Protein AF-0000000075957564 (afdb_homodimer)

Nearest PDB structures (foldseek):
  6ny9-assembly1_B  TM=8.754E-01  e=6.617E-29  Mus musculus
  3pf9-assembly1_A  TM=8.066E-01  e=1.870E-16  Lactobacillus johnsonii
  7xri-assembly1_B  TM=8.089E-01  e=7.675E-16  Lactobacillus acidophilus
  3u1t-assembly2_B  TM=6.943E-01  e=4.689E-12  unidentified
  4q3l-assembly2_F  TM=7.100E-01  e=8.398E-11  unidentified

pLDDT: mean 83.09, std 28.52, range [16.45, 98.94]

Structure (mmCIF, N/CA/C/O backbone):
data_AF-0000000075957564-model_v1
#
loop_
_entity.id
_entity.type
_entity.pdbx_description
1 polymer 'Serine aminopeptidase S33 domain-containing protein'
#
loop_
_atom_site.group_PDB
_atom_site.id
_atom_site.type_symbol
_atom_site.label_atom_id
_atom_site.label_alt_id
_atom_site.label_comp_id
_atom_site.label_asym_id
_atom_site.label_entity_id
_atom_site.label_seq_id
_atom_site.pdbx_PDB_ins_code
_atom_site.Cartn_x
_atom_site.Cartn_y
_atom_site.Cartn_z
_atom_site.occupancy
_atom_site.B_iso_or_equiv
_atom_site.auth_seq_id
_atom_site.auth_comp_id
_atom_site.auth_asym_id
_atom_site.auth_atom_id
_atom_site.pdbx_PDB_model_num
ATOM 1 N N . MET A 1 1 ? 12.312 -42.844 29.469 1 16.61 1 MET A N 1
ATOM 2 C CA . MET A 1 1 ? 11.531 -42.594 30.672 1 16.61 1 MET A CA 1
ATOM 3 C C . MET A 1 1 ? 10.875 -41.219 30.625 1 16.61 1 MET A C 1
ATOM 5 O O . MET A 1 1 ? 9.664 -41.094 30.797 1 16.61 1 MET A O 1
ATOM 9 N N . LEU A 1 2 ? 11.531 -40.094 31.156 1 16.86 2 LEU A N 1
ATOM 10 C CA . LEU A 1 2 ? 10.867 -39.125 32.031 1 16.86 2 LEU A CA 1
ATOM 11 C C . LEU A 1 2 ? 10.281 -38 31.219 1 16.86 2 LEU A C 1
ATOM 13 O O . LEU A 1 2 ? 9.852 -36.969 31.797 1 16.86 2 LEU A O 1
ATOM 17 N N . ALA A 1 3 ? 10.5 -37.875 29.906 1 19.8 3 ALA A N 1
ATOM 18 C CA . ALA A 1 3 ? 10.492 -36.594 29.219 1 19.8 3 ALA A CA 1
ATOM 19 C C . ALA A 1 3 ? 9.086 -36 29.172 1 19.8 3 ALA A C 1
ATOM 21 O O . ALA A 1 3 ? 8.148 -36.656 28.672 1 19.8 3 ALA A O 1
ATOM 22 N N . ARG A 1 4 ? 8.773 -34.812 29.938 1 19.92 4 ARG A N 1
ATOM 23 C CA . ARG A 1 4 ? 7.695 -34.094 30.594 1 19.92 4 ARG A CA 1
ATOM 24 C C . ARG A 1 4 ? 6.746 -33.469 29.578 1 19.92 4 ARG A C 1
ATOM 26 O O . ARG A 1 4 ? 7.156 -32.656 28.766 1 19.92 4 ARG A O 1
ATOM 33 N N . GLY A 1 5 ? 5.777 -34.125 28.891 1 17.25 5 GLY A N 1
ATOM 34 C CA . GLY A 1 5 ? 4.738 -33.938 27.891 1 17.25 5 GLY A CA 1
ATOM 35 C C . GLY A 1 5 ? 3.699 -32.906 28.297 1 17.25 5 GLY A C 1
ATOM 36 O O . GLY A 1 5 ? 2.607 -32.875 27.734 1 17.25 5 GLY A O 1
ATOM 37 N N . ARG A 1 6 ? 4.051 -31.969 29.438 1 17.5 6 ARG A N 1
ATOM 38 C CA . ARG A 1 6 ? 2.949 -31.422 30.203 1 17.5 6 ARG A CA 1
ATOM 39 C C . ARG A 1 6 ? 2.211 -30.344 29.422 1 17.5 6 ARG A C 1
ATOM 41 O O . ARG A 1 6 ? 1.515 -29.5 30 1 17.5 6 ARG A O 1
ATOM 48 N N . LEU A 1 7 ? 2.539 -29.844 28.203 1 18.66 7 LEU A N 1
ATOM 49 C CA . LEU A 1 7 ? 2.084 -28.469 27.953 1 18.66 7 LEU A CA 1
ATOM 50 C C . LEU A 1 7 ? 0.562 -28.391 28.016 1 18.66 7 LEU A C 1
ATOM 52 O O . LEU A 1 7 ? -0.128 -28.938 27.156 1 18.66 7 LEU A O 1
ATOM 56 N N . TYR A 1 8 ? -0.148 -28.422 29.266 1 16.62 8 TYR A N 1
ATOM 57 C CA . TYR A 1 8 ? -1.495 -28.594 29.797 1 16.62 8 TYR A CA 1
ATOM 58 C C . TYR A 1 8 ? -2.43 -27.5 29.297 1 16.62 8 TYR A C 1
ATOM 60 O O . TYR A 1 8 ? -1.994 -26.375 29.031 1 16.62 8 TYR A O 1
ATOM 68 N N . PHE A 1 9 ? -3.775 -27.797 28.984 1 18.22 9 PHE A N 1
ATOM 69 C CA . PHE A 1 9 ? -5.125 -27.516 28.516 1 18.22 9 PHE A CA 1
ATOM 70 C C . PHE A 1 9 ? -5.805 -26.469 29.406 1 18.22 9 PHE A C 1
ATOM 72 O O . PHE A 1 9 ? -7.023 -26.312 29.359 1 18.22 9 PHE A O 1
ATOM 79 N N . ALA A 1 10 ? -4.926 -25.625 30.188 1 16.45 10 ALA A N 1
ATOM 80 C CA . ALA A 1 10 ? -5.648 -25.125 31.344 1 16.45 10 ALA A CA 1
ATOM 81 C C . ALA A 1 10 ? -6.887 -24.328 30.922 1 16.45 10 ALA A C 1
ATOM 83 O O . ALA A 1 10 ? -8 -24.641 31.344 1 16.45 10 ALA A O 1
ATOM 84 N N . ALA A 1 11 ? -7.023 -22.844 31.25 1 16.8 11 ALA A N 1
ATOM 85 C CA . ALA A 1 11 ? -7.895 -22.156 32.219 1 16.8 11 ALA A CA 1
ATOM 86 C C . ALA A 1 11 ? -9.094 -21.531 31.5 1 16.8 11 ALA A C 1
ATOM 88 O O . ALA A 1 11 ? -8.945 -20.547 30.766 1 16.8 11 ALA A O 1
ATOM 89 N N . MET A 1 12 ? -10.133 -22.25 30.875 1 17.03 12 MET A N 1
ATOM 90 C CA . MET A 1 12 ? -11.336 -21.891 30.125 1 17.03 12 MET A CA 1
ATOM 91 C C . MET A 1 12 ? -12.305 -21.109 31.016 1 17.03 12 MET A C 1
ATOM 93 O O . MET A 1 12 ? -13.453 -20.875 30.625 1 17.03 12 MET A O 1
ATOM 97 N N . ASN A 1 13 ? -11.969 -20.828 32.312 1 16.47 13 ASN A N 1
ATOM 98 C CA . ASN A 1 13 ? -13.156 -20.859 33.156 1 16.47 13 ASN A CA 1
ATOM 99 C C . ASN A 1 13 ? -14.141 -19.75 32.781 1 16.47 13 ASN A C 1
ATOM 101 O O . ASN A 1 13 ? -13.82 -18.891 31.969 1 16.47 13 ASN A O 1
ATOM 105 N N . GLY A 1 14 ? -14.672 -18.859 33.812 1 17.33 14 GLY A N 1
ATOM 106 C CA . GLY A 1 14 ? -15.922 -18.656 34.5 1 17.33 14 GLY A CA 1
ATOM 107 C C . GLY A 1 14 ? -16.672 -17.406 34.094 1 17.33 14 GLY A C 1
ATOM 108 O O . GLY A 1 14 ? -17.781 -17.156 34.562 1 17.33 14 GLY A O 1
ATOM 109 N N . LEU A 1 15 ? -16.016 -16.297 33.594 1 17.47 15 LEU A N 1
ATOM 110 C CA . LEU A 1 15 ? -16.609 -15.062 34.094 1 17.47 15 LEU A CA 1
ATOM 111 C C . LEU A 1 15 ? -17.953 -14.789 33.406 1 17.47 15 LEU A C 1
ATOM 113 O O . LEU A 1 15 ? -18 -14.609 32.188 1 17.47 15 LEU A O 1
ATOM 117 N N . LYS A 1 16 ? -19.156 -14.984 34.031 1 17.58 16 LYS A N 1
ATOM 118 C CA . LYS A 1 16 ? -20.609 -15.031 33.844 1 17.58 16 LYS A CA 1
ATOM 119 C C . LYS A 1 16 ? -21.141 -13.672 33.438 1 17.58 16 LYS A C 1
ATOM 121 O O . LYS A 1 16 ? -22.172 -13.586 32.75 1 17.58 16 LYS A O 1
ATOM 126 N N . ARG A 1 17 ? -20.719 -12.43 34.031 1 18.2 17 ARG A N 1
ATOM 127 C CA . ARG A 1 17 ? -21.875 -11.766 34.625 1 18.2 17 ARG A CA 1
ATOM 128 C C . ARG A 1 17 ? -22.812 -11.258 33.531 1 18.2 17 ARG A C 1
ATOM 130 O O . ARG A 1 17 ? -22.422 -11.133 32.375 1 18.2 17 ARG A O 1
ATOM 137 N N . SER A 1 18 ? -23.797 -10.242 33.938 1 17.59 18 SER A N 1
ATOM 138 C CA . SER A 1 18 ? -25.188 -9.828 33.906 1 17.59 18 SER A CA 1
ATOM 139 C C . SER A 1 18 ? -25.438 -8.852 32.75 1 17.59 18 SER A C 1
ATOM 141 O O . SER A 1 18 ? -24.859 -7.758 32.75 1 17.59 18 SER A O 1
ATOM 143 N N . VAL A 1 19 ? -25.719 -9.234 31.562 1 18.23 19 VAL A N 1
ATOM 144 C CA . VAL A 1 19 ? -25.844 -8.664 30.219 1 18.23 19 VAL A CA 1
ATOM 145 C C . VAL A 1 19 ? -27 -7.672 30.188 1 18.23 19 VAL A C 1
ATOM 147 O O . VAL A 1 19 ? -27.141 -6.895 29.234 1 18.23 19 VAL A O 1
ATOM 150 N N . LEU A 1 20 ? -28.047 -7.738 31.188 1 17.64 20 LEU A N 1
ATOM 151 C CA . LEU A 1 20 ? -29.344 -7.688 30.516 1 17.64 20 LEU A CA 1
ATOM 152 C C . LEU A 1 20 ? -29.625 -6.285 29.984 1 17.64 20 LEU A C 1
ATOM 154 O O . LEU A 1 20 ? -30.047 -6.129 28.828 1 17.64 20 LEU A O 1
ATOM 158 N N . GLY A 1 21 ? -29.922 -5.211 30.859 1 17.77 21 GLY A N 1
ATOM 159 C CA . GLY A 1 21 ? -31.266 -4.684 30.797 1 17.77 21 GLY A CA 1
ATOM 160 C C . GLY A 1 21 ? -31.438 -3.584 29.75 1 17.77 21 GLY A C 1
ATOM 161 O O . GLY A 1 21 ? -32.562 -3.264 29.359 1 17.77 21 GLY A O 1
ATOM 162 N N . VAL A 1 22 ? -30.359 -2.717 29.484 1 19.14 22 VAL A N 1
ATOM 163 C CA . VAL A 1 22 ? -30.812 -1.334 29.359 1 19.14 22 VAL A CA 1
ATOM 164 C C . VAL A 1 22 ? -31.453 -1.128 27.984 1 19.14 22 VAL A C 1
ATOM 166 O O . VAL A 1 22 ? -30.766 -1.158 26.969 1 19.14 22 VAL A O 1
ATOM 169 N N . HIS A 1 23 ? -32.688 -1.632 27.703 1 18.94 23 HIS A N 1
ATOM 170 C CA . HIS A 1 23 ? -33.438 -1.712 26.453 1 18.94 23 HIS A CA 1
ATOM 171 C C . HIS A 1 23 ? -33.625 -0.334 25.828 1 18.94 23 HIS A C 1
ATOM 173 O O . HIS A 1 23 ? -33.469 -0.184 24.609 1 18.94 23 HIS A O 1
ATOM 179 N N . SER A 1 24 ? -34.219 0.682 26.469 1 20.25 24 SER A N 1
ATOM 180 C CA . SER A 1 24 ? -35.375 1.269 25.828 1 20.25 24 SER A CA 1
ATOM 181 C C . SER A 1 24 ? -34.969 2.371 24.844 1 20.25 24 SER A C 1
ATOM 183 O O . SER A 1 24 ? -35.844 3.096 24.344 1 20.25 24 SER A O 1
ATOM 185 N N . ILE A 1 25 ? -33.719 2.629 24.531 1 19.92 25 ILE A N 1
ATOM 186 C CA . ILE A 1 25 ? -33.562 4.027 24.141 1 19.92 25 ILE A CA 1
ATOM 187 C C . ILE A 1 25 ? -34.438 4.297 22.906 1 19.92 25 ILE A C 1
ATOM 189 O O . ILE A 1 25 ? -34.5 3.467 22 1 19.92 25 ILE A O 1
ATOM 193 N N . LEU A 1 26 ? -35.156 5.531 22.875 1 20.62 26 LEU A N 1
ATOM 194 C CA . LEU A 1 26 ? -36.156 6.242 22.078 1 20.62 26 LEU A CA 1
ATOM 195 C C . LEU A 1 26 ? -35.688 6.375 20.641 1 20.62 26 LEU A C 1
ATOM 197 O O . LEU A 1 26 ? -34.5 6.586 20.359 1 20.62 26 LEU A O 1
ATOM 201 N N . LYS A 1 27 ? -36.562 6.043 19.672 1 21.81 27 LYS A N 1
ATOM 202 C CA . LYS A 1 27 ? -36.719 5.898 18.234 1 21.81 27 LYS A CA 1
ATOM 203 C C . LYS A 1 27 ? -36.438 7.219 17.516 1 21.81 27 LYS A C 1
ATOM 205 O O . LYS A 1 27 ? -37.344 8.039 17.344 1 21.81 27 LYS A O 1
ATOM 210 N N . LEU A 1 28 ? -35.469 8.141 17.969 1 21.92 28 LEU A N 1
ATOM 211 C CA . LEU A 1 28 ? -35.625 9.352 17.172 1 21.92 28 LEU A CA 1
ATOM 212 C C . LEU A 1 28 ? -35.469 9.055 15.695 1 21.92 28 LEU A C 1
ATOM 214 O O . LEU A 1 28 ? -34.531 8.359 15.297 1 21.92 28 LEU A O 1
ATOM 218 N N . SER A 1 29 ? -36.5 9.18 14.883 1 21.91 29 SER A N 1
ATOM 219 C CA . SER A 1 29 ? -36.781 9.047 13.461 1 21.91 29 SER A CA 1
ATOM 220 C C . SER A 1 29 ? -35.812 9.859 12.617 1 21.91 29 SER A C 1
ATOM 222 O O . SER A 1 29 ? -35.844 11.086 12.625 1 21.91 29 SER A O 1
ATOM 224 N N . LEU A 1 30 ? -34.5 9.75 12.828 1 22.3 30 LEU A N 1
ATOM 225 C CA . LEU A 1 30 ? -33.719 10.609 11.953 1 22.3 30 LEU A CA 1
ATOM 226 C C . LEU A 1 30 ? -34.031 10.32 10.492 1 22.3 30 LEU A C 1
ATOM 228 O O . LEU A 1 30 ? -33.906 9.188 10.031 1 22.3 30 LEU A O 1
ATOM 232 N N . THR A 1 31 ? -34.906 11.086 9.875 1 24.05 31 THR A N 1
ATOM 233 C CA . THR A 1 31 ? -35.219 11.102 8.445 1 24.05 31 THR A CA 1
ATOM 234 C C . THR A 1 31 ? -33.969 11.172 7.617 1 24.05 31 THR A C 1
ATOM 236 O O . THR A 1 31 ? -33.188 12.117 7.742 1 24.05 31 THR A O 1
ATOM 239 N N . ALA A 1 32 ? -33.281 10.094 7.441 1 24.48 32 ALA A N 1
ATOM 240 C CA . ALA A 1 32 ? -32.094 9.93 6.598 1 24.48 32 ALA A CA 1
ATOM 241 C C . ALA A 1 32 ? -32.344 10.461 5.191 1 24.48 32 ALA A C 1
ATOM 243 O O . ALA A 1 32 ? -33.25 9.984 4.496 1 24.48 32 ALA A O 1
ATOM 244 N N . GLN A 1 33 ? -32.188 11.75 5.012 1 24.64 33 GLN A N 1
ATOM 245 C CA . GLN A 1 33 ? -32.281 12.242 3.643 1 24.64 33 GLN A CA 1
ATOM 246 C C . GLN A 1 33 ? -31.5 11.352 2.686 1 24.64 33 GLN A C 1
ATOM 248 O O . GLN A 1 33 ? -30.328 11.023 2.945 1 24.64 33 GLN A O 1
ATOM 253 N N . THR A 1 34 ? -32.125 10.547 1.922 1 24.59 34 THR A N 1
ATOM 254 C CA . THR A 1 34 ? -31.734 9.594 0.887 1 24.59 34 THR A CA 1
ATOM 255 C C . THR A 1 34 ? -30.844 10.273 -0.149 1 24.59 34 THR A C 1
ATOM 257 O O . THR A 1 34 ? -31.25 11.227 -0.803 1 24.59 34 THR A O 1
ATOM 260 N N . PHE A 1 35 ? -29.656 10.594 0.233 1 23.81 35 PHE A N 1
ATOM 261 C CA . PHE A 1 35 ? -28.812 11.047 -0.862 1 23.81 35 PHE A CA 1
ATOM 262 C C . PHE A 1 35 ? -28.828 10.055 -2.018 1 23.81 35 PHE A C 1
ATOM 264 O O . PHE A 1 35 ? -28.578 8.867 -1.823 1 23.81 35 PHE A O 1
ATOM 271 N N . THR A 1 36 ? -29.719 10.25 -2.941 1 24.41 36 THR A N 1
ATOM 272 C CA . THR A 1 36 ? -29.812 9.422 -4.141 1 24.41 36 THR A CA 1
ATOM 273 C C . THR A 1 36 ? -28.453 9.32 -4.832 1 24.41 36 THR A C 1
ATOM 275 O O . THR A 1 36 ? -27.781 10.328 -5.043 1 24.41 36 THR A O 1
ATOM 278 N N . LYS A 1 37 ? -27.828 8.281 -4.625 1 27.47 37 LYS A N 1
ATOM 279 C CA . LYS A 1 37 ? -26.625 7.93 -5.363 1 27.47 37 LYS A CA 1
ATOM 280 C C . LYS A 1 37 ? -26.797 8.164 -6.859 1 27.47 37 LYS A C 1
ATOM 282 O O . LYS A 1 37 ? -27.609 7.48 -7.508 1 27.47 37 LYS A O 1
ATOM 287 N N . ARG A 1 38 ? -26.797 9.383 -7.305 1 25.34 38 ARG A N 1
ATOM 288 C CA . ARG A 1 38 ? -26.891 9.477 -8.758 1 25.34 38 ARG A CA 1
ATOM 289 C C . ARG A 1 38 ? -25.953 8.477 -9.438 1 25.34 38 ARG A C 1
ATOM 291 O O . ARG A 1 38 ? -24.797 8.32 -9.016 1 25.34 38 ARG A O 1
ATOM 298 N N . LYS A 1 39 ? -26.594 7.652 -10.203 1 28.75 39 LYS A N 1
ATOM 299 C CA . LYS A 1 39 ? -25.938 6.656 -11.047 1 28.75 39 LYS A CA 1
ATOM 300 C C . LYS A 1 39 ? -24.781 7.277 -11.836 1 28.75 39 LYS A C 1
ATOM 302 O O . LYS A 1 39 ? -24.922 8.359 -12.406 1 28.75 39 LYS A O 1
ATOM 307 N N . PRO A 1 40 ? -23.594 6.988 -11.57 1 25.88 40 PRO A N 1
ATOM 308 C CA . PRO A 1 40 ? -22.484 7.504 -12.383 1 25.88 40 PRO A CA 1
ATOM 309 C C . PRO A 1 40 ? -22.828 7.559 -13.867 1 25.88 40 PRO A C 1
ATOM 311 O O . PRO A 1 40 ? -23.531 6.691 -14.375 1 25.88 40 PRO A O 1
ATOM 314 N N . HIS A 1 41 ? -23.125 8.758 -14.367 1 25.69 41 HIS A N 1
ATOM 315 C CA . HIS A 1 41 ? -23.312 8.906 -15.805 1 25.69 41 HIS A CA 1
ATOM 316 C C . HIS A 1 41 ? -22.406 7.973 -16.578 1 25.69 41 HIS A C 1
ATOM 318 O O . HIS A 1 41 ? -21.188 7.918 -16.328 1 25.69 41 HIS A O 1
ATOM 324 N N . VAL A 1 42 ? -22.984 6.965 -17.172 1 24.23 42 VAL A N 1
ATOM 325 C CA . VAL A 1 42 ? -22.453 6.004 -18.125 1 24.23 42 VAL A CA 1
ATOM 326 C C . VAL A 1 42 ? -21.719 6.742 -19.25 1 24.23 42 VAL A C 1
ATOM 328 O O . VAL A 1 42 ? -22.297 7.613 -19.906 1 24.23 42 VAL A O 1
ATOM 331 N N . LEU A 1 43 ? -20.453 6.938 -19.172 1 25.36 43 LEU A N 1
ATOM 332 C CA . LEU A 1 43 ? -19.656 7.27 -20.359 1 25.36 43 LEU A CA 1
ATOM 333 C C . LEU A 1 43 ? -20.328 6.746 -21.625 1 25.36 43 LEU A C 1
ATOM 335 O O . LEU A 1 43 ? -20.938 5.68 -21.609 1 25.36 43 LEU A O 1
ATOM 339 N N . ASP A 1 44 ? -20.625 7.629 -22.469 1 25.31 44 ASP A N 1
ATOM 340 C CA . ASP A 1 44 ? -21.266 7.434 -23.766 1 25.31 44 ASP A CA 1
ATOM 341 C C . ASP A 1 44 ? -20.766 6.156 -24.438 1 25.31 44 ASP A C 1
ATOM 343 O O . ASP A 1 44 ? -19.562 5.961 -24.594 1 25.31 44 ASP A O 1
ATOM 347 N N . LYS A 1 45 ? -21.547 5.195 -24.609 1 29.28 45 LYS A N 1
ATOM 348 C CA . LYS A 1 45 ? -21.5 3.902 -25.281 1 29.28 45 LYS A CA 1
ATOM 349 C C . LYS A 1 45 ? -21.031 4.055 -26.719 1 29.28 45 LYS A C 1
ATOM 351 O O . LYS A 1 45 ? -20.828 3.061 -27.422 1 29.28 45 LYS A O 1
ATOM 356 N N . GLU A 1 46 ? -21.312 5.23 -27.266 1 28.23 46 GLU A N 1
ATOM 357 C CA . GLU A 1 46 ? -21.25 5.301 -28.719 1 28.23 46 GLU A CA 1
ATOM 358 C C . GLU A 1 46 ? -19.812 5.168 -29.219 1 28.23 46 GLU A C 1
ATOM 360 O O . GLU A 1 46 ? -19.562 5.059 -30.422 1 28.23 46 GLU A O 1
ATOM 365 N N . LEU A 1 47 ? -18.891 5.746 -28.453 1 27.58 47 LEU A N 1
ATOM 366 C CA . LEU A 1 47 ? -17.578 5.621 -29.078 1 27.58 47 LEU A CA 1
ATOM 367 C C . LEU A 1 47 ? -17.203 4.156 -29.25 1 27.58 47 LEU A C 1
ATOM 369 O O . LEU A 1 47 ? -16.172 3.846 -29.844 1 27.58 47 LEU A O 1
ATOM 373 N N . LEU A 1 48 ? -17.984 3.379 -28.469 1 29.33 48 LEU A N 1
ATOM 374 C CA . LEU A 1 48 ? -17.641 1.98 -28.688 1 29.33 48 LEU A CA 1
ATOM 375 C C . LEU A 1 48 ? -18.141 1.512 -30.047 1 29.33 48 LEU A C 1
ATOM 377 O O . LEU A 1 48 ? -18.094 0.319 -30.359 1 29.33 48 LEU A O 1
ATOM 381 N N . CYS A 1 49 ? -19.047 2.307 -30.609 1 28.44 49 CYS A N 1
ATOM 382 C CA . CYS A 1 49 ? -19.781 1.602 -31.656 1 28.44 49 CYS A CA 1
ATOM 383 C C . CYS A 1 49 ? -18.844 1.167 -32.781 1 28.44 49 CYS A C 1
ATOM 385 O O . CYS A 1 49 ? -18.953 0.044 -33.281 1 28.44 49 CYS A O 1
ATOM 387 N N . GLY A 1 50 ? -18.469 2.26 -33.688 1 31.28 50 GLY A N 1
ATOM 388 C CA . GLY A 1 50 ? -18.234 1.876 -35.062 1 31.28 50 GLY A CA 1
ATOM 389 C C . GLY A 1 50 ? -16.953 1.074 -35.25 1 31.28 50 GLY A C 1
ATOM 390 O O . GLY A 1 50 ? -16.469 0.926 -36.375 1 31.28 50 GLY A O 1
ATOM 391 N N . CYS A 1 51 ? -15.938 1.286 -34.281 1 31.36 51 CYS A N 1
ATOM 392 C CA . CYS A 1 51 ? -14.766 0.55 -34.75 1 31.36 51 CYS A CA 1
ATOM 393 C C . CYS A 1 51 ? -15.102 -0.92 -34.969 1 31.36 51 CYS A C 1
ATOM 395 O O . CYS A 1 51 ? -15.719 -1.559 -34.094 1 31.36 51 CYS A O 1
ATOM 397 N N . PHE A 1 52 ? -15.211 -1.355 -36.188 1 31.91 52 PHE A N 1
ATOM 398 C CA . PHE A 1 52 ? -15.281 -2.766 -36.531 1 31.91 52 PHE A CA 1
ATOM 399 C C . PHE A 1 52 ? -14.461 -3.613 -35.594 1 31.91 52 PHE A C 1
ATOM 401 O O . PHE A 1 52 ? -13.367 -3.217 -35.188 1 31.91 52 PHE A O 1
ATOM 408 N N . PRO A 1 53 ? -15.109 -4.426 -34.781 1 33.72 53 PRO A N 1
ATOM 409 C CA . PRO A 1 53 ? -14.352 -5.348 -33.938 1 33.72 53 PRO A CA 1
ATOM 410 C C . PRO A 1 53 ? -13.078 -5.852 -34.625 1 33.72 53 PRO A C 1
ATOM 412 O O . PRO A 1 53 ? -13.133 -6.41 -35.719 1 33.72 53 PRO A O 1
ATOM 415 N N . ARG A 1 54 ? -12.016 -5.055 -34.781 1 34.5 54 ARG A N 1
ATOM 416 C CA . ARG A 1 54 ? -10.875 -5.875 -35.156 1 34.5 54 ARG A CA 1
ATOM 417 C C . ARG A 1 54 ? -11.008 -7.297 -34.625 1 34.5 54 ARG A C 1
ATOM 419 O O . ARG A 1 54 ? -11.43 -7.496 -33.5 1 34.5 54 ARG A O 1
ATOM 426 N N . THR A 1 55 ? -11.375 -8.141 -35.344 1 35.88 55 THR A N 1
ATOM 427 C CA . THR A 1 55 ? -11.367 -9.562 -35 1 35.88 55 THR A CA 1
ATOM 428 C C . THR A 1 55 ? -10.32 -9.875 -33.938 1 35.88 55 THR A C 1
ATOM 430 O O . THR A 1 55 ? -9.117 -9.773 -34.219 1 35.88 55 THR A O 1
ATOM 433 N N . MET A 1 56 ? -10.352 -9.281 -32.688 1 44.34 56 MET A N 1
ATOM 434 C CA . MET A 1 56 ? -9.516 -9.555 -31.531 1 44.34 56 MET A CA 1
ATOM 435 C C . MET A 1 56 ? -9.094 -11.016 -31.5 1 44.34 56 MET A C 1
ATOM 437 O O . MET A 1 56 ? -9.922 -11.898 -31.234 1 44.34 56 MET A O 1
ATOM 441 N N . SER A 1 57 ? -8.242 -11.5 -32.312 1 49.59 57 SER A N 1
ATOM 442 C CA . SER A 1 57 ? -7.754 -12.867 -32.5 1 49.59 57 SER A CA 1
ATOM 443 C C . SER A 1 57 ? -7.566 -13.562 -31.156 1 49.59 57 SER A C 1
ATOM 445 O O . SER A 1 57 ? -6.891 -13.039 -30.266 1 49.59 57 SER A O 1
ATOM 447 N N . SER A 1 58 ? -8.602 -14.195 -30.688 1 66.12 58 SER A N 1
ATOM 448 C CA . SER A 1 58 ? -8.555 -15.141 -29.578 1 66.12 58 SER A CA 1
ATOM 449 C C . SER A 1 58 ? -7.301 -16 -29.625 1 66.12 58 SER A C 1
ATOM 451 O O . SER A 1 58 ? -6.91 -16.469 -30.703 1 66.12 58 SER A O 1
ATOM 453 N N . VAL A 1 59 ? -6.371 -15.828 -28.656 1 84.94 59 VAL A N 1
ATOM 454 C CA . VAL A 1 59 ? -5.148 -16.625 -28.578 1 84.94 59 VAL A CA 1
ATOM 455 C C . VAL A 1 59 ? -5.504 -18.094 -28.359 1 84.94 59 VAL A C 1
ATOM 457 O O . VAL A 1 59 ? -6.309 -18.422 -27.484 1 84.94 59 VAL A O 1
ATOM 460 N N . SER A 1 60 ? -5.125 -18.953 -29.359 1 92.75 60 SER A N 1
ATOM 461 C CA . SER A 1 60 ? -5.383 -20.375 -29.266 1 92.75 60 SER A CA 1
ATOM 462 C C . SER A 1 60 ? -4.461 -21.047 -28.25 1 92.75 60 SER A C 1
ATOM 464 O O . SER A 1 60 ? -3.352 -20.578 -28 1 92.75 60 SER A O 1
ATOM 466 N N . THR A 1 61 ? -5.004 -22.109 -27.672 1 97.31 61 THR A N 1
ATOM 467 C CA . THR A 1 61 ? -4.199 -22.875 -26.734 1 97.31 61 THR A CA 1
ATOM 468 C C . THR A 1 61 ? -3.076 -23.609 -27.469 1 97.31 61 THR A C 1
ATOM 470 O O . THR A 1 61 ? -3.297 -24.203 -28.516 1 97.31 61 THR A O 1
ATOM 473 N N . GLN A 1 62 ? -1.891 -23.469 -26.984 1 98 62 GLN A N 1
ATOM 474 C CA . GLN A 1 62 ? -0.713 -24.219 -27.422 1 98 62 GLN A CA 1
ATOM 475 C C . GLN A 1 62 ? -0.237 -25.172 -26.328 1 98 62 GLN A C 1
ATOM 477 O O . GLN A 1 62 ? -0.671 -25.094 -25.188 1 98 62 GLN A O 1
ATOM 482 N N . PHE A 1 63 ? 0.568 -26.172 -26.734 1 98.38 63 PHE A N 1
ATOM 483 C CA . PHE A 1 63 ? 1.05 -27.172 -25.781 1 98.38 63 PHE A CA 1
ATOM 484 C C . PHE A 1 63 ? 2.568 -27.281 -25.844 1 98.38 63 PHE A C 1
ATOM 486 O O . PHE A 1 63 ? 3.146 -27.406 -26.922 1 98.38 63 PHE A O 1
ATOM 493 N N . LEU A 1 64 ? 3.215 -27.125 -24.766 1 98.31 64 LEU A N 1
ATOM 494 C CA . LEU A 1 64 ? 4.645 -27.375 -24.625 1 98.31 64 LEU A CA 1
ATOM 495 C C . LEU A 1 64 ? 4.906 -28.812 -24.188 1 98.31 64 LEU A C 1
ATOM 497 O O . LEU A 1 64 ? 4.559 -29.203 -23.062 1 98.31 64 LEU A O 1
ATOM 501 N N . ASP A 1 65 ? 5.5 -29.562 -25.016 1 97.88 65 ASP A N 1
ATOM 502 C CA . ASP A 1 65 ? 5.797 -30.969 -24.734 1 97.88 65 ASP A CA 1
ATOM 503 C C . ASP A 1 65 ? 7.078 -31.109 -23.906 1 97.88 65 ASP A C 1
ATOM 505 O O . ASP A 1 65 ? 8.148 -30.688 -24.359 1 97.88 65 ASP A O 1
ATOM 509 N N . LEU A 1 66 ? 6.969 -31.688 -22.734 1 95.88 66 LEU A N 1
ATOM 510 C CA . LEU A 1 66 ? 8.117 -31.812 -21.844 1 95.88 66 LEU A CA 1
ATOM 511 C C . LEU A 1 66 ? 8.656 -33.25 -21.859 1 95.88 66 LEU A C 1
ATOM 513 O O . LEU A 1 66 ? 9.609 -33.562 -21.141 1 95.88 66 LEU A O 1
ATOM 517 N N . GLY A 1 67 ? 8.008 -34.125 -22.641 1 92.81 67 GLY A N 1
ATOM 518 C CA . GLY A 1 67 ? 8.391 -35.531 -22.719 1 92.81 67 GLY A CA 1
ATOM 519 C C . GLY A 1 67 ? 7.637 -36.406 -21.734 1 92.81 67 GLY A C 1
ATOM 520 O O . GLY A 1 67 ? 7.027 -35.906 -20.781 1 92.81 67 GLY A O 1
ATOM 521 N N . CYS A 1 68 ? 7.617 -37.688 -21.938 1 90.31 68 CYS A N 1
ATOM 522 C CA . CYS A 1 68 ? 7.027 -38.719 -21.078 1 90.31 68 CYS A CA 1
ATOM 523 C C . CYS A 1 68 ? 5.551 -38.438 -20.844 1 90.31 68 CYS A C 1
ATOM 525 O O . CYS A 1 68 ? 5.074 -38.562 -19.703 1 90.31 68 CYS A O 1
ATOM 527 N N . GLY A 1 69 ? 4.926 -37.875 -21.875 1 92.38 69 GLY A N 1
ATOM 528 C CA . GLY A 1 69 ? 3.49 -37.656 -21.797 1 92.38 69 GLY A CA 1
ATOM 529 C C . GLY A 1 69 ? 3.113 -36.375 -21.094 1 92.38 69 GLY A C 1
ATOM 530 O O . GLY A 1 69 ? 1.931 -36.062 -20.953 1 92.38 69 GLY A O 1
ATOM 531 N N . ARG A 1 70 ? 4.066 -35.625 -20.688 1 95.62 70 ARG A N 1
ATOM 532 C CA . ARG A 1 70 ? 3.797 -34.344 -20 1 95.62 70 ARG A CA 1
ATOM 533 C C . ARG A 1 70 ? 3.727 -33.188 -21 1 95.62 70 ARG A C 1
ATOM 535 O O . ARG A 1 70 ? 4.684 -32.938 -21.734 1 95.62 70 ARG A O 1
ATOM 542 N N . LYS A 1 71 ? 2.521 -32.562 -21 1 98.06 71 LYS A N 1
ATOM 543 C CA . LYS A 1 71 ? 2.287 -31.391 -21.844 1 98.06 71 LYS A CA 1
ATOM 544 C C . LYS A 1 71 ? 1.707 -30.234 -21.047 1 98.06 71 LYS A C 1
ATOM 546 O O . LYS A 1 71 ? 0.714 -30.391 -20.328 1 98.06 71 LYS A O 1
ATOM 551 N N . ILE A 1 72 ? 2.334 -29.094 -21.203 1 98.38 72 ILE A N 1
ATOM 552 C CA . ILE A 1 72 ? 1.833 -27.891 -20.547 1 98.38 72 ILE A CA 1
ATOM 553 C C . ILE A 1 72 ? 0.984 -27.078 -21.531 1 98.38 7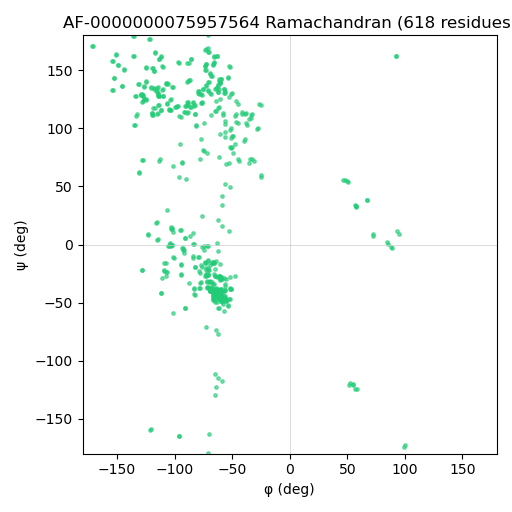2 ILE A C 1
ATOM 555 O O . ILE A 1 72 ? 1.463 -26.688 -22.594 1 98.38 72 ILE A O 1
ATOM 559 N N . ALA A 1 73 ? -0.261 -26.891 -21.188 1 98.69 73 ALA A N 1
ATOM 560 C CA . ALA A 1 73 ? -1.125 -26.031 -21.984 1 98.69 73 ALA A CA 1
ATOM 561 C C . ALA A 1 73 ? -0.868 -24.562 -21.656 1 98.69 73 ALA A C 1
ATOM 563 O O . ALA A 1 73 ? -0.761 -24.172 -20.5 1 98.69 73 ALA A O 1
ATOM 564 N N . TYR A 1 74 ? -0.708 -23.75 -22.719 1 98.56 74 TYR A N 1
ATOM 565 C CA . TYR A 1 74 ? -0.503 -22.328 -22.516 1 98.56 74 TYR A CA 1
ATOM 566 C C . TYR A 1 74 ? -1.078 -21.516 -23.672 1 98.56 74 TYR A C 1
ATOM 568 O O . TYR A 1 74 ? -1.358 -22.062 -24.734 1 98.56 74 TYR A O 1
ATOM 576 N N . LYS A 1 75 ? -1.414 -20.312 -23.422 1 98.31 75 LYS A N 1
ATOM 577 C CA . LYS A 1 75 ? -1.761 -19.328 -24.422 1 98.31 75 LYS A CA 1
ATOM 578 C C . LYS A 1 75 ? -0.736 -18.188 -24.453 1 98.31 75 LYS A C 1
ATOM 580 O O . LYS A 1 75 ? -0.333 -17.688 -23.406 1 98.31 75 LYS A O 1
ATOM 585 N N . TYR A 1 76 ? -0.247 -17.906 -25.625 1 97.5 76 TYR A N 1
ATOM 586 C CA . TYR A 1 76 ? 0.769 -16.875 -25.797 1 97.5 76 TYR A CA 1
ATOM 587 C C . TYR A 1 76 ? 0.254 -15.758 -26.703 1 97.5 76 TYR A C 1
ATOM 589 O O . TYR A 1 76 ? -0.139 -16 -27.844 1 97.5 76 TYR A O 1
ATOM 597 N N . ARG A 1 77 ? 0.176 -14.609 -26.141 1 96.81 77 ARG A N 1
ATOM 598 C CA . ARG A 1 77 ? -0.11 -13.391 -26.891 1 96.81 77 ARG A CA 1
ATOM 599 C C . ARG A 1 77 ? 1.172 -12.625 -27.203 1 96.81 77 ARG A C 1
ATOM 601 O O . ARG A 1 77 ? 1.844 -12.133 -26.297 1 96.81 77 ARG A O 1
ATOM 608 N N . GLU A 1 78 ? 1.409 -12.492 -28.484 1 95 78 GLU A N 1
ATOM 609 C CA . GLU A 1 78 ? 2.609 -11.766 -28.891 1 95 78 GLU A CA 1
ATOM 610 C C . GLU A 1 78 ? 2.391 -10.258 -28.812 1 95 78 GLU A C 1
ATOM 612 O O . GLU A 1 78 ? 1.335 -9.758 -29.219 1 95 78 GLU A O 1
ATOM 617 N N . GLY A 1 79 ? 3.33 -9.578 -28.156 1 94.25 79 GLY A N 1
ATOM 618 C CA . GLY A 1 79 ? 3.348 -8.133 -28.094 1 94.25 79 GLY A CA 1
ATOM 619 C C . GLY A 1 79 ? 4.617 -7.523 -28.656 1 94.25 79 GLY A C 1
ATOM 620 O O . GLY A 1 79 ? 5.242 -8.102 -29.547 1 94.25 79 GLY A O 1
ATOM 621 N N . ASP A 1 80 ? 4.875 -6.312 -28.266 1 92.38 80 ASP A N 1
ATOM 622 C CA . ASP A 1 80 ? 6.07 -5.602 -28.703 1 92.38 80 ASP A CA 1
ATOM 623 C C . ASP A 1 80 ? 7.328 -6.207 -28.078 1 92.38 80 ASP A C 1
ATOM 625 O O . ASP A 1 80 ? 7.34 -6.566 -26.906 1 92.38 80 ASP A O 1
ATOM 629 N N . THR A 1 81 ? 8.398 -6.301 -28.859 1 88.81 81 THR A N 1
ATOM 630 C CA . THR A 1 81 ? 9.641 -6.926 -28.438 1 88.81 81 THR A CA 1
ATOM 631 C C . THR A 1 81 ? 10.352 -6.055 -27.391 1 88.81 81 THR A C 1
ATOM 633 O O . THR A 1 81 ? 11.266 -6.52 -26.703 1 88.81 81 THR A O 1
ATOM 636 N N . LYS A 1 82 ? 9.953 -4.84 -27.25 1 90.88 82 LYS A N 1
ATOM 637 C CA . LYS A 1 82 ? 10.555 -3.928 -26.281 1 90.88 82 LYS A CA 1
ATOM 638 C C . LYS A 1 82 ? 9.828 -3.98 -24.938 1 90.88 82 LYS A C 1
ATOM 640 O O . LYS A 1 82 ? 10.141 -3.213 -24.031 1 90.88 82 LYS A O 1
ATOM 645 N N . THR A 1 83 ? 8.891 -4.898 -24.859 1 95.44 83 THR A N 1
ATOM 646 C CA . THR A 1 83 ? 8.164 -5.078 -23.609 1 95.44 83 THR A CA 1
ATOM 647 C C . THR A 1 83 ? 8.531 -6.402 -22.953 1 95.44 83 THR A C 1
ATOM 649 O O . THR A 1 83 ? 8.961 -7.34 -23.641 1 95.44 83 THR A O 1
ATOM 652 N N . PRO A 1 84 ? 8.406 -6.449 -21.672 1 98.19 84 PRO A N 1
ATOM 653 C CA . PRO A 1 84 ? 8.594 -7.746 -21.016 1 98.19 84 PRO A CA 1
ATOM 654 C C . PRO A 1 84 ? 7.516 -8.758 -21.391 1 98.19 84 PRO A C 1
ATOM 656 O O . PRO A 1 84 ? 6.516 -8.391 -22.031 1 98.19 84 PRO A O 1
ATOM 659 N N . THR A 1 85 ? 7.793 -9.992 -21.172 1 98.38 85 THR A N 1
ATOM 660 C CA . THR A 1 85 ? 6.75 -11.008 -21.25 1 98.38 85 THR A CA 1
ATOM 661 C C . THR A 1 85 ? 6.055 -11.172 -19.906 1 98.38 85 THR A C 1
ATOM 663 O O . THR A 1 85 ? 6.684 -11.57 -18.922 1 98.38 85 THR A O 1
ATOM 666 N N . VAL A 1 86 ? 4.805 -10.812 -19.906 1 98.88 86 VAL A N 1
ATOM 667 C CA . VAL A 1 86 ? 4.004 -11.016 -18.703 1 98.88 86 VAL A CA 1
ATOM 668 C C . VAL A 1 86 ? 3.6 -12.484 -18.594 1 98.88 86 VAL A C 1
ATOM 670 O O . VAL A 1 86 ? 3.018 -13.047 -19.516 1 98.88 86 VAL A O 1
ATOM 673 N N . VAL A 1 87 ? 3.971 -13.133 -17.516 1 98.94 87 VAL A N 1
ATOM 674 C CA . VAL A 1 87 ? 3.535 -14.5 -17.25 1 98.94 87 VAL A CA 1
ATOM 675 C C . VAL A 1 87 ? 2.625 -14.523 -16.031 1 98.94 87 VAL A C 1
ATOM 677 O O . VAL A 1 87 ? 3.031 -14.117 -14.93 1 98.94 87 VAL A O 1
ATOM 680 N N . TYR A 1 88 ? 1.414 -14.977 -16.234 1 98.88 88 TYR A N 1
ATOM 681 C CA . TYR A 1 88 ? 0.483 -15.094 -15.109 1 98.88 88 TYR A CA 1
ATOM 682 C C . TYR A 1 88 ? 0.607 -16.453 -14.438 1 98.88 88 TYR A C 1
ATOM 684 O O . TYR A 1 88 ? 0.487 -17.5 -15.102 1 98.88 88 TYR A O 1
ATOM 692 N N . SER A 1 89 ? 0.899 -16.453 -13.148 1 98.56 89 SER A N 1
ATOM 693 C CA . SER A 1 89 ? 0.96 -17.688 -12.359 1 98.56 89 SER A CA 1
ATOM 694 C C . SER A 1 89 ? -0.282 -17.844 -11.492 1 98.56 89 SER A C 1
ATOM 696 O O . SER A 1 89 ? -0.458 -17.109 -10.508 1 98.56 89 SER A O 1
ATOM 698 N N . PRO A 1 90 ? -1.069 -18.844 -11.742 1 97.88 90 PRO A N 1
ATOM 699 C CA . PRO A 1 90 ? -2.352 -19.016 -11.055 1 97.88 90 PRO A CA 1
ATOM 700 C C . PRO A 1 90 ? -2.186 -19.453 -9.602 1 97.88 90 PRO A C 1
ATOM 702 O O . PRO A 1 90 ? -1.156 -20.031 -9.242 1 97.88 90 PRO A O 1
ATOM 705 N N . GLY A 1 91 ? -3.193 -19.141 -8.797 1 97.69 91 GLY A N 1
ATOM 706 C CA . GLY A 1 91 ? -3.287 -19.719 -7.465 1 97.69 91 GLY A CA 1
ATOM 707 C C . GLY A 1 91 ? -3.641 -21.203 -7.488 1 97.69 91 GLY A C 1
ATOM 708 O O . GLY A 1 91 ? -3.785 -21.797 -8.555 1 97.69 91 GLY A O 1
ATOM 709 N N . ILE A 1 92 ? -3.736 -21.766 -6.336 1 96.94 92 ILE A N 1
ATOM 710 C CA . ILE A 1 92 ? -4.016 -23.188 -6.227 1 96.94 92 ILE A CA 1
ATOM 711 C C . ILE A 1 92 ? -5.383 -23.5 -6.836 1 96.94 92 ILE A C 1
ATOM 713 O O . ILE A 1 92 ? -6.355 -22.781 -6.578 1 96.94 92 ILE A O 1
ATOM 717 N N . MET A 1 93 ? -5.508 -24.484 -7.691 1 96.38 93 MET A N 1
ATOM 718 C CA . MET A 1 93 ? -6.707 -25.031 -8.32 1 96.38 93 MET A CA 1
ATOM 719 C C . MET A 1 93 ? -7.258 -24.062 -9.367 1 96.38 93 MET A C 1
ATOM 721 O O . MET A 1 93 ? -8.391 -24.219 -9.828 1 96.38 93 MET A O 1
ATOM 725 N N . GLN A 1 94 ? -6.477 -23.031 -9.648 1 96.88 94 GLN A N 1
ATOM 726 C CA . GLN A 1 94 ? -6.902 -22.078 -10.68 1 96.88 94 GLN A CA 1
ATOM 727 C C . GLN A 1 94 ? -6.246 -22.406 -12.023 1 96.88 94 GLN A C 1
ATOM 729 O O . GLN A 1 94 ? -5.25 -23.125 -12.07 1 96.88 94 GLN A O 1
ATOM 734 N N . THR A 1 95 ? -6.898 -21.938 -13.102 1 97.69 95 THR A N 1
ATOM 735 C CA . THR A 1 95 ? -6.43 -22.234 -14.453 1 97.69 95 THR A CA 1
ATOM 736 C C . THR A 1 95 ? -6.156 -20.938 -15.219 1 97.69 95 THR A C 1
ATOM 738 O O . THR A 1 95 ? -6.414 -19.844 -14.719 1 97.69 95 THR A O 1
ATOM 741 N N . MET A 1 96 ? -5.656 -21.109 -16.453 1 97.94 96 MET A N 1
ATOM 742 C CA . MET A 1 96 ? -5.293 -19.969 -17.297 1 97.94 96 MET A CA 1
ATOM 743 C C . MET A 1 96 ? -6.535 -19.234 -17.797 1 97.94 96 MET A C 1
ATOM 745 O O . MET A 1 96 ? -6.43 -18.172 -18.422 1 97.94 96 MET A O 1
ATOM 749 N N . GLU A 1 97 ? -7.758 -19.734 -17.438 1 97.25 97 GLU A N 1
ATOM 750 C CA . GLU A 1 97 ? -9.008 -19.109 -17.875 1 97.25 97 GLU A CA 1
ATOM 751 C C . GLU A 1 97 ? -9.672 -18.328 -16.75 1 97.25 97 GLU A C 1
ATOM 753 O O . GLU A 1 97 ? -10.719 -17.719 -16.938 1 97.25 97 GLU A O 1
ATOM 758 N N . ASP A 1 98 ? -9.055 -18.359 -15.609 1 96.75 98 ASP A N 1
ATOM 759 C CA . ASP A 1 98 ? -9.625 -17.641 -14.469 1 96.75 98 ASP A CA 1
ATOM 760 C C . ASP A 1 98 ? -9.672 -16.141 -14.742 1 96.75 98 ASP A C 1
ATOM 762 O O . ASP A 1 98 ? -8.953 -15.641 -15.602 1 96.75 98 ASP A O 1
ATOM 766 N N . VAL A 1 99 ? -10.445 -15.469 -13.992 1 96.62 99 VAL A N 1
ATOM 767 C CA . VAL A 1 99 ? -10.82 -14.078 -14.234 1 96.62 99 VAL A CA 1
ATOM 768 C C . VAL A 1 99 ? -9.578 -13.195 -14.211 1 96.62 99 VAL A C 1
ATOM 770 O O . VAL A 1 99 ? -9.438 -12.289 -15.031 1 96.62 99 VAL A O 1
ATOM 773 N N . LYS A 1 100 ? -8.664 -13.383 -13.258 1 98.25 100 LYS A N 1
ATOM 774 C CA . LYS A 1 100 ? -7.469 -12.547 -13.18 1 98.25 100 LYS A CA 1
ATOM 775 C C . LYS A 1 100 ? -6.523 -12.82 -14.344 1 98.25 100 LYS A C 1
ATOM 777 O O . LYS A 1 100 ? -5.949 -11.891 -14.922 1 98.25 100 LYS A O 1
ATOM 782 N N . ALA A 1 101 ? -6.383 -14.062 -14.711 1 98.25 101 ALA A N 1
ATOM 783 C CA . ALA A 1 101 ? -5.543 -14.43 -15.852 1 98.25 101 ALA A CA 1
ATOM 784 C C . ALA A 1 101 ? -6.027 -13.758 -17.125 1 98.25 101 ALA A C 1
ATOM 786 O O . ALA A 1 101 ? -5.234 -13.18 -17.875 1 98.25 101 ALA A O 1
ATOM 787 N N . VAL A 1 102 ? -7.285 -13.828 -17.328 1 97.81 102 VAL A N 1
ATOM 788 C CA . VAL A 1 102 ? -7.891 -13.273 -18.547 1 97.81 102 VAL A CA 1
ATOM 789 C C . VAL A 1 102 ? -7.797 -11.75 -18.516 1 97.81 102 VAL A C 1
ATOM 791 O O . VAL A 1 102 ? -7.551 -11.125 -19.547 1 97.81 102 VAL A O 1
ATOM 794 N N . ALA A 1 103 ? -8.016 -11.18 -17.359 1 98.38 103 ALA A N 1
ATOM 795 C CA . ALA A 1 103 ? -7.902 -9.734 -17.219 1 98.38 103 ALA A CA 1
ATOM 796 C C . ALA A 1 103 ? -6.492 -9.258 -17.562 1 98.38 103 ALA A C 1
ATOM 798 O O . ALA A 1 103 ? -6.328 -8.25 -18.266 1 98.38 103 ALA A O 1
ATOM 799 N N . VAL A 1 104 ? -5.508 -9.961 -17.094 1 98.62 104 VAL A N 1
ATOM 800 C CA . VAL A 1 104 ? -4.117 -9.633 -17.375 1 98.62 104 VAL A CA 1
ATOM 801 C C . VAL A 1 104 ? -3.859 -9.766 -18.875 1 98.62 104 VAL A C 1
ATOM 803 O O . VAL A 1 104 ? -3.223 -8.898 -19.484 1 98.62 104 VAL A O 1
ATOM 806 N N . ASP A 1 105 ? -4.371 -10.797 -19.453 1 98.31 105 ASP A N 1
ATOM 807 C CA . ASP A 1 105 ? -4.227 -11.023 -20.891 1 98.31 105 ASP A CA 1
ATOM 808 C C . ASP A 1 105 ? -4.859 -9.891 -21.688 1 98.31 105 ASP A C 1
ATOM 810 O O . ASP A 1 105 ? -4.266 -9.398 -22.656 1 98.31 105 ASP A O 1
ATOM 814 N N . ASN A 1 106 ? -6.062 -9.5 -21.328 1 97.94 106 ASN A N 1
ATOM 815 C CA . ASN A 1 106 ? -6.758 -8.414 -22 1 97.94 106 ASN A CA 1
ATOM 816 C C . ASN A 1 106 ? -5.98 -7.102 -21.891 1 97.94 106 ASN A C 1
ATOM 818 O O . ASN A 1 106 ? -5.898 -6.344 -22.859 1 97.94 106 ASN A O 1
ATOM 822 N N . PHE A 1 107 ? -5.488 -6.855 -20.75 1 98.12 107 PHE A N 1
ATOM 823 C CA . PHE A 1 107 ? -4.637 -5.684 -20.562 1 98.12 107 PHE A CA 1
ATOM 824 C C . PHE A 1 107 ? -3.475 -5.703 -21.547 1 98.12 107 PHE A C 1
ATOM 826 O O . PHE A 1 107 ? -3.188 -4.695 -22.203 1 98.12 107 PHE A O 1
ATOM 833 N N . CYS A 1 108 ? -2.828 -6.836 -21.609 1 98.19 108 CYS A N 1
ATOM 834 C CA . CYS A 1 108 ? -1.663 -6.965 -22.484 1 98.19 108 CYS A CA 1
ATOM 835 C C . CYS A 1 108 ? -2.051 -6.789 -23.938 1 98.19 108 CYS A C 1
ATOM 837 O O . CYS A 1 108 ? -1.303 -6.191 -24.719 1 98.19 108 CYS A O 1
ATOM 839 N N . LYS A 1 109 ? -3.164 -7.332 -24.281 1 97.56 109 LYS A N 1
ATOM 840 C CA . LYS A 1 109 ? -3.697 -7.152 -25.625 1 97.56 109 LYS A CA 1
ATOM 841 C C . LYS A 1 109 ? -3.852 -5.672 -25.969 1 97.56 109 LYS A C 1
ATOM 843 O O . LYS A 1 109 ? -3.367 -5.211 -27 1 97.56 109 LYS A O 1
ATOM 848 N N . GLU A 1 110 ? -4.426 -4.938 -25.062 1 97.25 110 GLU A N 1
ATOM 849 C CA . GLU A 1 110 ? -4.754 -3.529 -25.266 1 97.25 110 GLU A CA 1
ATOM 850 C C . GLU A 1 110 ? -3.496 -2.664 -25.281 1 97.25 110 GLU A C 1
ATOM 852 O O . GLU A 1 110 ? -3.494 -1.568 -25.844 1 97.25 110 GLU A O 1
ATOM 857 N N . ASN A 1 111 ? -2.434 -3.172 -24.688 1 96.94 111 ASN A N 1
ATOM 858 C CA . ASN A 1 111 ? -1.245 -2.342 -24.531 1 96.94 111 ASN A CA 1
ATOM 859 C C . ASN A 1 111 ? -0.07 -2.883 -25.344 1 96.94 111 ASN A C 1
ATOM 861 O O . ASN A 1 111 ? 1.048 -2.375 -25.234 1 96.94 111 ASN A O 1
ATOM 865 N N . GLY A 1 112 ? -0.309 -3.916 -26.109 1 96.69 112 GLY A N 1
ATOM 866 C CA . GLY A 1 112 ? 0.723 -4.477 -26.969 1 96.69 112 GLY A CA 1
ATOM 867 C C . GLY A 1 112 ? 1.86 -5.117 -26.203 1 96.69 112 GLY A C 1
ATOM 868 O O . GLY A 1 112 ? 3.029 -4.949 -26.547 1 96.69 112 GLY A O 1
ATOM 869 N N . VAL A 1 113 ? 1.622 -5.785 -25.125 1 97.75 113 VAL A N 1
ATOM 870 C CA . VAL A 1 113 ? 2.609 -6.422 -24.25 1 97.75 113 VAL A CA 1
ATOM 871 C C . VAL A 1 113 ? 2.545 -7.938 -24.422 1 97.75 113 VAL A C 1
ATOM 873 O O . VAL A 1 113 ? 1.461 -8.508 -24.578 1 97.75 113 VAL A O 1
ATOM 876 N N . ASN A 1 114 ? 3.668 -8.609 -24.469 1 97.5 114 ASN A N 1
ATOM 877 C CA . ASN A 1 114 ? 3.691 -10.07 -24.5 1 97.5 114 ASN A CA 1
ATOM 878 C C . ASN A 1 114 ? 3.035 -10.656 -23.25 1 97.5 114 ASN A C 1
ATOM 880 O O . ASN A 1 114 ? 3.201 -10.133 -22.141 1 97.5 114 ASN A O 1
ATOM 884 N N . CYS A 1 115 ? 2.275 -11.719 -23.484 1 98.56 115 CYS A N 1
ATOM 885 C CA . CYS A 1 115 ? 1.595 -12.312 -22.344 1 98.56 115 CYS A CA 1
ATOM 886 C C . CYS A 1 115 ? 1.484 -13.82 -22.484 1 98.56 115 CYS A C 1
ATOM 888 O O . CYS A 1 115 ? 1.181 -14.32 -23.578 1 98.56 115 CYS A O 1
ATOM 890 N N . ILE A 1 116 ? 1.757 -14.492 -21.406 1 98.69 116 ILE A N 1
ATOM 891 C CA . ILE A 1 116 ? 1.566 -15.938 -21.359 1 98.69 116 ILE A CA 1
ATOM 892 C C . ILE A 1 116 ? 0.713 -16.312 -20.156 1 98.69 116 ILE A C 1
ATOM 894 O O . ILE A 1 116 ? 0.965 -15.844 -19.047 1 98.69 116 ILE A O 1
ATOM 898 N N . ARG A 1 117 ? -0.289 -17.031 -20.344 1 98.62 117 ARG A N 1
ATOM 899 C CA . ARG A 1 117 ? -1.003 -17.75 -19.297 1 98.62 117 ARG A CA 1
ATOM 900 C C . ARG A 1 117 ? -0.948 -19.25 -19.531 1 98.62 117 ARG A C 1
ATOM 902 O O . ARG A 1 117 ? -0.877 -19.719 -20.672 1 98.62 117 ARG A O 1
ATOM 909 N N . TYR A 1 118 ? -0.957 -20.047 -18.469 1 98.75 118 TYR A N 1
ATOM 910 C CA . TYR A 1 118 ? -0.751 -21.484 -18.578 1 98.75 118 TYR A CA 1
ATOM 911 C C . TYR A 1 118 ? -1.473 -22.234 -17.469 1 98.75 118 TYR A C 1
ATOM 913 O O . TYR A 1 118 ? -1.948 -21.609 -16.5 1 98.75 118 TYR A O 1
ATOM 921 N N . ASP A 1 119 ? -1.641 -23.516 -17.656 1 98.75 119 ASP A N 1
ATOM 922 C CA . ASP A 1 119 ? -2.225 -24.422 -16.656 1 98.75 119 ASP A CA 1
ATOM 923 C C . ASP A 1 119 ? -1.155 -25.297 -16.016 1 98.75 119 ASP A C 1
ATOM 925 O O . ASP A 1 119 ? -0.27 -25.812 -16.703 1 98.75 119 ASP A O 1
ATOM 929 N N . TYR A 1 120 ? -1.259 -25.453 -14.719 1 98.31 120 TYR A N 1
ATOM 930 C CA . TYR A 1 120 ? -0.392 -26.422 -14.039 1 98.31 120 TYR A CA 1
ATOM 931 C C . TYR A 1 120 ? -0.722 -27.844 -14.461 1 98.31 120 TYR A C 1
ATOM 933 O O . TYR A 1 120 ? -1.849 -28.125 -14.875 1 98.31 120 TYR A O 1
ATOM 941 N N . GLU A 1 121 ? 0.273 -28.688 -14.344 1 97.5 121 GLU A N 1
ATOM 942 C CA . GLU A 1 121 ? 0.028 -30.109 -14.555 1 97.5 121 GLU A CA 1
ATOM 943 C C . GLU A 1 121 ? -1.172 -30.594 -13.75 1 97.5 121 GLU A C 1
ATOM 945 O O . GLU A 1 121 ? -1.286 -30.281 -12.555 1 97.5 121 GLU A O 1
ATOM 950 N N . GLY A 1 122 ? -2.07 -31.297 -14.461 1 97 122 GLY A N 1
ATOM 951 C CA . GLY A 1 122 ? -3.225 -31.875 -13.789 1 97 122 GLY A CA 1
ATOM 952 C C . GLY A 1 122 ? -4.406 -30.922 -13.711 1 97 122 GLY A C 1
ATOM 953 O O . GLY A 1 122 ? -5.484 -31.297 -13.25 1 97 122 GLY A O 1
ATOM 954 N N . LEU A 1 123 ? -4.297 -29.734 -14.18 1 97.5 123 LEU A N 1
ATOM 955 C CA . LEU A 1 123 ? -5.359 -28.734 -14.164 1 97.5 123 LEU A CA 1
ATOM 956 C C . LEU A 1 123 ? -5.621 -28.203 -15.562 1 97.5 123 LEU A C 1
ATOM 958 O O . LEU A 1 123 ? -4.723 -28.172 -16.406 1 97.5 123 LEU A O 1
ATOM 962 N N . GLY A 1 124 ? -6.871 -27.766 -15.758 1 97.44 124 GLY A N 1
ATOM 963 C CA . GLY A 1 124 ? -7.219 -27.172 -17.031 1 97.44 124 GLY A CA 1
ATOM 964 C C . GLY A 1 124 ? -6.949 -28.078 -18.219 1 97.44 124 GLY A C 1
ATOM 965 O O . GLY A 1 124 ? -7.406 -29.219 -18.25 1 97.44 124 GLY A O 1
ATOM 966 N N . GLU A 1 125 ? -6.145 -27.531 -19.172 1 98.06 125 GLU A N 1
ATOM 967 C CA . GLU A 1 125 ? -5.922 -28.266 -20.422 1 98.06 125 GLU A CA 1
ATOM 968 C C . GLU A 1 125 ? -4.559 -28.938 -20.422 1 98.06 125 GLU A C 1
ATOM 970 O O . GLU A 1 125 ? -4.203 -29.625 -21.375 1 98.06 125 GLU A O 1
ATOM 975 N N . SER A 1 126 ? -3.795 -28.766 -19.328 1 98.31 126 SER A N 1
ATOM 976 C CA . SER A 1 126 ? -2.504 -29.438 -19.219 1 98.31 126 SER A CA 1
ATOM 977 C C . SER A 1 126 ? -2.676 -30.922 -18.938 1 98.31 126 SER A C 1
ATOM 979 O O . SER A 1 126 ? -3.688 -31.344 -18.375 1 98.31 126 SER A O 1
ATOM 981 N N . SER A 1 127 ? -1.707 -31.688 -19.328 1 97.62 127 SER A N 1
ATOM 982 C CA . SER A 1 127 ? -1.745 -33.125 -19.109 1 97.62 127 SER A CA 1
ATOM 983 C C . SER A 1 127 ? -1.571 -33.469 -17.625 1 97.62 127 SER A C 1
ATOM 985 O O . SER A 1 127 ? -1.24 -32.594 -16.828 1 97.62 127 SER A O 1
ATOM 987 N N . GLY A 1 128 ? -1.873 -34.656 -17.281 1 96.06 128 GLY A N 1
ATOM 988 C CA . GLY A 1 128 ? -1.656 -35.156 -15.93 1 96.06 128 GLY A CA 1
ATOM 989 C C . GLY A 1 128 ? -2.914 -35.156 -15.086 1 96.06 128 GLY A C 1
ATOM 990 O O . GLY A 1 128 ? -4.023 -35 -15.609 1 96.06 128 GLY A O 1
ATOM 991 N N . SER A 1 129 ? -2.703 -35.469 -13.773 1 96.25 129 SER A N 1
ATOM 992 C CA . SER A 1 129 ? -3.807 -35.531 -12.82 1 96.25 129 SER A CA 1
ATOM 993 C C . SER A 1 129 ? -3.383 -35.031 -11.445 1 96.25 129 SER A C 1
ATOM 995 O O . SER A 1 129 ? -2.215 -35.156 -11.07 1 96.25 129 SER A O 1
ATOM 997 N N . LEU A 1 130 ? -4.344 -34.5 -10.75 1 96.62 130 LEU A N 1
ATOM 998 C CA . LEU A 1 130 ? -4.094 -34.062 -9.383 1 96.62 130 LEU A CA 1
ATOM 999 C C . LEU A 1 130 ? -3.797 -35.25 -8.469 1 96.62 130 LEU A C 1
ATOM 1001 O O . LEU A 1 130 ? -3.273 -35.062 -7.367 1 96.62 130 LEU A O 1
ATOM 1005 N N . ASP A 1 131 ? -4.105 -36.438 -8.938 1 96.62 131 ASP A N 1
ATOM 1006 C CA . ASP A 1 131 ? -3.875 -37.656 -8.133 1 96.62 131 ASP A CA 1
ATOM 1007 C C . ASP A 1 131 ? -2.398 -38.031 -8.125 1 96.62 131 ASP A C 1
ATOM 1009 O O . ASP A 1 131 ? -1.955 -38.812 -7.273 1 96.62 131 ASP A O 1
ATOM 1013 N N . THR A 1 132 ? -1.67 -37.5 -9.094 1 95 132 THR A N 1
ATOM 1014 C CA . THR A 1 132 ? -0.286 -37.938 -9.195 1 95 132 THR A CA 1
ATOM 1015 C C . THR A 1 132 ? 0.666 -36.75 -9.242 1 95 132 THR A C 1
ATOM 1017 O O . THR A 1 132 ? 1.854 -36.875 -8.945 1 95 132 THR A O 1
ATOM 1020 N N . ALA A 1 133 ? 0.191 -35.562 -9.633 1 95.62 133 ALA A N 1
ATOM 1021 C CA . ALA A 1 133 ? 1.045 -34.406 -9.75 1 95.62 133 ALA A CA 1
ATOM 1022 C C . ALA A 1 133 ? 1.669 -34.031 -8.398 1 95.62 133 ALA A C 1
ATOM 1024 O O . ALA A 1 133 ? 1.015 -34.125 -7.359 1 95.62 133 ALA A O 1
ATOM 1025 N N . ILE A 1 134 ? 2.936 -33.625 -8.391 1 96.62 134 ILE A N 1
ATOM 1026 C CA . ILE A 1 134 ? 3.596 -33.125 -7.188 1 96.62 134 ILE A CA 1
ATOM 1027 C C . ILE A 1 134 ? 3.924 -31.656 -7.344 1 96.62 134 ILE A C 1
ATOM 1029 O O . ILE A 1 134 ? 3.977 -31.141 -8.461 1 96.62 134 ILE A O 1
ATOM 1033 N N . PHE A 1 135 ? 4.133 -30.969 -6.234 1 98.31 135 PHE A N 1
ATOM 1034 C CA . PHE A 1 135 ? 4.289 -29.516 -6.234 1 98.31 135 PHE A CA 1
ATOM 1035 C C . PHE A 1 135 ? 5.477 -29.109 -7.102 1 98.31 135 PHE A C 1
ATOM 1037 O O . PHE A 1 135 ? 5.402 -28.125 -7.836 1 98.31 135 PHE A O 1
ATOM 1044 N N . GLY A 1 136 ? 6.555 -29.828 -7.051 1 98.31 136 GLY A N 1
ATOM 1045 C CA . GLY A 1 136 ? 7.738 -29.547 -7.844 1 98.31 136 GLY A CA 1
ATOM 1046 C C . GLY A 1 136 ? 7.457 -29.5 -9.336 1 98.31 136 GLY A C 1
ATOM 1047 O O . GLY A 1 136 ? 8.109 -28.75 -10.07 1 98.31 136 GLY A O 1
ATOM 1048 N N . GLN A 1 137 ? 6.527 -30.312 -9.797 1 97.62 137 GLN A N 1
ATOM 1049 C CA . GLN A 1 137 ? 6.168 -30.297 -11.211 1 97.62 137 GLN A CA 1
ATOM 1050 C C . GLN A 1 137 ? 5.496 -28.984 -11.586 1 97.62 137 GLN A C 1
ATOM 1052 O O . GLN A 1 137 ? 5.648 -28.5 -12.719 1 97.62 137 GLN A O 1
ATOM 1057 N N . TRP A 1 138 ? 4.734 -28.391 -10.672 1 98.5 138 TRP A N 1
ATOM 1058 C CA . TRP A 1 138 ? 4.133 -27.094 -10.93 1 98.5 138 TRP A CA 1
ATOM 1059 C C . TRP A 1 138 ? 5.203 -26 -11.047 1 98.5 138 TRP A C 1
ATOM 1061 O O . TRP A 1 138 ? 5.086 -25.094 -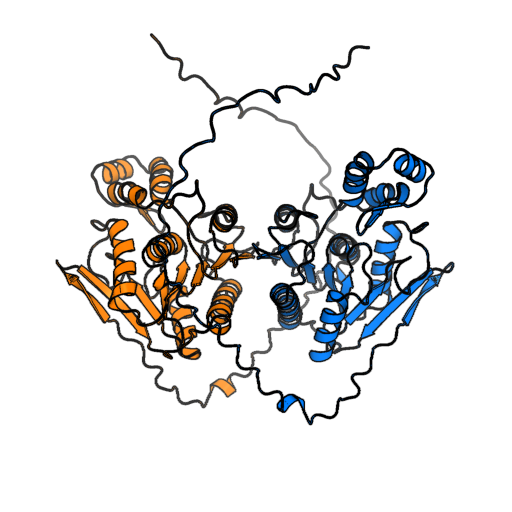11.867 1 98.5 138 TRP A O 1
ATOM 1071 N N . ILE A 1 139 ? 6.258 -26.047 -10.234 1 98.75 139 ILE A N 1
ATOM 1072 C CA . ILE A 1 139 ? 7.402 -25.141 -10.359 1 98.75 139 ILE A CA 1
ATOM 1073 C C . ILE A 1 139 ? 8.086 -25.375 -11.711 1 98.75 139 ILE A C 1
ATOM 1075 O O . ILE A 1 139 ? 8.414 -24.422 -12.414 1 98.75 139 ILE A O 1
ATOM 1079 N N . GLU A 1 140 ? 8.227 -26.688 -12.102 1 98.12 140 GLU A N 1
ATOM 1080 C CA . GLU A 1 140 ? 8.852 -27.031 -13.375 1 98.12 140 GLU A CA 1
ATOM 1081 C C . GLU A 1 140 ? 8.031 -26.516 -14.547 1 98.12 140 GLU A C 1
ATOM 1083 O O . GLU A 1 140 ? 8.586 -26.141 -15.578 1 98.12 140 GLU A O 1
ATOM 1088 N N . ASP A 1 141 ? 6.734 -26.594 -14.422 1 98.5 141 ASP A N 1
ATOM 1089 C CA . ASP A 1 141 ? 5.871 -26.062 -15.469 1 98.5 141 ASP A CA 1
ATOM 1090 C C . ASP A 1 141 ? 6.211 -24.609 -15.781 1 98.5 141 ASP A C 1
ATOM 1092 O O . ASP A 1 141 ? 6.461 -24.266 -16.938 1 98.5 141 ASP A O 1
ATOM 1096 N N . LEU A 1 142 ? 6.242 -23.781 -14.727 1 98.75 142 LEU A N 1
ATOM 1097 C CA . LEU A 1 142 ? 6.578 -22.375 -14.938 1 98.75 142 LEU A CA 1
ATOM 1098 C C . LEU A 1 142 ? 8.008 -22.219 -15.445 1 98.75 142 LEU A C 1
ATOM 1100 O O . LEU A 1 142 ? 8.266 -21.422 -16.344 1 98.75 142 LEU A O 1
ATOM 1104 N N . GLN A 1 143 ? 8.906 -22.984 -14.898 1 98.62 143 GLN A N 1
ATOM 1105 C CA . GLN A 1 143 ? 10.297 -22.922 -15.328 1 98.62 143 GLN A CA 1
ATOM 1106 C C . GLN A 1 143 ? 10.43 -23.188 -16.828 1 98.62 143 GLN A C 1
ATOM 1108 O O . GLN A 1 143 ? 11.172 -22.484 -17.516 1 98.62 143 GLN A O 1
ATOM 1113 N N . ASN A 1 144 ? 9.734 -24.172 -17.312 1 98.56 144 ASN A N 1
ATOM 1114 C CA . ASN A 1 144 ? 9.812 -24.531 -18.719 1 98.56 144 ASN A CA 1
ATOM 1115 C C . ASN A 1 144 ? 9.18 -23.453 -19.594 1 98.56 144 ASN A C 1
ATOM 1117 O O . ASN A 1 144 ? 9.672 -23.172 -20.688 1 98.56 144 ASN A O 1
ATOM 1121 N N . ILE A 1 145 ? 8.055 -22.891 -19.141 1 98.62 145 ILE A N 1
ATOM 1122 C CA . ILE A 1 145 ? 7.457 -21.766 -19.859 1 98.62 145 ILE A CA 1
ATOM 1123 C C . ILE A 1 145 ? 8.484 -20.656 -20.016 1 98.62 145 ILE A C 1
ATOM 1125 O O . ILE A 1 145 ? 8.688 -20.125 -21.109 1 98.62 145 ILE A O 1
ATOM 1129 N N . VAL A 1 146 ? 9.18 -20.297 -18.938 1 98.56 146 VAL A N 1
ATOM 1130 C CA . VAL A 1 146 ? 10.141 -19.203 -18.906 1 98.56 146 VAL A CA 1
ATOM 1131 C C . VAL A 1 146 ? 11.336 -19.516 -19.797 1 98.56 146 VAL A C 1
ATOM 1133 O O . VAL A 1 146 ? 11.766 -18.688 -20.578 1 98.56 146 VAL A O 1
ATOM 1136 N N . ASP A 1 147 ? 11.789 -20.75 -19.781 1 98 147 ASP A N 1
ATOM 1137 C CA . ASP A 1 147 ? 13 -21.156 -20.484 1 98 147 ASP A CA 1
ATOM 1138 C C . ASP A 1 147 ? 12.742 -21.328 -21.984 1 98 147 ASP A C 1
ATOM 1140 O O . ASP A 1 147 ? 13.578 -20.953 -22.797 1 98 147 ASP A O 1
ATOM 1144 N N . LYS A 1 148 ? 11.578 -21.844 -22.312 1 97.75 148 LYS A N 1
ATOM 1145 C CA . LYS A 1 148 ? 11.398 -22.344 -23.672 1 97.75 148 LYS A CA 1
ATOM 1146 C C . LYS A 1 148 ? 10.5 -21.406 -24.484 1 97.75 148 LYS A C 1
ATOM 1148 O O . LYS A 1 148 ? 10.539 -21.406 -25.719 1 97.75 148 LYS A O 1
ATOM 1153 N N . ILE A 1 149 ? 9.648 -20.625 -23.797 1 97.62 149 ILE A N 1
ATOM 1154 C CA . ILE A 1 149 ? 8.656 -19.875 -24.547 1 97.62 149 ILE A CA 1
ATOM 1155 C C . ILE A 1 149 ? 8.969 -18.375 -24.453 1 97.62 149 ILE A C 1
ATOM 1157 O O . ILE A 1 149 ? 8.867 -17.656 -25.453 1 97.62 149 ILE A O 1
ATOM 1161 N N . CYS A 1 150 ? 9.359 -17.859 -23.297 1 97.06 150 CYS A N 1
ATOM 1162 C CA . CYS A 1 150 ? 9.562 -16.422 -23.094 1 97.06 150 CYS A CA 1
ATOM 1163 C C . CYS A 1 150 ? 10.805 -15.945 -23.844 1 97.06 150 CYS A C 1
ATOM 1165 O O . CYS A 1 150 ? 11.891 -16.516 -23.672 1 97.06 150 CYS A O 1
ATOM 1167 N N . LYS A 1 151 ? 10.656 -14.812 -24.578 1 94.94 151 LYS A N 1
ATOM 1168 C CA . LYS A 1 151 ? 11.734 -14.297 -25.406 1 94.94 151 LYS A CA 1
ATOM 1169 C C . LYS A 1 151 ? 12.312 -13.016 -24.812 1 94.94 151 LYS A C 1
ATOM 1171 O O . LYS A 1 151 ? 13.422 -12.602 -25.172 1 94.94 151 LYS A O 1
ATOM 1176 N N . THR A 1 152 ? 11.602 -12.352 -24.031 1 96.94 152 THR A N 1
ATOM 1177 C CA . THR A 1 152 ? 12.023 -11.148 -23.328 1 96.94 152 THR A CA 1
ATOM 1178 C C . THR A 1 152 ? 12 -11.375 -21.812 1 96.94 152 THR A C 1
ATOM 1180 O O . THR A 1 152 ? 11.469 -12.383 -21.344 1 96.94 152 THR A O 1
ATOM 1183 N N . PRO A 1 153 ? 12.672 -10.461 -21.062 1 97.94 153 PRO A N 1
ATOM 1184 C CA . PRO A 1 153 ? 12.625 -10.625 -19.609 1 97.94 153 PRO A CA 1
ATOM 1185 C C . PRO A 1 153 ? 11.203 -10.758 -19.062 1 97.94 153 PRO A C 1
ATOM 1187 O O . PRO A 1 153 ? 10.266 -10.203 -19.656 1 97.94 153 PRO A O 1
ATOM 1190 N N . VAL A 1 154 ? 11.086 -11.438 -17.922 1 98.69 154 VAL A N 1
ATOM 1191 C CA . VAL A 1 154 ? 9.773 -11.898 -17.484 1 98.69 154 VAL A CA 1
ATOM 1192 C C . VAL A 1 154 ? 9.25 -11 -16.375 1 98.69 154 VAL A C 1
ATOM 1194 O O . VAL A 1 154 ? 9.953 -10.727 -15.398 1 98.69 154 VAL A O 1
ATOM 1197 N N . LEU A 1 155 ? 8.117 -10.461 -16.516 1 98.88 155 LEU A N 1
ATOM 1198 C CA . LEU A 1 155 ? 7.301 -9.867 -15.461 1 98.88 155 LEU A CA 1
ATOM 1199 C C . LEU A 1 155 ? 6.273 -10.867 -14.953 1 98.88 155 LEU A C 1
ATOM 1201 O O . LEU A 1 155 ? 5.32 -11.203 -15.656 1 98.88 155 LEU A O 1
ATOM 1205 N N . TYR A 1 156 ? 6.445 -11.336 -13.734 1 98.94 156 TYR A N 1
ATOM 1206 C CA . TYR A 1 156 ? 5.52 -12.297 -13.141 1 98.94 156 TYR A CA 1
ATOM 1207 C C . TYR A 1 156 ? 4.324 -11.594 -12.516 1 98.94 156 TYR A C 1
ATOM 1209 O O . TYR A 1 156 ? 4.492 -10.688 -11.695 1 98.94 156 TYR A O 1
ATOM 1217 N N . VAL A 1 157 ? 3.174 -11.906 -12.938 1 98.94 157 VAL A N 1
ATOM 1218 C CA . VAL A 1 157 ? 1.949 -11.578 -12.219 1 98.94 157 VAL A CA 1
ATOM 1219 C C . VAL A 1 157 ? 1.401 -12.836 -11.539 1 98.94 157 VAL A C 1
ATOM 1221 O O . VAL A 1 157 ? 1.013 -13.789 -12.211 1 98.94 157 VAL A O 1
ATOM 1224 N N . SER A 1 158 ? 1.36 -12.836 -10.227 1 98.75 158 SER A N 1
ATOM 1225 C CA . SER A 1 158 ? 1.099 -14.086 -9.516 1 98.75 158 SER A CA 1
ATOM 1226 C C . SER A 1 158 ? 0.013 -13.906 -8.461 1 98.75 158 SER A C 1
ATOM 1228 O O . SER A 1 158 ? -0.03 -12.883 -7.777 1 98.75 158 SER A O 1
ATOM 1230 N N . PHE A 1 159 ? -0.831 -14.914 -8.43 1 98.62 159 PHE A N 1
ATOM 1231 C CA . PHE A 1 159 ? -1.888 -14.922 -7.422 1 98.62 159 PHE A CA 1
ATOM 1232 C C . PHE A 1 159 ? -1.688 -16.062 -6.438 1 98.62 159 PHE A C 1
ATOM 1234 O O . PHE A 1 159 ? -1.476 -17.203 -6.844 1 98.62 159 PHE A O 1
ATOM 1241 N N . SER A 1 160 ? -1.74 -15.68 -5.059 1 97.81 160 SER A N 1
ATOM 1242 C CA . SER A 1 160 ? -1.759 -16.688 -4.012 1 97.81 160 SER A CA 1
ATOM 1243 C C . SER A 1 160 ? -0.57 -17.641 -4.133 1 97.81 160 SER A C 1
ATOM 1245 O O . SER A 1 160 ? 0.581 -17.188 -4.168 1 97.81 160 SER A O 1
ATOM 1247 N N . MET A 1 161 ? -0.658 -18.891 -4.305 1 97.94 161 MET A N 1
ATOM 1248 C CA . MET A 1 161 ? 0.396 -19.891 -4.406 1 97.94 161 MET A CA 1
ATOM 1249 C C . MET A 1 161 ? 1.312 -19.594 -5.59 1 97.94 161 MET A C 1
ATOM 1251 O O . MET A 1 161 ? 2.506 -19.906 -5.547 1 97.94 161 MET A O 1
ATOM 1255 N N . GLY A 1 162 ? 0.739 -19 -6.605 1 98.44 162 GLY A N 1
ATOM 1256 C CA . GLY A 1 162 ? 1.535 -18.609 -7.762 1 98.44 162 GLY A CA 1
ATOM 1257 C C . GLY A 1 162 ? 2.707 -17.719 -7.406 1 98.44 162 GLY A C 1
ATOM 1258 O O . GLY A 1 162 ? 3.717 -17.688 -8.109 1 98.44 162 GLY A O 1
ATOM 1259 N N . GLY A 1 163 ? 2.52 -16.938 -6.324 1 98.38 163 GLY A N 1
ATOM 1260 C CA . GLY A 1 163 ? 3.617 -16.109 -5.84 1 98.38 163 GLY A CA 1
ATOM 1261 C C . GLY A 1 163 ? 4.812 -16.922 -5.383 1 98.38 163 GLY A C 1
ATOM 1262 O O . GLY A 1 163 ? 5.961 -16.562 -5.652 1 98.38 163 GLY A O 1
ATOM 1263 N N . TRP A 1 164 ? 4.551 -18.031 -4.672 1 98.44 164 TRP A N 1
ATOM 1264 C CA . TRP A 1 164 ? 5.59 -18.969 -4.242 1 98.44 164 TRP A CA 1
ATOM 1265 C C . TRP A 1 164 ? 6.328 -19.547 -5.441 1 98.44 164 TRP A C 1
ATOM 1267 O O . TRP A 1 164 ? 7.551 -19.453 -5.531 1 98.44 164 TRP A O 1
ATOM 1277 N N . ILE A 1 165 ? 5.617 -19.984 -6.379 1 98.81 165 ILE A N 1
ATOM 1278 C CA . ILE A 1 165 ? 6.164 -20.641 -7.559 1 98.81 165 ILE A CA 1
ATOM 1279 C C . ILE A 1 165 ? 6.984 -19.641 -8.375 1 98.81 165 ILE A C 1
ATOM 1281 O O . ILE A 1 165 ? 8.117 -19.938 -8.773 1 98.81 165 ILE A O 1
ATOM 1285 N N . SER A 1 166 ? 6.445 -18.453 -8.578 1 98.81 166 SER A N 1
ATOM 1286 C CA . SER A 1 166 ? 7.133 -17.406 -9.328 1 98.81 166 SER A CA 1
ATOM 1287 C C . SER A 1 166 ? 8.438 -17 -8.648 1 98.81 166 SER A C 1
ATOM 1289 O O . SER A 1 166 ? 9.445 -16.75 -9.32 1 98.81 166 SER A O 1
ATOM 1291 N N . THR A 1 167 ? 8.414 -16.938 -7.34 1 98.62 167 THR A N 1
ATOM 1292 C CA . THR A 1 167 ? 9.602 -16.547 -6.594 1 98.62 167 THR A CA 1
ATOM 1293 C C . THR A 1 167 ? 10.719 -17.578 -6.77 1 98.62 167 THR A C 1
ATOM 1295 O O . THR A 1 167 ? 11.867 -17.203 -7.023 1 98.62 167 THR A O 1
ATOM 1298 N N . VAL A 1 168 ? 10.367 -18.844 -6.688 1 98.69 168 VAL A N 1
ATOM 1299 C CA . VAL A 1 168 ? 11.352 -19.906 -6.852 1 98.69 168 VAL A CA 1
ATOM 1300 C C . VAL A 1 168 ? 11.961 -19.844 -8.25 1 98.69 168 VAL A C 1
ATOM 1302 O O . VAL A 1 168 ? 13.18 -19.875 -8.398 1 98.69 168 VAL A O 1
ATOM 1305 N N . VAL A 1 169 ? 11.109 -19.688 -9.242 1 98.81 169 VAL A N 1
ATOM 1306 C CA . VAL A 1 169 ? 11.594 -19.688 -10.625 1 98.81 169 VAL A CA 1
ATOM 1307 C C . VAL A 1 169 ? 12.414 -18.422 -10.883 1 98.81 169 VAL A C 1
ATOM 1309 O O . VAL A 1 169 ? 13.445 -18.484 -11.547 1 98.81 169 VAL A O 1
ATOM 1312 N N . ALA A 1 170 ? 12 -17.266 -10.352 1 98.62 170 ALA A N 1
ATOM 1313 C CA . ALA A 1 170 ? 12.734 -16.016 -10.508 1 98.62 170 ALA A CA 1
ATOM 1314 C C . ALA A 1 170 ? 14.141 -16.125 -9.922 1 98.62 170 ALA A C 1
ATOM 1316 O O . ALA A 1 170 ? 15.102 -15.602 -10.492 1 98.62 170 ALA A O 1
ATOM 1317 N N . GLN A 1 171 ? 14.242 -16.812 -8.812 1 97.94 171 GLN A N 1
ATOM 1318 C CA . GLN A 1 171 ? 15.547 -16.984 -8.18 1 97.94 171 GLN A CA 1
ATOM 1319 C C . GLN A 1 171 ? 16.453 -17.891 -9.031 1 97.94 171 GLN A C 1
ATOM 1321 O O . GLN A 1 171 ? 17.656 -17.688 -9.062 1 97.94 171 GLN A O 1
ATOM 1326 N N . ARG A 1 172 ? 15.859 -18.812 -9.719 1 97.5 172 ARG A N 1
ATOM 1327 C CA . ARG A 1 172 ? 16.609 -19.75 -10.539 1 97.5 172 ARG A CA 1
ATOM 1328 C C . ARG A 1 172 ? 17.047 -19.125 -11.852 1 97.5 172 ARG A C 1
ATOM 1330 O O . ARG A 1 172 ? 17.984 -19.594 -12.492 1 97.5 172 ARG A O 1
ATOM 1337 N N . THR A 1 173 ? 16.328 -18.062 -12.281 1 97.12 173 THR A N 1
ATOM 1338 C CA . THR A 1 173 ? 16.625 -17.422 -13.562 1 97.12 173 THR A CA 1
ATOM 1339 C C . THR A 1 173 ? 16.734 -15.906 -13.398 1 97.12 173 THR A C 1
ATOM 1341 O O . THR A 1 173 ? 16.016 -15.156 -14.062 1 97.12 173 THR A O 1
ATOM 1344 N N . PRO A 1 174 ? 17.703 -15.43 -12.602 1 96.62 174 PRO A N 1
ATOM 1345 C CA . PRO A 1 174 ? 17.797 -14 -12.328 1 96.62 174 PRO A CA 1
ATOM 1346 C C . PRO A 1 174 ? 18.031 -13.164 -13.586 1 96.62 174 PRO A C 1
ATOM 1348 O O . PRO A 1 174 ? 17.609 -12.016 -13.656 1 96.62 174 PRO A O 1
ATOM 1351 N N . ASN A 1 175 ? 18.656 -13.758 -14.57 1 96.06 175 ASN A N 1
ATOM 1352 C CA . ASN A 1 175 ? 18.969 -13.031 -15.797 1 96.06 175 ASN A CA 1
ATOM 1353 C C . ASN A 1 175 ? 17.719 -12.797 -16.641 1 96.06 175 ASN A C 1
ATOM 1355 O O . ASN A 1 175 ? 17.719 -11.938 -17.531 1 96.06 175 ASN A O 1
ATOM 1359 N N . LYS A 1 176 ? 16.625 -13.508 -16.344 1 97.44 176 LYS A N 1
ATOM 1360 C CA . LYS A 1 176 ? 15.383 -13.367 -17.109 1 97.44 176 LYS A CA 1
ATOM 1361 C C . LYS A 1 176 ? 14.352 -12.555 -16.344 1 97.44 176 LYS A C 1
ATOM 1363 O O . LYS A 1 176 ? 13.25 -12.312 -16.844 1 97.44 176 LYS A O 1
ATOM 1368 N N . LEU A 1 177 ? 14.727 -12.125 -15.188 1 98.38 177 LEU A N 1
ATOM 1369 C CA . LEU A 1 177 ? 13.758 -11.484 -14.305 1 98.38 177 LEU A CA 1
ATOM 1370 C C . LEU A 1 177 ? 13.633 -10 -14.625 1 98.38 177 LEU A C 1
ATOM 1372 O O . LEU A 1 177 ? 14.617 -9.258 -14.562 1 98.38 177 LEU A O 1
ATOM 1376 N N . HIS A 1 178 ? 12.477 -9.586 -15.008 1 98.5 178 HIS A N 1
ATOM 1377 C CA . HIS A 1 178 ? 12.164 -8.172 -15.203 1 98.5 178 HIS A CA 1
ATOM 1378 C C . HIS A 1 178 ? 11.602 -7.559 -13.922 1 98.5 178 HIS A C 1
ATOM 1380 O O . HIS A 1 178 ? 12.109 -6.547 -13.438 1 98.5 178 HIS A O 1
ATOM 1386 N N . SER A 1 179 ? 10.555 -8.141 -13.375 1 98.81 179 SER A N 1
ATOM 1387 C CA . SER A 1 179 ? 9.859 -7.641 -12.188 1 98.81 179 SER A CA 1
ATOM 1388 C C . SER A 1 179 ? 8.828 -8.648 -11.68 1 98.81 179 SER A C 1
ATOM 1390 O O . SER A 1 179 ? 8.586 -9.672 -12.328 1 98.81 179 SER A O 1
ATOM 1392 N N . LEU A 1 180 ? 8.25 -8.383 -10.477 1 98.88 180 LEU A N 1
ATOM 1393 C CA . LEU A 1 180 ? 7.262 -9.258 -9.859 1 98.88 180 LEU A CA 1
ATOM 1394 C C . LEU A 1 180 ? 6.074 -8.453 -9.336 1 98.88 180 LEU A C 1
ATOM 1396 O O . LEU A 1 180 ? 6.258 -7.449 -8.648 1 98.88 180 LEU A O 1
ATOM 1400 N N . LEU A 1 181 ? 4.91 -8.836 -9.703 1 98.94 181 LEU A N 1
ATOM 1401 C CA . LEU A 1 181 ? 3.656 -8.344 -9.141 1 98.94 181 LEU A CA 1
ATOM 1402 C C . LEU A 1 181 ? 2.91 -9.461 -8.422 1 98.94 181 LEU A C 1
ATOM 1404 O O . LEU A 1 181 ? 2.441 -10.414 -9.055 1 98.94 181 LEU A O 1
ATOM 1408 N N . TYR A 1 182 ? 2.818 -9.336 -7.121 1 98.81 182 TYR A N 1
ATOM 1409 C CA . TYR A 1 182 ? 2.129 -10.336 -6.305 1 98.81 182 TYR A CA 1
ATOM 1410 C C . TYR A 1 182 ? 0.737 -9.844 -5.918 1 98.81 182 TYR A C 1
ATOM 1412 O O . TYR A 1 182 ? 0.563 -8.688 -5.527 1 98.81 182 TYR A O 1
ATOM 1420 N N . VAL A 1 183 ? -0.221 -10.727 -6.031 1 98.75 183 VAL A N 1
ATOM 1421 C CA . VAL A 1 183 ? -1.554 -10.492 -5.488 1 98.75 183 VAL A CA 1
ATOM 1422 C C . VAL A 1 183 ? -1.89 -11.562 -4.453 1 98.75 183 VAL A C 1
ATOM 1424 O O . VAL A 1 183 ? -2.031 -12.742 -4.797 1 98.75 183 VAL A O 1
ATOM 1427 N N . SER A 1 184 ? -2.016 -11.219 -3.17 1 98.44 184 SER A N 1
ATOM 1428 C CA . SER A 1 184 ? -2.309 -12.102 -2.045 1 98.44 184 SER A CA 1
ATOM 1429 C C . SER A 1 184 ? -1.38 -13.312 -2.033 1 98.44 184 SER A C 1
ATOM 1431 O O . SER A 1 184 ? -1.839 -14.453 -1.945 1 98.44 184 SER A O 1
ATOM 1433 N N . PRO A 1 185 ? -0.112 -13.062 -2.061 1 98.19 185 PRO A N 1
ATOM 1434 C CA . PRO A 1 185 ? 0.799 -14.203 -2.176 1 98.19 185 PRO A CA 1
ATOM 1435 C C . PRO A 1 185 ? 0.79 -15.094 -0.934 1 98.19 185 PRO A C 1
ATOM 1437 O O . PRO A 1 185 ? 0.627 -14.594 0.184 1 98.19 185 PRO A O 1
ATOM 1440 N N . GLY A 1 186 ? 0.938 -16.359 -1.137 1 96.62 186 GLY A N 1
ATOM 1441 C CA . GLY A 1 186 ? 1.208 -17.359 -0.116 1 96.62 186 GLY A CA 1
ATOM 1442 C C . GLY A 1 186 ? 2.506 -18.109 -0.345 1 96.62 186 GLY A C 1
ATOM 1443 O O . GLY A 1 186 ? 2.836 -18.469 -1.481 1 96.62 186 GLY A O 1
ATOM 1444 N N . PHE A 1 187 ? 3.262 -18.25 0.752 1 97.38 187 PHE A N 1
ATOM 1445 C CA . PHE A 1 187 ? 4.551 -1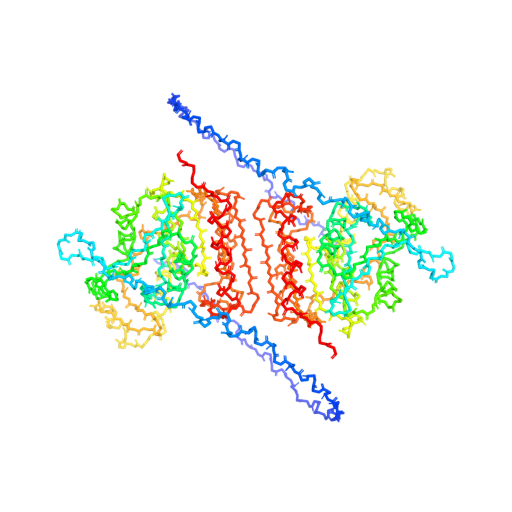8.922 0.652 1 97.38 187 PHE A CA 1
ATOM 1446 C C . PHE A 1 187 ? 4.641 -20.078 1.641 1 97.38 187 PHE A C 1
ATOM 1448 O O . PHE A 1 187 ? 4.113 -20 2.752 1 97.38 187 PHE A O 1
ATOM 1455 N N . ASN A 1 188 ? 5.215 -21.141 1.23 1 97.44 188 ASN A N 1
ATOM 1456 C CA . ASN A 1 188 ? 5.629 -22.219 2.117 1 97.44 188 ASN A CA 1
ATOM 1457 C C . ASN A 1 188 ? 4.453 -22.766 2.926 1 97.44 188 ASN A C 1
ATOM 1459 O O . ASN A 1 188 ? 4.613 -23.125 4.09 1 97.44 188 ASN A O 1
ATOM 1463 N N . PHE A 1 189 ? 3.289 -22.797 2.453 1 96.69 189 PHE A N 1
ATOM 1464 C CA . PHE A 1 189 ? 2.152 -22.953 3.35 1 96.69 189 PHE A CA 1
ATOM 1465 C C . PHE A 1 189 ? 1.538 -24.344 3.189 1 96.69 189 PHE A C 1
ATOM 1467 O O . PHE A 1 189 ? 0.765 -24.797 4.039 1 96.69 189 PHE A O 1
ATOM 1474 N N . LEU A 1 190 ? 1.848 -25.078 2.113 1 97.5 190 LEU A N 1
ATOM 1475 C CA . LEU A 1 190 ? 1.052 -26.234 1.729 1 97.5 190 LEU A CA 1
ATOM 1476 C C . LEU A 1 190 ? 1.123 -27.328 2.799 1 97.5 190 LEU A C 1
ATOM 1478 O O . LEU A 1 190 ? 0.107 -27.938 3.137 1 97.5 190 LEU A O 1
ATOM 1482 N N . TYR A 1 191 ? 2.268 -27.609 3.318 1 97.62 191 TYR A N 1
ATOM 1483 C CA . TYR A 1 191 ? 2.393 -28.641 4.328 1 97.62 191 TYR A CA 1
ATOM 1484 C C . TYR A 1 191 ? 1.669 -28.25 5.613 1 97.62 191 TYR A C 1
ATOM 1486 O O . TYR A 1 191 ? 0.962 -29.062 6.207 1 97.62 191 TYR A O 1
ATOM 1494 N N . LEU A 1 192 ? 1.899 -27.031 6.062 1 95.62 192 LEU A N 1
ATOM 1495 C CA . LEU A 1 192 ? 1.209 -26.531 7.25 1 95.62 192 LEU A CA 1
ATOM 1496 C C . LEU A 1 192 ? -0.304 -26.625 7.07 1 95.62 192 LEU A C 1
ATOM 1498 O O . LEU A 1 192 ? -1.019 -27.047 7.98 1 95.62 192 LEU A O 1
ATOM 1502 N N . TYR A 1 193 ? -0.792 -26.203 5.938 1 94.62 193 TYR A N 1
ATOM 1503 C CA . TYR A 1 193 ? -2.219 -26.281 5.645 1 94.62 193 TYR A CA 1
ATOM 1504 C C . TYR A 1 193 ? -2.715 -27.719 5.719 1 94.62 193 TYR A C 1
ATOM 1506 O O . TYR A 1 193 ? -3.791 -27.984 6.258 1 94.62 193 TYR A O 1
ATOM 1514 N N . TYR A 1 194 ? -1.945 -28.609 5.094 1 96.69 194 TYR A N 1
ATOM 1515 C CA . TYR A 1 194 ? -2.301 -30.031 5.16 1 96.69 194 TYR A CA 1
ATOM 1516 C C . TYR A 1 194 ? -2.502 -30.469 6.602 1 96.69 194 TYR A C 1
ATOM 1518 O O . TYR A 1 194 ? -3.512 -31.094 6.934 1 96.69 194 TYR A O 1
ATOM 1526 N N . LEU A 1 195 ? -1.567 -30.109 7.52 1 96.62 195 LEU A N 1
ATOM 1527 C CA . LEU A 1 195 ? -1.634 -30.516 8.922 1 96.62 195 LEU A CA 1
ATOM 1528 C C . LEU A 1 195 ? -2.863 -29.922 9.602 1 96.62 195 LEU A C 1
ATOM 1530 O O . LEU A 1 195 ? -3.574 -30.609 10.328 1 96.62 195 LEU A O 1
ATOM 1534 N N . ILE A 1 196 ? -3.088 -28.672 9.336 1 95.19 196 ILE A N 1
ATOM 1535 C CA . ILE A 1 196 ? -4.199 -27.969 9.969 1 95.19 196 ILE A CA 1
ATOM 1536 C C . ILE A 1 196 ? -5.523 -28.578 9.5 1 95.19 196 ILE A C 1
ATOM 1538 O O . ILE A 1 196 ? -6.402 -28.859 10.32 1 95.19 196 ILE A O 1
ATOM 1542 N N . PHE A 1 197 ? -5.684 -28.828 8.25 1 95.38 197 PHE A N 1
ATOM 1543 C CA . PHE A 1 197 ? -6.953 -29.281 7.695 1 95.38 197 PHE A CA 1
ATOM 1544 C C . PHE A 1 197 ? -7.168 -30.766 7.98 1 95.38 197 PHE A C 1
ATOM 1546 O O . PHE A 1 197 ? -8.305 -31.219 8.133 1 95.38 197 PHE A O 1
ATOM 1553 N N . TYR A 1 198 ? -6.082 -31.5 8.008 1 96.12 198 TYR A N 1
ATOM 1554 C CA . TYR A 1 198 ? -6.168 -32.906 8.367 1 96.12 198 TYR A CA 1
ATOM 1555 C C . TYR A 1 198 ? -6.93 -33.094 9.672 1 96.12 198 TYR A C 1
ATOM 1557 O O . TYR A 1 198 ? -7.746 -34.031 9.797 1 96.12 198 TYR A O 1
ATOM 1565 N N . GLU A 1 199 ? -6.719 -32.188 10.641 1 96.56 199 GLU A N 1
ATOM 1566 C CA . GLU A 1 199 ? -7.316 -32.312 11.969 1 96.56 199 GLU A CA 1
ATOM 1567 C C . GLU A 1 199 ? -8.82 -32.062 11.914 1 96.56 199 GLU A C 1
ATOM 1569 O O . GLU A 1 199 ? -9.555 -32.469 12.812 1 96.56 199 GLU A O 1
ATOM 1574 N N . LYS A 1 200 ? -9.227 -31.422 10.891 1 95.69 200 LYS A N 1
ATOM 1575 C CA . LYS A 1 200 ? -10.633 -31.062 10.781 1 95.69 200 LYS A CA 1
ATOM 1576 C C . LYS A 1 200 ? -11.422 -32.125 10 1 95.69 200 LYS A C 1
ATOM 1578 O O . LYS A 1 200 ? -12.641 -32.031 9.883 1 95.69 200 LYS A O 1
ATOM 1583 N N . LEU A 1 201 ? -10.82 -33.156 9.484 1 95.94 201 LEU A N 1
ATOM 1584 C CA . LEU A 1 201 ? -11.438 -34.156 8.609 1 95.94 201 LEU A CA 1
ATOM 1585 C C . LEU A 1 201 ? -12.109 -35.25 9.422 1 95.94 201 LEU A C 1
ATOM 1587 O O . LEU A 1 201 ? -11.797 -35.438 10.602 1 95.94 201 LEU A O 1
ATOM 1591 N N . THR A 1 202 ? -13 -35.906 8.781 1 96.38 202 THR A N 1
ATOM 1592 C CA . THR A 1 202 ? -13.617 -37.094 9.375 1 96.38 202 THR A CA 1
ATOM 1593 C C . THR A 1 202 ? -12.641 -38.25 9.391 1 96.38 202 THR A C 1
ATOM 1595 O O . THR A 1 202 ? -11.633 -38.25 8.68 1 96.38 202 THR A O 1
ATOM 1598 N N . ALA A 1 203 ? -13.008 -39.281 10.109 1 97.12 203 ALA A N 1
ATOM 1599 C CA . ALA A 1 203 ? -12.172 -40.469 10.18 1 97.12 203 ALA A CA 1
ATOM 1600 C C . ALA A 1 203 ? -12.031 -41.125 8.805 1 97.12 203 ALA A C 1
ATOM 1602 O O . ALA A 1 203 ? -10.945 -41.594 8.445 1 97.12 203 ALA A O 1
ATOM 1603 N N . GLU A 1 204 ? -13.078 -41.125 8.102 1 97.12 204 GLU A N 1
ATOM 1604 C CA . GLU A 1 204 ? -13.07 -41.719 6.762 1 97.12 204 GLU A CA 1
ATOM 1605 C C . GLU A 1 204 ? -12.156 -40.938 5.82 1 97.12 204 GLU A C 1
ATOM 1607 O O . GLU A 1 204 ? -11.414 -41.531 5.035 1 97.12 204 GLU A O 1
ATOM 1612 N N . GLN A 1 205 ? -12.203 -39.625 5.887 1 96.62 205 GLN A N 1
ATOM 1613 C CA . GLN A 1 205 ? -11.367 -38.75 5.055 1 96.62 205 GLN A CA 1
ATOM 1614 C C . GLN A 1 205 ? -9.891 -38.906 5.418 1 96.62 205 GLN A C 1
ATOM 1616 O O . GLN A 1 205 ? -9.031 -38.938 4.539 1 96.62 205 GLN A O 1
ATOM 1621 N N . LYS A 1 206 ? -9.625 -39 6.664 1 97.25 206 LYS A N 1
ATOM 1622 C CA . LYS A 1 206 ? -8.258 -39.219 7.137 1 97.25 206 LYS A CA 1
ATOM 1623 C C . LYS A 1 206 ? -7.68 -40.531 6.625 1 97.25 206 LYS A C 1
ATOM 1625 O O . LYS A 1 206 ? -6.539 -40.562 6.168 1 97.25 206 LYS A O 1
ATOM 1630 N N . GLN A 1 207 ? -8.484 -41.531 6.711 1 97.25 207 GLN A N 1
ATOM 1631 C CA . GLN A 1 207 ? -8.039 -42.812 6.219 1 97.25 207 GLN A CA 1
ATOM 1632 C C . GLN A 1 207 ? -7.738 -42.75 4.723 1 97.25 207 GLN A C 1
ATOM 1634 O O . GLN A 1 207 ? -6.75 -43.344 4.266 1 97.25 207 GLN A O 1
ATOM 1639 N N . ALA A 1 208 ? -8.594 -42.125 3.998 1 96.81 208 ALA A N 1
ATOM 1640 C CA . ALA A 1 208 ? -8.367 -42 2.561 1 96.81 208 ALA A CA 1
ATOM 1641 C C . ALA A 1 208 ? -7.047 -41.281 2.279 1 96.81 208 ALA A C 1
ATOM 1643 O O . ALA A 1 208 ? -6.281 -41.719 1.413 1 96.81 208 ALA A O 1
ATOM 1644 N N . LEU A 1 209 ? -6.789 -40.188 2.979 1 96.88 209 LEU A N 1
ATOM 1645 C CA . LEU A 1 209 ? -5.535 -39.469 2.828 1 96.88 209 LEU A CA 1
ATOM 1646 C C . LEU A 1 209 ? -4.344 -40.344 3.191 1 96.88 209 LEU A C 1
ATOM 1648 O O . LEU A 1 209 ? -3.326 -40.344 2.496 1 96.88 209 LEU A O 1
ATOM 1652 N N . ASP A 1 210 ? -4.508 -41.094 4.273 1 96.25 210 ASP A N 1
ATOM 1653 C CA . ASP A 1 210 ? -3.439 -41.969 4.746 1 96.25 210 ASP A CA 1
ATOM 1654 C C . ASP A 1 210 ? -3.164 -43.062 3.746 1 96.25 210 ASP A C 1
ATOM 1656 O O . ASP A 1 210 ? -2.045 -43.594 3.672 1 96.25 210 ASP A O 1
ATOM 1660 N N . ASP A 1 211 ? -4.188 -43.406 2.977 1 96.75 211 ASP A N 1
ATOM 1661 C CA . ASP A 1 211 ? -4.047 -44.438 1.944 1 96.75 211 ASP A CA 1
ATOM 1662 C C . ASP A 1 211 ? -3.451 -43.844 0.667 1 96.75 211 ASP A C 1
ATOM 1664 O O . ASP A 1 211 ? -3.287 -44.562 -0.33 1 96.75 211 ASP A O 1
ATOM 1668 N N . GLY A 1 212 ? -3.166 -42.625 0.683 1 95.75 212 GLY A N 1
ATOM 1669 C CA . GLY A 1 212 ? -2.49 -41.969 -0.436 1 95.75 212 GLY A CA 1
ATOM 1670 C C . GLY A 1 212 ? -3.449 -41.344 -1.424 1 95.75 212 GLY A C 1
ATOM 1671 O O . GLY A 1 212 ? -3.035 -40.875 -2.494 1 95.75 212 GLY A O 1
ATOM 1672 N N . LYS A 1 213 ? -4.699 -41.25 -1.052 1 96.88 213 LYS A N 1
ATOM 1673 C CA . LYS A 1 213 ? -5.711 -40.688 -1.945 1 96.88 213 LYS A CA 1
ATOM 1674 C C . LYS A 1 213 ? -5.82 -39.188 -1.771 1 96.88 213 LYS A C 1
ATOM 1676 O O . LYS A 1 213 ? -5.406 -38.625 -0.745 1 96.88 213 LYS A O 1
ATOM 1681 N N . ARG A 1 214 ? -6.301 -38.531 -2.797 1 96.75 214 ARG A N 1
ATOM 1682 C CA . ARG A 1 214 ? -6.602 -37.125 -2.77 1 96.75 214 ARG A CA 1
ATOM 1683 C C . ARG A 1 214 ? -8.016 -36.875 -2.256 1 96.75 214 ARG A C 1
ATOM 1685 O O . ARG A 1 214 ? -8.945 -37.625 -2.58 1 96.75 214 ARG A O 1
ATOM 1692 N N . ILE A 1 215 ? -8.18 -35.812 -1.464 1 95.69 215 ILE A N 1
ATOM 1693 C CA . ILE A 1 215 ? -9.5 -35.406 -1.018 1 95.69 215 ILE A CA 1
ATOM 1694 C C . ILE A 1 215 ? -9.727 -33.938 -1.361 1 95.69 215 ILE A C 1
ATOM 1696 O O . ILE A 1 215 ? -8.82 -33.094 -1.222 1 95.69 215 ILE A O 1
ATOM 1700 N N . LYS A 1 216 ? -10.891 -33.688 -1.854 1 92.69 216 LYS A N 1
ATOM 1701 C CA . LYS A 1 216 ? -11.289 -32.281 -2.031 1 92.69 216 LYS A CA 1
ATOM 1702 C C . LYS A 1 216 ? -11.703 -31.656 -0.703 1 92.69 216 LYS A C 1
ATOM 1704 O O . LYS A 1 216 ? -12.43 -32.281 0.08 1 92.69 216 LYS A O 1
ATOM 1709 N N . PHE A 1 217 ? -11.188 -30.578 -0.411 1 90.88 217 PHE A N 1
ATOM 1710 C CA . PHE A 1 217 ? -11.508 -29.828 0.799 1 90.88 217 PHE A CA 1
ATOM 1711 C C . PHE A 1 217 ? -11.75 -28.359 0.479 1 90.88 217 PHE A C 1
ATOM 1713 O O . PHE A 1 217 ? -10.812 -27.625 0.172 1 90.88 217 PHE A O 1
ATOM 1720 N N . ASN A 1 218 ? -12.977 -27.953 0.614 1 85 218 ASN A N 1
ATOM 1721 C CA . ASN A 1 218 ? -13.359 -26.625 0.185 1 85 218 ASN A CA 1
ATOM 1722 C C . ASN A 1 218 ? -12.938 -26.344 -1.255 1 85 218 ASN A C 1
ATOM 1724 O O . ASN A 1 218 ? -13.273 -27.109 -2.162 1 85 218 ASN A O 1
ATOM 1728 N N . ASP A 1 219 ? -12.125 -25.359 -1.423 1 85.62 219 ASP A N 1
ATOM 1729 C CA . ASP A 1 219 ? -11.781 -24.984 -2.793 1 85.62 219 ASP A CA 1
ATOM 1730 C C . ASP A 1 219 ? -10.383 -25.484 -3.162 1 85.62 219 ASP A C 1
ATOM 1732 O O . ASP A 1 219 ? -9.844 -25.125 -4.207 1 85.62 219 ASP A O 1
ATOM 1736 N N . ILE A 1 220 ? -9.906 -26.438 -2.291 1 92.69 220 ILE A N 1
ATOM 1737 C CA . ILE A 1 220 ? -8.586 -26.969 -2.592 1 92.69 220 ILE A CA 1
ATOM 1738 C C . ILE A 1 220 ? -8.594 -28.484 -2.424 1 92.69 220 ILE A C 1
ATOM 1740 O O . ILE A 1 220 ? -9.656 -29.094 -2.242 1 92.69 220 ILE A O 1
ATOM 1744 N N . PHE A 1 221 ? -7.41 -29.094 -2.695 1 95.75 221 PHE A N 1
ATOM 1745 C CA . PHE A 1 221 ? -7.277 -30.531 -2.465 1 95.75 221 PHE A CA 1
ATOM 1746 C C . PHE A 1 221 ? -6.188 -30.812 -1.439 1 95.75 221 PHE A C 1
ATOM 1748 O O . PHE A 1 221 ? -5.277 -30 -1.249 1 95.75 221 PHE A O 1
ATOM 1755 N N . LEU A 1 222 ? -6.383 -31.906 -0.777 1 96.88 222 LEU A N 1
ATOM 1756 C CA . LEU A 1 222 ? -5.379 -32.406 0.159 1 96.88 222 LEU A CA 1
ATOM 1757 C C . LEU A 1 222 ? -4.82 -33.75 -0.306 1 96.88 222 LEU A C 1
ATOM 1759 O O . LEU A 1 222 ? -5.57 -34.625 -0.741 1 96.88 222 LEU A O 1
ATOM 1763 N N . ARG A 1 223 ? -3.619 -33.812 -0.289 1 97.56 223 ARG A N 1
ATOM 1764 C CA . ARG A 1 223 ? -2.893 -35.031 -0.557 1 97.56 223 ARG A CA 1
ATOM 1765 C C . ARG A 1 223 ? -1.527 -35.031 0.124 1 97.56 223 ARG A C 1
ATOM 1767 O O . ARG A 1 223 ? -0.781 -34.062 0.017 1 97.56 223 ARG A O 1
ATOM 1774 N N . TRP A 1 224 ? -1.222 -36.125 0.784 1 96.75 224 TRP A N 1
ATOM 1775 C CA . TRP A 1 224 ? -0.053 -36.156 1.655 1 96.75 224 TRP A CA 1
ATOM 1776 C C . TRP A 1 224 ? 1.228 -35.906 0.861 1 96.75 224 TRP A C 1
ATOM 1778 O O . TRP A 1 224 ? 2.045 -35.062 1.227 1 96.75 224 TRP A O 1
ATOM 1788 N N . ASP A 1 225 ? 1.455 -36.656 -0.138 1 97.31 225 ASP A N 1
ATOM 1789 C CA . ASP A 1 225 ? 2.719 -36.594 -0.865 1 97.31 225 ASP A CA 1
ATOM 1790 C C . ASP A 1 225 ? 2.898 -35.219 -1.53 1 97.31 225 ASP A C 1
ATOM 1792 O O . ASP A 1 225 ? 4.016 -34.719 -1.614 1 97.31 225 ASP A O 1
ATOM 1796 N N . PHE A 1 226 ? 1.835 -34.594 -2.061 1 98 226 PHE A N 1
ATOM 1797 C CA . PHE A 1 226 ? 1.889 -33.25 -2.627 1 98 226 PHE A CA 1
ATOM 1798 C C . PHE A 1 226 ? 2.359 -32.25 -1.587 1 98 226 PHE A C 1
ATOM 1800 O O . PHE A 1 226 ? 3.281 -31.469 -1.841 1 98 226 PHE A O 1
ATOM 1807 N N . ALA A 1 227 ? 1.736 -32.312 -0.418 1 97.94 227 ALA A N 1
ATOM 1808 C CA . ALA A 1 227 ? 2.057 -31.391 0.675 1 97.94 227 ALA A CA 1
ATOM 1809 C C . ALA A 1 227 ? 3.471 -31.625 1.195 1 97.94 227 ALA A C 1
ATOM 1811 O O . ALA A 1 227 ? 4.242 -30.688 1.379 1 97.94 227 ALA A O 1
ATOM 1812 N N . TRP A 1 228 ? 3.766 -32.875 1.362 1 97.88 228 TRP A N 1
ATOM 1813 C CA . TRP A 1 228 ? 5.07 -33.25 1.901 1 97.88 228 TRP A CA 1
ATOM 1814 C C . TRP A 1 228 ? 6.188 -32.812 0.956 1 97.88 228 TRP A C 1
ATOM 1816 O O . TRP A 1 228 ? 7.176 -32.219 1.383 1 97.88 228 TRP A O 1
ATOM 1826 N N . GLU A 1 229 ? 6.059 -33.125 -0.303 1 98.38 229 GLU A N 1
ATOM 1827 C CA . GLU A 1 229 ? 7.09 -32.844 -1.29 1 98.38 229 GLU A CA 1
ATOM 1828 C C . GLU A 1 229 ? 7.27 -31.328 -1.453 1 98.38 229 GLU A C 1
ATOM 1830 O O . GLU A 1 229 ? 8.367 -30.859 -1.755 1 98.38 229 GLU A O 1
ATOM 1835 N N . SER A 1 230 ? 6.254 -30.562 -1.204 1 98.62 230 SER A N 1
ATOM 1836 C CA . SER A 1 230 ? 6.32 -29.109 -1.338 1 98.62 230 SER A CA 1
ATOM 1837 C C . SER A 1 230 ? 7.355 -28.516 -0.389 1 98.62 230 SER A C 1
ATOM 1839 O O . SER A 1 230 ? 7.895 -27.438 -0.646 1 98.62 230 SER A O 1
ATOM 1841 N N . LYS A 1 231 ? 7.66 -29.125 0.706 1 98.38 231 LYS A N 1
ATOM 1842 C CA . LYS A 1 231 ? 8.625 -28.656 1.69 1 98.38 231 LYS A CA 1
ATOM 1843 C C . LYS A 1 231 ? 10.008 -28.5 1.066 1 98.38 231 LYS A C 1
ATOM 1845 O O . LYS A 1 231 ? 10.789 -27.641 1.49 1 98.38 231 LYS A O 1
ATOM 1850 N N . ARG A 1 232 ? 10.258 -29.312 0.085 1 98.12 232 ARG A N 1
ATOM 1851 C CA . ARG A 1 232 ? 11.555 -29.281 -0.582 1 98.12 232 ARG A CA 1
ATOM 1852 C C . ARG A 1 232 ? 11.758 -27.969 -1.324 1 98.12 232 ARG A C 1
ATOM 1854 O O . ARG A 1 232 ? 12.883 -27.625 -1.708 1 98.12 232 ARG A O 1
ATOM 1861 N N . HIS A 1 233 ? 10.703 -27.266 -1.529 1 98.38 233 HIS A N 1
ATOM 1862 C CA . HIS A 1 233 ? 10.758 -26.062 -2.346 1 98.38 233 HIS A CA 1
ATOM 1863 C C . HIS A 1 233 ? 10.445 -24.828 -1.518 1 98.38 233 HIS A C 1
ATOM 1865 O O . HIS A 1 233 ? 10.094 -23.781 -2.066 1 98.38 233 HIS A O 1
ATOM 1871 N N . HIS A 1 234 ? 10.57 -24.953 -0.204 1 98.06 234 HIS A N 1
ATOM 1872 C CA . HIS A 1 234 ? 10.383 -23.797 0.677 1 98.06 234 HIS A CA 1
ATOM 1873 C C . HIS A 1 234 ? 11.422 -22.719 0.403 1 98.06 234 HIS A C 1
ATOM 1875 O O . HIS A 1 234 ? 12.594 -23.031 0.173 1 98.06 234 HIS A O 1
ATOM 1881 N N . ILE A 1 235 ? 10.953 -21.562 0.341 1 97.31 235 ILE A N 1
ATOM 1882 C CA . ILE A 1 235 ? 11.867 -20.422 0.335 1 97.31 235 ILE A CA 1
ATOM 1883 C C . ILE A 1 235 ? 12.422 -20.188 1.739 1 97.31 235 ILE A C 1
ATOM 1885 O O . ILE A 1 235 ? 11.68 -20.25 2.725 1 97.31 235 ILE A O 1
ATOM 1889 N N . ASP A 1 236 ? 13.695 -19.984 1.873 1 95.88 236 ASP A N 1
ATOM 1890 C CA . ASP A 1 236 ? 14.344 -19.75 3.158 1 95.88 236 ASP A CA 1
ATOM 1891 C C . ASP A 1 236 ? 14.188 -18.297 3.592 1 95.88 236 ASP A C 1
ATOM 1893 O O . ASP A 1 236 ? 14.953 -17.422 3.154 1 95.88 236 ASP A O 1
ATOM 1897 N N . PHE A 1 237 ? 13.297 -18.047 4.496 1 94.44 237 PHE A N 1
ATOM 1898 C CA . PHE A 1 237 ? 13.023 -16.688 4.945 1 94.44 237 PHE A CA 1
ATOM 1899 C C . PHE A 1 237 ? 13.828 -16.359 6.199 1 94.44 237 PHE A C 1
ATOM 1901 O O . PHE A 1 237 ? 13.539 -15.391 6.891 1 94.44 237 PHE A O 1
ATOM 1908 N N . GLU A 1 238 ? 14.773 -17.125 6.574 1 94.12 238 GLU A N 1
ATOM 1909 C CA . GLU A 1 238 ? 15.688 -16.828 7.672 1 94.12 238 GLU A CA 1
ATOM 1910 C C . GLU A 1 238 ? 16.844 -15.953 7.199 1 94.12 238 GLU A C 1
ATOM 1912 O O . GLU A 1 238 ? 17.625 -15.438 8.016 1 94.12 238 GLU A O 1
ATOM 1917 N N . LYS A 1 239 ? 16.969 -15.805 5.938 1 95.25 239 LYS A N 1
ATOM 1918 C CA . LYS A 1 239 ? 17.969 -14.938 5.32 1 95.25 239 LYS A CA 1
ATOM 1919 C C . LYS A 1 239 ? 17.359 -14.102 4.199 1 95.25 239 LYS A C 1
ATOM 1921 O O . LYS A 1 239 ? 16.266 -14.406 3.711 1 95.25 239 LYS A O 1
ATOM 1926 N N . PRO A 1 240 ? 18.078 -13.039 3.83 1 96.06 240 PRO A N 1
ATOM 1927 C CA . PRO A 1 240 ? 17.578 -12.258 2.701 1 96.06 240 PRO A CA 1
ATOM 1928 C C . PRO A 1 240 ? 17.391 -13.094 1.44 1 96.06 240 PRO A C 1
ATOM 1930 O O . PRO A 1 240 ? 18.203 -13.977 1.154 1 96.06 240 PRO A O 1
ATOM 1933 N N . VAL A 1 241 ? 16.297 -12.945 0.782 1 97.44 241 VAL A N 1
ATOM 1934 C CA . VAL A 1 241 ? 15.961 -13.664 -0.443 1 97.44 241 VAL A CA 1
ATOM 1935 C C . VAL A 1 241 ? 16.469 -12.883 -1.653 1 97.44 241 VAL A C 1
ATOM 1937 O O . VAL A 1 241 ? 16.094 -11.734 -1.864 1 97.44 241 VAL A O 1
ATOM 1940 N N . PRO A 1 242 ? 17.312 -13.422 -2.439 1 96.62 242 PRO A N 1
ATOM 1941 C CA . PRO A 1 242 ? 17.984 -12.688 -3.52 1 96.62 242 PRO A CA 1
ATOM 1942 C C . PRO A 1 242 ? 17.062 -12.43 -4.711 1 96.62 242 PRO A C 1
ATOM 1944 O O . PRO A 1 242 ? 17.109 -13.164 -5.703 1 96.62 242 PRO A O 1
ATOM 1947 N N . LEU A 1 243 ? 16.266 -11.477 -4.672 1 96.94 243 LEU A N 1
ATOM 1948 C CA . LEU A 1 243 ? 15.469 -10.906 -5.746 1 96.94 243 LEU A CA 1
ATOM 1949 C C . LEU A 1 243 ? 15.828 -9.438 -5.965 1 96.94 243 LEU A C 1
ATOM 1951 O O . LEU A 1 243 ? 15.609 -8.602 -5.082 1 96.94 243 LEU A O 1
ATOM 1955 N N . ASN A 1 244 ? 16.422 -9.195 -7.055 1 95.12 244 ASN A N 1
ATOM 1956 C CA . ASN A 1 244 ? 16.828 -7.832 -7.367 1 95.12 244 ASN A CA 1
ATOM 1957 C C . ASN A 1 244 ? 16.047 -7.262 -8.547 1 95.12 244 ASN A C 1
ATOM 1959 O O . ASN A 1 244 ? 16.578 -7.125 -9.648 1 95.12 244 ASN A O 1
ATOM 1963 N N . ALA A 1 245 ? 14.859 -6.938 -8.391 1 98 245 ALA A N 1
ATOM 1964 C CA . ALA A 1 245 ? 13.938 -6.422 -9.398 1 98 245 ALA A CA 1
ATOM 1965 C C . ALA A 1 245 ? 12.836 -5.578 -8.75 1 98 245 ALA A C 1
ATOM 1967 O O . ALA A 1 245 ? 12.648 -5.617 -7.531 1 98 245 ALA A O 1
ATOM 1968 N N . PRO A 1 246 ? 12.211 -4.691 -9.547 1 98.44 246 PRO A N 1
ATOM 1969 C CA . PRO A 1 246 ? 11.008 -4.039 -9.008 1 98.44 246 PRO A CA 1
ATOM 1970 C C . PRO A 1 246 ? 9.938 -5.039 -8.57 1 98.44 246 PRO A C 1
ATOM 1972 O O . PRO A 1 246 ? 9.648 -5.988 -9.305 1 98.44 246 PRO A O 1
ATOM 1975 N N . ILE A 1 247 ? 9.453 -4.852 -7.387 1 98.81 247 ILE A N 1
ATOM 1976 C CA . ILE A 1 247 ? 8.461 -5.766 -6.836 1 98.81 247 ILE A CA 1
ATOM 1977 C C . ILE A 1 247 ? 7.27 -4.973 -6.305 1 98.81 247 ILE A C 1
ATOM 1979 O O . ILE A 1 247 ? 7.441 -3.951 -5.633 1 98.81 247 ILE A O 1
ATOM 1983 N N . ARG A 1 248 ? 6.094 -5.332 -6.707 1 98.81 248 ARG A N 1
ATOM 1984 C CA . ARG A 1 248 ? 4.84 -4.812 -6.176 1 98.81 248 ARG A CA 1
ATOM 1985 C C . ARG A 1 248 ? 4.012 -5.926 -5.543 1 98.81 248 ARG A C 1
ATOM 1987 O O . ARG A 1 248 ? 3.92 -7.027 -6.09 1 98.81 248 ARG A O 1
ATOM 1994 N N . ILE A 1 249 ? 3.486 -5.656 -4.363 1 98.81 249 ILE A N 1
ATOM 1995 C CA . ILE A 1 249 ? 2.678 -6.645 -3.658 1 98.81 249 ILE A CA 1
ATOM 1996 C C . ILE A 1 249 ? 1.341 -6.023 -3.256 1 98.81 249 ILE A C 1
ATOM 1998 O O . ILE A 1 249 ? 1.305 -4.977 -2.605 1 98.81 249 ILE A O 1
ATOM 2002 N N . ILE A 1 250 ? 0.315 -6.633 -3.682 1 98.75 250 ILE A N 1
ATOM 2003 C CA . ILE A 1 250 ? -1.043 -6.219 -3.344 1 98.75 250 ILE A CA 1
ATOM 2004 C C . ILE A 1 250 ? -1.688 -7.258 -2.432 1 98.75 250 ILE A C 1
ATOM 2006 O O . ILE A 1 250 ? -1.635 -8.461 -2.711 1 98.75 250 ILE A O 1
ATOM 2010 N N . HIS A 1 251 ? -2.326 -6.832 -1.349 1 98.81 251 HIS A N 1
ATOM 2011 C CA . HIS A 1 251 ? -2.889 -7.77 -0.383 1 98.81 251 HIS A CA 1
ATOM 2012 C C . HIS A 1 251 ? -4.082 -7.16 0.344 1 98.81 251 HIS A C 1
ATOM 2014 O O . HIS A 1 251 ? -4.125 -5.949 0.575 1 98.81 251 HIS A O 1
ATOM 2020 N N . GLY A 1 252 ? -5.051 -7.996 0.614 1 98.31 252 GLY A N 1
ATOM 2021 C CA . GLY A 1 252 ? -6.184 -7.574 1.426 1 98.31 252 GLY A CA 1
ATOM 2022 C C . GLY A 1 252 ? -5.961 -7.785 2.912 1 98.31 252 GLY A C 1
ATOM 2023 O O . GLY A 1 252 ? -5.441 -8.82 3.328 1 98.31 252 GLY A O 1
ATOM 2024 N N . MET A 1 253 ? -6.395 -6.82 3.723 1 97.25 253 MET A N 1
ATOM 2025 C CA . MET A 1 253 ? -6.18 -6.906 5.164 1 97.25 253 MET A CA 1
ATOM 2026 C C . MET A 1 253 ? -7.195 -7.848 5.809 1 97.25 253 MET A C 1
ATOM 2028 O O . MET A 1 253 ? -7.027 -8.25 6.957 1 97.25 253 MET A O 1
ATOM 2032 N N . LYS A 1 254 ? -8.234 -8.289 5.094 1 96.75 254 LYS A N 1
ATOM 2033 C CA . LYS A 1 254 ? -9.219 -9.242 5.594 1 96.75 254 LYS A CA 1
ATOM 2034 C C . LYS A 1 254 ? -8.977 -10.641 5.035 1 96.75 254 LYS A C 1
ATOM 2036 O O . LYS A 1 254 ? -9.859 -11.492 5.07 1 96.75 254 LYS A O 1
ATOM 2041 N N . ASP A 1 255 ? -7.832 -10.805 4.469 1 97.44 255 ASP A N 1
ATOM 2042 C CA . ASP A 1 255 ? -7.465 -12.109 3.932 1 97.44 255 ASP A CA 1
ATOM 2043 C C . ASP A 1 255 ? -7.344 -13.148 5.047 1 97.44 255 ASP A C 1
ATOM 2045 O O . ASP A 1 255 ? -6.422 -13.086 5.863 1 97.44 255 ASP A O 1
ATOM 2049 N N . ARG A 1 256 ? -8.156 -14.109 5.07 1 92.81 256 ARG A N 1
ATOM 2050 C CA . ARG A 1 256 ? -8.164 -15.133 6.109 1 92.81 256 ARG A CA 1
ATOM 2051 C C . ARG A 1 256 ? -7.348 -16.344 5.688 1 92.81 256 ARG A C 1
ATOM 2053 O O . ARG A 1 256 ? -7.004 -17.188 6.516 1 92.81 256 ARG A O 1
ATOM 2060 N N . ASN A 1 257 ? -7.102 -16.453 4.43 1 92.5 257 ASN A N 1
ATOM 2061 C CA . ASN A 1 257 ? -6.348 -17.594 3.912 1 92.5 257 ASN A CA 1
ATOM 2062 C C . ASN A 1 257 ? -4.844 -17.375 4.066 1 92.5 257 ASN A C 1
ATOM 2064 O O . ASN A 1 257 ? -4.113 -18.328 4.383 1 92.5 257 ASN A O 1
ATOM 2068 N N . ALA A 1 258 ? -4.414 -16.203 3.762 1 92.94 258 ALA A N 1
ATOM 2069 C CA . ALA A 1 258 ? -3.029 -15.758 3.908 1 92.94 258 ALA A CA 1
ATOM 2070 C C . ALA A 1 258 ? -2.957 -14.375 4.551 1 92.94 258 ALA A C 1
ATOM 2072 O O . ALA A 1 258 ? -3.145 -13.359 3.875 1 92.94 258 ALA A O 1
ATOM 2073 N N . PRO A 1 259 ? -2.619 -14.359 5.801 1 93.69 259 PRO A N 1
ATOM 2074 C CA . PRO A 1 259 ? -2.6 -13.055 6.473 1 93.69 259 PRO A CA 1
ATOM 2075 C C . PRO A 1 259 ? -1.634 -12.07 5.816 1 93.69 259 PRO A C 1
ATOM 2077 O O . PRO A 1 259 ? -0.55 -12.461 5.379 1 93.69 259 PRO A O 1
ATOM 2080 N N . TYR A 1 260 ? -1.978 -10.766 5.734 1 95.06 260 TYR A N 1
ATOM 2081 C CA . TYR A 1 260 ? -1.181 -9.758 5.047 1 95.06 260 TYR A CA 1
ATOM 2082 C C . TYR A 1 260 ? 0.139 -9.516 5.773 1 95.06 260 TYR A C 1
ATOM 2084 O O . TYR A 1 260 ? 1.062 -8.922 5.215 1 95.06 260 TYR A O 1
ATOM 2092 N N . SER A 1 261 ? 0.239 -9.953 7.016 1 92.62 261 SER A N 1
ATOM 2093 C CA . SER A 1 261 ? 1.499 -9.836 7.742 1 92.62 261 SER A CA 1
ATOM 2094 C C . SER A 1 261 ? 2.617 -10.594 7.031 1 92.62 261 SER A C 1
ATOM 2096 O O . SER A 1 261 ? 3.785 -10.211 7.121 1 92.62 261 SER A O 1
ATOM 2098 N N . VAL A 1 262 ? 2.26 -11.648 6.281 1 90 262 VAL A N 1
ATOM 2099 C CA . VAL A 1 262 ? 3.227 -12.414 5.504 1 90 262 VAL A CA 1
ATOM 2100 C C . VAL A 1 262 ? 3.867 -11.516 4.445 1 90 262 VAL A C 1
ATOM 2102 O O . VAL A 1 262 ? 5.078 -11.57 4.223 1 90 262 VAL A O 1
ATOM 2105 N N . THR A 1 263 ? 3.021 -10.68 3.873 1 94 263 THR A N 1
ATOM 2106 C CA . THR A 1 263 ? 3.475 -9.742 2.854 1 94 263 THR A CA 1
ATOM 2107 C C . THR A 1 263 ? 4.508 -8.773 3.428 1 94 263 THR A C 1
ATOM 2109 O O . THR A 1 263 ? 5.539 -8.516 2.801 1 94 263 THR A O 1
ATOM 2112 N N . LEU A 1 264 ? 4.293 -8.266 4.562 1 94.94 264 LEU A N 1
ATOM 2113 C CA . LEU A 1 264 ? 5.199 -7.316 5.195 1 94.94 264 LEU A CA 1
ATOM 2114 C C . LEU A 1 264 ? 6.527 -7.98 5.551 1 94.94 264 LEU A C 1
ATOM 2116 O O . LEU A 1 264 ? 7.59 -7.391 5.352 1 94.94 264 LEU A O 1
ATOM 2120 N N . GLU A 1 265 ? 6.445 -9.195 5.988 1 93.25 265 GLU A N 1
ATOM 2121 C CA . GLU A 1 265 ? 7.648 -9.961 6.328 1 93.25 265 GLU A CA 1
ATOM 2122 C C . GLU A 1 265 ? 8.484 -10.25 5.086 1 93.25 265 GLU A C 1
ATOM 2124 O O . GLU A 1 265 ? 9.695 -10.008 5.074 1 93.25 265 GLU A O 1
ATOM 2129 N N . VAL A 1 266 ? 7.812 -10.703 4.066 1 94.5 266 VAL A N 1
ATOM 2130 C CA . VAL A 1 266 ? 8.547 -11.094 2.869 1 94.5 266 VAL A CA 1
ATOM 2131 C C . VAL A 1 266 ? 9.133 -9.859 2.191 1 94.5 266 VAL A C 1
ATOM 2133 O O . VAL A 1 266 ? 10.242 -9.906 1.658 1 94.5 266 VAL A O 1
ATOM 2136 N N . ALA A 1 267 ? 8.367 -8.758 2.199 1 95.81 267 ALA A N 1
ATOM 2137 C CA . ALA A 1 267 ? 8.875 -7.508 1.646 1 95.81 267 ALA A CA 1
ATOM 2138 C C . ALA A 1 267 ? 10.18 -7.098 2.328 1 95.81 267 ALA A C 1
ATOM 2140 O O . ALA A 1 267 ? 11.102 -6.605 1.673 1 95.81 267 ALA A O 1
ATOM 2141 N N . SER A 1 268 ? 10.234 -7.301 3.604 1 95.25 268 SER A N 1
ATOM 2142 C CA . SER A 1 268 ? 11.422 -6.922 4.363 1 95.25 268 SER A CA 1
ATOM 2143 C C . SER A 1 268 ? 12.602 -7.84 4.051 1 95.25 268 SER A C 1
ATOM 2145 O O . SER A 1 268 ? 13.758 -7.422 4.117 1 95.25 268 SER A O 1
ATOM 2147 N N . LEU A 1 269 ? 12.352 -9.078 3.631 1 96.56 269 LEU A N 1
ATOM 2148 C CA . LEU A 1 269 ? 13.398 -10.086 3.467 1 96.56 269 LEU A CA 1
ATOM 2149 C C . LEU A 1 269 ? 13.898 -10.117 2.029 1 96.56 269 LEU A C 1
ATOM 2151 O O . LEU A 1 269 ? 14.984 -10.625 1.759 1 96.56 269 LEU A O 1
ATOM 2155 N N . PHE A 1 270 ? 13.039 -9.688 1.084 1 97.88 270 PHE A N 1
ATOM 2156 C CA . PHE A 1 270 ? 13.523 -9.578 -0.287 1 97.88 270 PHE A CA 1
ATOM 2157 C C . PHE A 1 270 ? 14.656 -8.562 -0.386 1 97.88 270 PHE A C 1
ATOM 2159 O O . PHE A 1 270 ? 14.594 -7.496 0.232 1 97.88 270 PHE A O 1
ATOM 2166 N N . GLU A 1 271 ? 15.695 -8.805 -1.078 1 97.31 271 GLU A N 1
ATOM 2167 C CA . GLU A 1 271 ? 16.875 -7.953 -1.157 1 97.31 271 GLU A CA 1
ATOM 2168 C C . GLU A 1 271 ? 16.578 -6.664 -1.916 1 97.31 271 GLU A C 1
ATOM 2170 O O . GLU A 1 271 ? 17.188 -5.629 -1.658 1 97.31 271 GLU A O 1
ATOM 2175 N N . SER A 1 272 ? 15.68 -6.773 -2.867 1 97.81 272 SER A N 1
ATOM 2176 C CA . SER A 1 272 ? 15.344 -5.59 -3.654 1 97.81 272 SER A CA 1
ATOM 2177 C C . SER A 1 272 ? 14.938 -4.426 -2.756 1 97.81 272 SER A C 1
ATOM 2179 O O . SER A 1 272 ? 14.242 -4.617 -1.76 1 97.81 272 SER A O 1
ATOM 2181 N N . MET A 1 273 ? 15.312 -3.219 -3.141 1 96.44 273 MET A N 1
ATOM 2182 C CA . MET A 1 273 ? 14.906 -2.018 -2.416 1 96.44 273 MET A CA 1
ATOM 2183 C C . MET A 1 273 ? 13.742 -1.329 -3.123 1 96.44 273 MET A C 1
ATOM 2185 O O . MET A 1 273 ? 13.125 -0.417 -2.568 1 96.44 273 MET A O 1
ATOM 2189 N N . ASP A 1 274 ? 13.5 -1.784 -4.32 1 97.56 274 ASP A N 1
ATOM 2190 C CA . ASP A 1 274 ? 12.375 -1.25 -5.078 1 97.56 274 ASP A CA 1
ATOM 2191 C C . ASP A 1 274 ? 11.125 -2.104 -4.875 1 97.56 274 ASP A C 1
ATOM 2193 O O . ASP A 1 274 ? 10.703 -2.816 -5.789 1 97.56 274 ASP A O 1
ATOM 2197 N N . ILE A 1 275 ? 10.555 -2.035 -3.676 1 98.56 275 ILE A N 1
ATOM 2198 C CA . ILE A 1 275 ? 9.359 -2.795 -3.312 1 98.56 275 ILE A CA 1
ATOM 2199 C C . ILE A 1 275 ? 8.281 -1.847 -2.801 1 98.56 275 ILE A C 1
ATOM 2201 O O . ILE A 1 275 ? 8.539 -1.016 -1.928 1 98.56 275 ILE A O 1
ATOM 2205 N N . ASP A 1 276 ? 7.148 -1.916 -3.406 1 98.31 276 ASP A N 1
ATOM 2206 C CA . ASP A 1 276 ? 5.957 -1.234 -2.906 1 98.31 276 ASP A CA 1
ATOM 2207 C C . ASP A 1 276 ? 4.879 -2.238 -2.498 1 98.31 276 ASP A C 1
ATOM 2209 O O . ASP A 1 276 ? 4.637 -3.219 -3.205 1 98.31 276 ASP A O 1
ATOM 2213 N N . VAL A 1 277 ? 4.281 -2.045 -1.378 1 98.56 277 VAL A N 1
ATOM 2214 C CA . VAL A 1 277 ? 3.209 -2.883 -0.854 1 98.56 277 VAL A CA 1
ATOM 2215 C C . VAL A 1 277 ? 1.906 -2.086 -0.809 1 98.56 277 VAL A C 1
ATOM 2217 O O . VAL A 1 277 ? 1.872 -0.97 -0.283 1 98.56 277 VAL A O 1
ATOM 2220 N N . TYR A 1 278 ? 0.904 -2.625 -1.368 1 98.31 278 TYR A N 1
ATOM 2221 C CA . TYR A 1 278 ? -0.433 -2.043 -1.347 1 98.31 278 TYR A CA 1
ATOM 2222 C C . TYR A 1 278 ? -1.386 -2.893 -0.515 1 98.31 278 TYR A C 1
ATOM 2224 O O . TYR A 1 278 ? -1.657 -4.047 -0.856 1 98.31 278 TYR A O 1
ATOM 2232 N N . LEU A 1 279 ? -1.869 -2.35 0.553 1 98.38 279 LEU A N 1
ATOM 2233 C CA . LEU A 1 279 ? -2.824 -3.039 1.413 1 98.38 279 LEU A CA 1
ATOM 2234 C C . LEU A 1 279 ? -4.207 -2.402 1.31 1 98.38 279 LEU A C 1
ATOM 2236 O O . LEU A 1 279 ? -4.34 -1.181 1.409 1 98.38 279 LEU A O 1
ATOM 2240 N N . ARG A 1 280 ? -5.18 -3.199 1.06 1 98.31 280 ARG A N 1
ATOM 2241 C CA . ARG A 1 280 ? -6.566 -2.744 1.06 1 98.31 280 ARG A CA 1
ATOM 2242 C C . ARG A 1 280 ? -7.309 -3.256 2.289 1 98.31 280 ARG A C 1
ATOM 2244 O O . ARG A 1 280 ? -7.422 -4.469 2.492 1 98.31 280 ARG A O 1
ATOM 2251 N N . LYS A 1 281 ? -7.828 -2.377 3.098 1 97.81 281 LYS A N 1
ATOM 2252 C CA . LYS A 1 281 ? -8.461 -2.74 4.363 1 97.81 281 LYS A CA 1
ATOM 2253 C C . LYS A 1 281 ? -9.602 -3.734 4.141 1 97.81 281 LYS A C 1
ATOM 2255 O O . LYS A 1 281 ? -9.742 -4.695 4.898 1 97.81 281 LYS A O 1
ATOM 2260 N N . SER A 1 282 ? -10.375 -3.529 3.086 1 96.75 282 SER A N 1
ATOM 2261 C CA . SER A 1 282 ? -11.578 -4.328 2.881 1 96.75 282 SER A CA 1
ATOM 2262 C C . SER A 1 282 ? -11.289 -5.547 2.012 1 96.75 282 SER A C 1
ATOM 2264 O O . SER A 1 282 ? -12.172 -6.391 1.808 1 96.75 282 SER A O 1
ATOM 2266 N N . GLY A 1 283 ? -10.094 -5.656 1.51 1 97.62 283 GLY A N 1
ATOM 2267 C CA . GLY A 1 283 ? -9.781 -6.73 0.581 1 97.62 283 GLY A CA 1
ATOM 2268 C C . GLY A 1 283 ? -9.688 -8.086 1.248 1 97.62 283 GLY A C 1
ATOM 2269 O O . GLY A 1 283 ? -9.156 -8.211 2.354 1 97.62 283 GLY A O 1
ATOM 2270 N N . GLY A 1 284 ? -10.242 -9.078 0.635 1 97.38 284 GLY A N 1
ATOM 2271 C CA . GLY A 1 284 ? -10.07 -10.461 1.038 1 97.38 284 GLY A CA 1
ATOM 2272 C C . GLY A 1 284 ? -8.984 -11.18 0.254 1 97.38 284 GLY A C 1
ATOM 2273 O O . GLY A 1 284 ? -8.148 -10.539 -0.381 1 97.38 284 GLY A O 1
ATOM 2274 N N . HIS A 1 285 ? -8.945 -12.469 0.311 1 97.25 285 HIS A N 1
ATOM 2275 C CA . HIS A 1 285 ? -7.887 -13.258 -0.316 1 97.25 285 HIS A CA 1
ATOM 2276 C C . HIS A 1 285 ? -7.945 -13.148 -1.836 1 97.25 285 HIS A C 1
ATOM 2278 O O . HIS A 1 285 ? -6.91 -13.023 -2.496 1 97.25 285 HIS A O 1
ATOM 2284 N N . ASN A 1 286 ? -9.117 -13.227 -2.371 1 97 286 ASN A N 1
ATOM 2285 C CA . ASN A 1 286 ? -9.266 -13.328 -3.818 1 97 286 ASN A CA 1
ATOM 2286 C C . ASN A 1 286 ? -8.953 -12.008 -4.512 1 97 286 ASN A C 1
ATOM 2288 O O . ASN A 1 286 ? -8.586 -11.984 -5.688 1 97 286 ASN A O 1
ATOM 2292 N N . MET A 1 287 ? -9.141 -10.875 -3.803 1 97.44 287 MET A N 1
ATOM 2293 C CA . MET A 1 287 ? -8.867 -9.562 -4.387 1 97.44 287 MET A CA 1
ATOM 2294 C C . MET A 1 287 ? -9.492 -9.445 -5.773 1 97.44 287 MET A C 1
ATOM 2296 O O . MET A 1 287 ? -8.812 -9.086 -6.734 1 97.44 287 MET A O 1
ATOM 2300 N N . ASP A 1 288 ? -10.773 -9.664 -5.898 1 95.94 288 ASP A N 1
ATOM 2301 C CA . ASP A 1 288 ? -11.375 -9.734 -7.227 1 95.94 288 ASP A CA 1
ATOM 2302 C C . ASP A 1 288 ? -12.508 -8.711 -7.367 1 95.94 288 ASP A C 1
ATOM 2304 O O . ASP A 1 288 ? -13.242 -8.734 -8.359 1 95.94 288 ASP A O 1
ATOM 2308 N N . GLU A 1 289 ? -12.664 -7.816 -6.359 1 95.94 289 GLU A N 1
ATOM 2309 C CA . GLU A 1 289 ? -13.57 -6.691 -6.559 1 95.94 289 GLU A CA 1
ATOM 2310 C C . GLU A 1 289 ? -13.055 -5.754 -7.648 1 95.94 289 GLU A C 1
ATOM 2312 O O . GLU A 1 289 ? -11.867 -5.746 -7.953 1 95.94 289 GLU A O 1
ATOM 2317 N N . PRO A 1 290 ? -13.938 -4.984 -8.266 1 95.62 290 PRO A N 1
ATOM 2318 C CA . PRO A 1 290 ? -13.516 -4.102 -9.359 1 95.62 290 PRO A CA 1
ATOM 2319 C C . PRO A 1 290 ? -12.336 -3.219 -8.984 1 95.62 290 PRO A C 1
ATOM 2321 O O . PRO A 1 290 ? -11.406 -3.051 -9.773 1 95.62 290 PRO A O 1
ATOM 2324 N N . GLN A 1 291 ? -12.289 -2.727 -7.766 1 94.5 291 GLN A N 1
ATOM 2325 C CA . GLN A 1 291 ? -11.203 -1.858 -7.328 1 94.5 291 GLN A CA 1
ATOM 2326 C C . GLN A 1 291 ? -9.906 -2.646 -7.145 1 94.5 291 GLN A C 1
ATOM 2328 O O . GLN A 1 291 ? -8.82 -2.115 -7.359 1 94.5 291 GLN A O 1
ATOM 2333 N N . ASP A 1 292 ? -10.062 -3.908 -6.758 1 97.56 292 ASP A N 1
ATOM 2334 C CA . ASP A 1 292 ? -8.898 -4.777 -6.645 1 97.56 292 ASP A CA 1
ATOM 2335 C C . ASP A 1 292 ? -8.266 -5.031 -8.008 1 97.56 292 ASP A C 1
ATOM 2337 O O . ASP A 1 292 ? -7.047 -4.906 -8.172 1 97.56 292 ASP A O 1
ATOM 2341 N N . MET A 1 293 ? -9.141 -5.324 -8.914 1 97.94 293 MET A N 1
ATOM 2342 C CA . MET A 1 293 ? -8.695 -5.613 -10.273 1 97.94 293 MET A CA 1
ATOM 2343 C C . MET A 1 293 ? -8.031 -4.391 -10.898 1 97.94 293 MET A C 1
ATOM 2345 O O . MET A 1 293 ? -6.992 -4.508 -11.555 1 97.94 293 MET A O 1
ATOM 2349 N N . ALA A 1 294 ? -8.641 -3.248 -10.68 1 96.44 294 ALA A N 1
ATOM 2350 C CA . ALA A 1 294 ? -8.078 -2 -11.188 1 96.44 294 ALA A CA 1
ATOM 2351 C C . ALA A 1 294 ? -6.688 -1.756 -10.625 1 96.44 294 ALA A C 1
ATOM 2353 O O . ALA A 1 294 ? -5.785 -1.319 -11.344 1 96.44 294 ALA A O 1
ATOM 2354 N N . LEU A 1 295 ? -6.539 -2.025 -9.359 1 97.38 295 LEU A N 1
ATOM 2355 C CA . LEU A 1 295 ? -5.25 -1.846 -8.695 1 97.38 295 LEU A CA 1
ATOM 2356 C C . LEU A 1 295 ? -4.203 -2.781 -9.297 1 97.38 295 LEU A C 1
ATOM 2358 O O . LEU A 1 295 ? -3.07 -2.365 -9.555 1 97.38 295 LEU A O 1
ATOM 2362 N N . MET A 1 296 ? -4.547 -4.012 -9.492 1 98.62 296 MET A N 1
ATOM 2363 C CA . MET A 1 296 ? -3.635 -4.977 -10.102 1 98.62 296 MET A CA 1
ATOM 2364 C C . MET A 1 296 ? -3.205 -4.516 -11.492 1 98.62 296 MET A C 1
ATOM 2366 O O . MET A 1 296 ? -2.012 -4.488 -11.797 1 98.62 296 MET A O 1
ATOM 2370 N N . LEU A 1 297 ? -4.156 -4.082 -12.297 1 98.56 297 LEU A N 1
ATOM 2371 C CA . LEU A 1 297 ? -3.871 -3.707 -13.68 1 98.56 297 LEU A CA 1
ATOM 2372 C C . LEU A 1 297 ? -3.084 -2.402 -13.742 1 98.56 297 LEU A C 1
ATOM 2374 O O . LEU A 1 297 ? -2.219 -2.232 -14.602 1 98.56 297 LEU A O 1
ATOM 2378 N N . ALA A 1 298 ? -3.4 -1.48 -12.852 1 96.94 298 ALA A N 1
ATOM 2379 C CA . ALA A 1 298 ? -2.619 -0.248 -12.773 1 96.94 298 ALA A CA 1
ATOM 2380 C C . ALA A 1 298 ? -1.173 -0.54 -12.391 1 96.94 298 ALA A C 1
ATOM 2382 O O . ALA A 1 298 ? -0.245 0.071 -12.922 1 96.94 298 ALA A O 1
ATOM 2383 N N . SER A 1 299 ? -0.993 -1.45 -11.422 1 98.25 299 SER A N 1
ATOM 2384 C CA . SER A 1 299 ? 0.351 -1.843 -11.008 1 98.25 299 SER A CA 1
ATOM 2385 C C . SER A 1 299 ? 1.11 -2.498 -12.156 1 98.25 299 SER A C 1
ATOM 2387 O O . SER A 1 299 ? 2.297 -2.229 -12.359 1 98.25 299 SER A O 1
ATOM 2389 N N . LEU A 1 300 ? 0.426 -3.332 -12.852 1 98.69 300 LEU A N 1
ATOM 2390 C CA . LEU A 1 300 ? 1.004 -3.967 -14.031 1 98.69 300 LEU A CA 1
ATOM 2391 C C . LEU A 1 300 ? 1.425 -2.924 -15.062 1 98.69 300 LEU A C 1
ATOM 2393 O O . LEU A 1 300 ? 2.543 -2.971 -15.578 1 98.69 300 LEU A O 1
ATOM 2397 N N . LYS A 1 301 ? 0.556 -1.998 -15.328 1 97.75 301 LYS A N 1
ATOM 2398 C CA . LYS A 1 301 ? 0.833 -0.927 -16.281 1 97.75 301 LYS A CA 1
ATOM 2399 C C . LYS A 1 301 ? 2.078 -0.142 -15.883 1 97.75 301 LYS A C 1
ATOM 2401 O O . LYS A 1 301 ? 2.947 0.125 -16.719 1 97.75 301 LYS A O 1
ATOM 2406 N N . ASN A 1 302 ? 2.137 0.223 -14.617 1 96.5 302 ASN A N 1
ATOM 2407 C CA . ASN A 1 302 ? 3.271 0.992 -14.125 1 96.5 302 ASN A CA 1
ATOM 2408 C C . ASN A 1 302 ? 4.578 0.218 -14.266 1 96.5 302 ASN A C 1
ATOM 2410 O O . ASN A 1 302 ? 5.609 0.791 -14.625 1 96.5 302 ASN A O 1
ATOM 2414 N N . LEU A 1 303 ? 4.578 -1.078 -13.977 1 98 303 LEU A N 1
ATOM 2415 C CA . LEU A 1 303 ? 5.785 -1.889 -14.094 1 98 303 LEU A CA 1
ATOM 2416 C C . LEU A 1 303 ? 6.254 -1.958 -15.547 1 98 303 LEU A C 1
ATOM 2418 O O . LEU A 1 303 ? 7.453 -1.892 -15.82 1 98 303 LEU A O 1
ATOM 2422 N N . VAL A 1 304 ? 5.336 -2.082 -16.5 1 97.56 304 VAL A N 1
ATOM 2423 C CA . VAL A 1 304 ? 5.668 -2.178 -17.906 1 97.56 304 VAL A CA 1
ATOM 2424 C C . VAL A 1 304 ? 6.227 -0.844 -18.406 1 97.56 304 VAL A C 1
ATOM 2426 O O . VAL A 1 304 ? 7.215 -0.812 -19.141 1 97.56 304 VAL A O 1
ATOM 2429 N N . GLN A 1 305 ? 5.652 0.261 -17.938 1 94.5 305 GLN A N 1
ATOM 2430 C CA . GLN A 1 305 ? 5.988 1.582 -18.453 1 94.5 305 GLN A CA 1
ATOM 2431 C C . GLN A 1 305 ? 7.246 2.131 -17.797 1 94.5 305 GLN A C 1
ATOM 2433 O O . GLN A 1 305 ? 8.07 2.775 -18.453 1 94.5 305 GLN A O 1
ATOM 2438 N N . ASP A 1 306 ? 7.391 1.872 -16.516 1 92.94 306 ASP A N 1
ATOM 2439 C CA . ASP A 1 306 ? 8.453 2.51 -15.75 1 92.94 306 ASP A CA 1
ATOM 2440 C C . ASP A 1 306 ? 9.781 1.779 -15.938 1 92.94 306 ASP A C 1
ATOM 2442 O O . ASP A 1 306 ? 10.844 2.324 -15.633 1 92.94 306 ASP A O 1
ATOM 2446 N N . TYR A 1 307 ? 9.734 0.542 -16.391 1 93.31 307 TYR A N 1
ATOM 2447 C CA . TYR A 1 307 ? 10.945 -0.244 -16.547 1 93.31 307 TYR A CA 1
ATOM 2448 C C . TYR A 1 307 ? 11.039 -0.828 -17.953 1 93.31 307 TYR A C 1
ATOM 2450 O O . TYR A 1 307 ? 10.992 -2.047 -18.141 1 93.31 307 TYR A O 1
ATOM 2458 N N . PRO A 1 308 ? 11.328 0.018 -18.906 1 88.44 308 PRO A N 1
ATOM 2459 C CA . PRO A 1 308 ? 11.422 -0.469 -20.281 1 88.44 308 PRO A CA 1
ATOM 2460 C C . PRO A 1 308 ? 12.641 -1.367 -20.5 1 88.44 308 PRO A C 1
ATOM 2462 O O . PRO A 1 308 ? 13.641 -1.252 -19.781 1 88.44 308 PRO A O 1
ATOM 2465 N N . ILE A 1 309 ? 12.469 -2.312 -21.375 1 88.94 309 ILE A N 1
ATOM 2466 C CA . ILE A 1 309 ? 13.562 -3.215 -21.734 1 88.94 309 ILE A CA 1
ATOM 2467 C C . ILE A 1 309 ? 14.461 -2.549 -22.766 1 88.94 309 ILE A C 1
ATOM 2469 O O . ILE A 1 309 ? 13.969 -1.967 -23.734 1 88.94 309 ILE A O 1
ATOM 2473 N N . GLU A 1 310 ? 15.734 -2.23 -22.344 1 71.06 310 GLU A N 1
ATOM 2474 C CA . GLU A 1 310 ? 16.672 -1.655 -23.312 1 71.06 310 GLU A CA 1
ATOM 2475 C C . GLU A 1 310 ? 16.984 -2.645 -24.438 1 71.06 310 GLU A C 1
ATOM 2477 O O . GLU A 1 310 ? 17.062 -3.854 -24.188 1 71.06 310 GLU A O 1
ATOM 2482 N N . LYS A 1 311 ? 16.953 -2.145 -25.672 1 53.34 311 LYS A N 1
ATOM 2483 C CA . LYS A 1 311 ? 17.375 -2.916 -26.844 1 53.34 311 LYS A CA 1
ATOM 2484 C C . LYS A 1 311 ? 18.828 -3.354 -26.719 1 53.34 311 LYS A C 1
ATOM 2486 O O . LYS A 1 311 ? 19.672 -2.584 -26.266 1 53.34 311 LYS A O 1
ATOM 2491 N N . MET B 1 1 ? 9.688 1.539 55.25 1 19.31 1 MET B N 1
ATOM 2492 C CA . MET B 1 1 ? 10.094 0.186 54.875 1 19.31 1 MET B CA 1
ATOM 2493 C C . MET B 1 1 ? 10.391 0.095 53.406 1 19.31 1 MET B C 1
ATOM 2495 O O . MET B 1 1 ? 9.617 0.592 52.562 1 19.31 1 MET B O 1
ATOM 2499 N N . LEU B 1 2 ? 11.648 -0.398 52.844 1 20.47 2 LEU B N 1
ATOM 2500 C CA . LEU B 1 2 ? 12.766 -0.117 51.969 1 20.47 2 LEU B CA 1
ATOM 2501 C C . LEU B 1 2 ? 12.516 -0.723 50.594 1 20.47 2 LEU B C 1
ATOM 2503 O O . LEU B 1 2 ? 12.609 -1.94 50.406 1 20.47 2 LEU B O 1
ATOM 2507 N N . ALA B 1 3 ? 11.43 -0.363 49.906 1 21.62 3 ALA B N 1
ATOM 2508 C CA . ALA B 1 3 ? 10.789 -0.901 48.719 1 21.62 3 ALA B CA 1
ATOM 2509 C C . ALA B 1 3 ? 11.734 -0.856 47.5 1 21.62 3 ALA B C 1
ATOM 2511 O O . ALA B 1 3 ? 12.148 0.223 47.094 1 21.62 3 ALA B O 1
ATOM 2512 N N . ARG B 1 4 ? 12.555 -1.982 47.094 1 21.2 4 ARG B N 1
ATOM 2513 C CA . ARG B 1 4 ? 13.773 -2.529 46.5 1 21.2 4 ARG B CA 1
ATOM 2514 C C . ARG B 1 4 ? 13.742 -2.443 45 1 21.2 4 ARG B C 1
ATOM 2516 O O . ARG B 1 4 ? 12.812 -2.934 44.344 1 21.2 4 ARG B O 1
ATOM 2523 N N . GLY B 1 5 ? 14.227 -1.353 44.219 1 18.94 5 GLY B N 1
ATOM 2524 C CA . GLY B 1 5 ? 14.5 -0.699 42.969 1 18.94 5 GLY B CA 1
ATOM 2525 C C . GLY B 1 5 ? 15.32 -1.554 42 1 18.94 5 GLY B C 1
ATOM 2526 O O . GLY B 1 5 ? 15.906 -1.043 41.062 1 18.94 5 GLY B O 1
ATOM 2527 N N . ARG B 1 6 ? 15.523 -2.971 42.281 1 18.41 6 ARG B N 1
ATOM 2528 C CA . ARG B 1 6 ? 16.734 -3.695 41.875 1 18.41 6 ARG B CA 1
ATOM 2529 C C . ARG B 1 6 ? 16.75 -3.957 40.375 1 18.41 6 ARG B C 1
ATOM 2531 O O . ARG B 1 6 ? 17.797 -4.242 39.812 1 18.41 6 ARG B O 1
ATOM 2538 N N . LEU B 1 7 ? 15.586 -4.07 39.594 1 17.7 7 LEU B N 1
ATOM 2539 C CA . LEU B 1 7 ? 15.68 -5.262 38.75 1 17.7 7 LEU B CA 1
ATOM 2540 C C . LEU B 1 7 ? 16.812 -5.129 37.75 1 17.7 7 LEU B C 1
ATOM 2542 O O . LEU B 1 7 ? 17.656 -6.016 37.625 1 17.7 7 LEU B O 1
ATOM 2546 N N . TYR B 1 8 ? 16.594 -4.984 36.25 1 17.23 8 TYR B N 1
ATOM 2547 C CA . TYR B 1 8 ? 16.891 -5.957 35.188 1 17.23 8 TYR B CA 1
ATOM 2548 C C . TYR B 1 8 ? 18.109 -5.531 34.375 1 17.23 8 TYR B C 1
ATOM 2550 O O . TYR B 1 8 ? 18 -4.727 33.469 1 17.23 8 TYR B O 1
ATOM 2558 N N . PHE B 1 9 ? 19.156 -4.773 34.906 1 18.33 9 PHE B N 1
ATOM 2559 C CA . PHE B 1 9 ? 20.219 -4.203 34.094 1 18.33 9 PHE B CA 1
ATOM 2560 C C . PHE B 1 9 ? 21.016 -5.301 33.406 1 18.33 9 PHE B C 1
ATOM 2562 O O . PHE B 1 9 ? 22.016 -5.027 32.719 1 18.33 9 PHE B O 1
ATOM 2569 N N . ALA B 1 10 ? 20.734 -6.586 33.719 1 17.88 10 ALA B N 1
ATOM 2570 C CA . ALA B 1 10 ? 21.906 -7.445 33.75 1 17.88 10 ALA B CA 1
ATOM 2571 C C . ALA B 1 10 ? 22.422 -7.723 32.344 1 17.88 10 ALA B C 1
ATOM 2573 O O . ALA B 1 10 ? 23.531 -8.227 32.156 1 17.88 10 ALA B O 1
ATOM 2574 N N . ALA B 1 11 ? 21.641 -7.695 31.203 1 17.95 11 ALA B N 1
ATOM 2575 C CA . ALA B 1 11 ? 21.875 -8.836 30.328 1 17.95 11 ALA B CA 1
ATOM 2576 C C . ALA B 1 11 ? 23.078 -8.594 29.422 1 17.95 11 ALA B C 1
ATOM 2578 O O . ALA B 1 11 ? 23.141 -9.125 28.312 1 17.95 11 ALA B O 1
ATOM 2579 N N . MET B 1 12 ? 23.984 -7.578 29.5 1 17.34 12 MET B N 1
ATOM 2580 C CA . MET B 1 12 ? 24.812 -7.133 28.375 1 17.34 12 MET B CA 1
ATOM 2581 C C . MET B 1 12 ? 25.938 -8.125 28.094 1 17.34 12 MET B C 1
ATOM 2583 O O . MET B 1 12 ? 26.844 -7.832 27.312 1 17.34 12 MET B O 1
ATOM 2587 N N . ASN B 1 13 ? 26.062 -9.203 28.875 1 16.62 13 ASN B N 1
ATOM 2588 C CA . ASN B 1 13 ? 27.453 -9.57 29.047 1 16.62 13 ASN B CA 1
ATOM 2589 C C . ASN B 1 13 ? 28.094 -9.992 27.719 1 16.62 13 ASN B C 1
ATOM 2591 O O . ASN B 1 13 ? 27.406 -10.039 26.688 1 16.62 13 ASN B O 1
ATOM 2595 N N . GLY B 1 14 ? 28.688 -11.266 27.562 1 17.34 14 GLY B N 1
ATOM 2596 C CA . GLY B 1 14 ? 30.047 -11.781 27.516 1 17.34 14 GLY B CA 1
ATOM 2597 C C . GLY B 1 14 ? 30.438 -12.281 26.141 1 17.34 14 GLY B C 1
ATOM 2598 O O . GLY B 1 14 ? 31.609 -12.57 25.891 1 17.34 14 GLY B O 1
ATOM 2599 N N . LEU B 1 15 ? 29.484 -12.805 25.219 1 17.03 15 LEU B N 1
ATOM 2600 C CA . LEU B 1 15 ? 30.047 -14.023 24.625 1 17.03 15 LEU B CA 1
ATOM 2601 C C . LEU B 1 15 ? 31.109 -13.68 23.578 1 17.03 15 LEU B C 1
ATOM 2603 O O . LEU B 1 15 ? 30.828 -12.93 22.641 1 17.03 15 LEU B O 1
ATOM 2607 N N . LYS B 1 16 ? 32.406 -14.125 23.641 1 18.2 16 LYS B N 1
ATOM 2608 C CA . LYS B 1 16 ? 33.812 -14.039 23.188 1 18.2 16 LYS B CA 1
ATOM 2609 C C . LYS B 1 16 ? 33.969 -14.562 21.766 1 18.2 16 LYS B C 1
ATOM 2611 O O . LYS B 1 16 ? 34.875 -14.172 21.047 1 18.2 16 LYS B O 1
ATOM 2616 N N . ARG B 1 17 ? 33.219 -15.711 21.188 1 18.44 17 ARG B N 1
ATOM 2617 C CA . ARG B 1 17 ? 34.125 -16.703 20.672 1 18.44 17 ARG B CA 1
ATOM 2618 C C . ARG B 1 17 ? 34.812 -16.219 19.406 1 18.44 17 ARG B C 1
ATOM 2620 O O . ARG B 1 17 ? 34.312 -15.336 18.703 1 18.44 17 ARG B O 1
ATOM 2627 N N . SER B 1 18 ? 35.906 -16.875 18.812 1 18 18 SER B N 1
ATOM 2628 C CA . SER B 1 18 ? 37.188 -16.906 18.156 1 18 18 SER B CA 1
ATOM 2629 C C . SER B 1 18 ? 37.031 -17.125 16.656 1 18 18 SER B C 1
ATOM 2631 O O . SER B 1 18 ? 38.031 -17.25 15.93 1 18 18 SER B O 1
ATOM 2633 N N . VAL B 1 19 ? 35.812 -17.062 15.984 1 18.73 19 VAL B N 1
ATOM 2634 C CA . VAL B 1 19 ? 35.844 -17.906 14.797 1 18.73 19 VAL B CA 1
ATOM 2635 C C . VAL B 1 19 ? 36.875 -17.391 13.805 1 18.73 19 VAL B C 1
ATOM 2637 O O . VAL B 1 19 ? 36.875 -16.203 13.477 1 18.73 19 VAL B O 1
ATOM 2640 N N . LEU B 1 20 ? 37.875 -18.234 13.375 1 18.3 20 LEU B N 1
ATOM 2641 C CA . LEU B 1 20 ? 39.156 -18.297 12.719 1 18.3 20 LEU B CA 1
ATOM 2642 C C . LEU B 1 20 ? 39.094 -17.781 11.289 1 18.3 20 LEU B C 1
ATOM 2644 O O . LEU B 1 20 ? 38 -17.406 10.82 1 18.3 20 LEU B O 1
ATOM 2648 N N . GLY B 1 21 ? 39.344 -18.672 10.203 1 18.34 21 GLY B N 1
ATOM 2649 C CA . GLY B 1 21 ? 40.469 -18.766 9.289 1 18.34 21 GLY B CA 1
ATOM 2650 C C . GLY B 1 21 ? 40.188 -18.156 7.93 1 18.34 21 GLY B C 1
ATOM 2651 O O . GLY B 1 21 ? 41.031 -17.453 7.371 1 18.34 21 GLY B O 1
ATOM 2652 N N . VAL B 1 22 ? 39.094 -18.656 7.137 1 20.56 22 VAL B N 1
ATOM 2653 C CA . VAL B 1 22 ? 39.375 -19.172 5.801 1 20.56 22 VAL B CA 1
ATOM 2654 C C . VAL B 1 22 ? 39.281 -18.047 4.777 1 20.56 22 VAL B C 1
ATOM 2656 O O . VAL B 1 22 ? 38.188 -17.578 4.441 1 20.56 22 VAL B O 1
ATOM 2659 N N . HIS B 1 23 ? 39.969 -16.953 4.84 1 19.62 23 HIS B N 1
ATOM 2660 C CA . HIS B 1 23 ? 39.562 -15.75 4.102 1 19.62 23 HIS B CA 1
ATOM 2661 C C . HIS B 1 23 ? 39.906 -15.891 2.619 1 19.62 23 HIS B C 1
ATOM 2663 O O . HIS B 1 23 ? 39.75 -14.938 1.85 1 19.62 23 HIS B O 1
ATOM 2669 N N . SER B 1 24 ? 40.531 -16.969 2.125 1 20.95 24 SER B N 1
ATOM 2670 C CA . SER B 1 24 ? 41.344 -16.531 0.994 1 20.95 24 SER B CA 1
ATOM 2671 C C . SER B 1 24 ? 40.5 -16.266 -0.234 1 20.95 24 SER B C 1
ATOM 2673 O O . SER B 1 24 ? 40.375 -17.109 -1.125 1 20.95 24 SER B O 1
ATOM 2675 N N . ILE B 1 25 ? 39.188 -15.953 -0.122 1 19.36 25 ILE B N 1
ATOM 2676 C CA . ILE B 1 25 ? 38.469 -16.203 -1.354 1 19.36 25 ILE B CA 1
ATOM 2677 C C . ILE B 1 25 ? 39.031 -15.375 -2.49 1 19.36 25 ILE B C 1
ATOM 2679 O O . ILE B 1 25 ? 39.312 -14.18 -2.314 1 19.36 25 ILE B O 1
ATOM 2683 N N . LEU B 1 26 ? 39.406 -16.109 -3.594 1 19.73 26 LEU B N 1
ATOM 2684 C CA . LEU B 1 26 ? 40 -15.773 -4.891 1 19.73 26 LEU B CA 1
ATOM 2685 C C . LEU B 1 26 ? 39.188 -14.688 -5.586 1 19.73 26 LEU B C 1
ATOM 2687 O O . LEU B 1 26 ? 37.969 -14.695 -5.547 1 19.73 26 LEU B O 1
ATOM 2691 N N . LYS B 1 27 ? 39.844 -13.602 -6.004 1 22.22 27 LYS B N 1
ATOM 2692 C CA . LYS B 1 27 ? 39.562 -12.32 -6.652 1 22.22 27 LYS B CA 1
ATOM 2693 C C . LYS B 1 27 ? 38.906 -12.531 -8.016 1 22.22 27 LYS B C 1
ATOM 2695 O O . LYS B 1 27 ? 39.594 -12.797 -9.008 1 22.22 27 LYS B O 1
ATOM 2700 N N . LEU B 1 28 ? 37.906 -13.539 -8.148 1 20.72 28 LEU B N 1
ATOM 2701 C CA . LEU B 1 28 ? 37.531 -13.656 -9.555 1 20.72 28 LEU B CA 1
ATOM 2702 C C . LEU B 1 28 ? 37.031 -12.312 -10.094 1 20.72 28 LEU B C 1
ATOM 2704 O O . LEU B 1 28 ? 36.188 -11.656 -9.469 1 20.72 28 LEU B O 1
ATOM 2708 N N . SER B 1 29 ? 37.75 -11.68 -10.977 1 22.25 29 SER B N 1
ATOM 2709 C CA . SER B 1 29 ? 37.656 -10.445 -11.75 1 22.25 29 SER B CA 1
ATOM 2710 C C . SER B 1 29 ? 36.375 -10.406 -12.562 1 22.25 29 SER B C 1
ATOM 2712 O O . SER B 1 29 ? 36.188 -11.18 -13.508 1 22.25 29 SER B O 1
ATOM 2714 N N . LEU B 1 30 ? 35.25 -10.617 -11.961 1 22.36 30 LEU B N 1
ATOM 2715 C CA . LEU B 1 30 ? 34.062 -10.562 -12.812 1 22.36 30 LEU B CA 1
ATOM 2716 C C . LEU B 1 30 ? 33.969 -9.227 -13.539 1 22.36 30 LEU B C 1
ATOM 2718 O O . LEU B 1 30 ? 33.969 -8.164 -12.906 1 22.36 30 LEU B O 1
ATOM 2722 N N . THR B 1 31 ? 34.5 -9.125 -14.742 1 23.56 31 THR B N 1
ATOM 2723 C CA . THR B 1 31 ? 34.375 -7.992 -15.648 1 23.56 31 THR B CA 1
ATOM 2724 C C . THR B 1 31 ? 32.906 -7.594 -15.797 1 23.56 31 THR B C 1
ATOM 2726 O O . THR B 1 31 ? 32.062 -8.406 -16.219 1 23.56 31 THR B O 1
ATOM 2729 N N . ALA B 1 32 ? 32.375 -6.809 -14.914 1 24.81 32 ALA B N 1
ATOM 2730 C CA . ALA B 1 32 ? 31.031 -6.207 -14.891 1 24.81 32 ALA B CA 1
ATOM 2731 C C . ALA B 1 32 ? 30.734 -5.492 -16.203 1 24.81 32 ALA B C 1
ATOM 2733 O O . ALA B 1 32 ? 31.453 -4.574 -16.609 1 24.81 32 ALA B O 1
ATOM 2734 N N . GLN B 1 33 ? 30.281 -6.234 -17.188 1 24.44 33 GLN B N 1
ATOM 2735 C CA . GLN B 1 33 ? 29.844 -5.543 -18.391 1 24.44 33 GLN B CA 1
ATOM 2736 C C . GLN B 1 33 ? 28.953 -4.352 -18.062 1 24.44 33 GLN B C 1
ATOM 2738 O O . GLN B 1 33 ? 28.016 -4.48 -17.266 1 24.44 33 GLN B O 1
ATOM 2743 N N . THR B 1 34 ? 29.422 -3.166 -18.172 1 24.34 34 THR B N 1
ATOM 2744 C CA . THR B 1 34 ? 28.891 -1.828 -17.938 1 24.34 34 THR B CA 1
ATOM 2745 C C . THR B 1 34 ? 27.609 -1.604 -18.734 1 24.34 34 THR B C 1
ATOM 2747 O O . THR B 1 34 ? 27.625 -1.682 -19.969 1 24.34 34 THR B O 1
ATOM 2750 N N . PHE B 1 35 ? 26.578 -2.248 -18.375 1 24.06 35 PHE B N 1
ATOM 2751 C CA . PHE B 1 35 ? 25.344 -1.851 -19.047 1 24.06 35 PHE B CA 1
ATOM 2752 C C . PHE B 1 35 ? 25.156 -0.339 -18.984 1 24.06 35 PHE B C 1
ATOM 2754 O O . PHE B 1 35 ? 25.203 0.25 -17.906 1 24.06 35 PHE B O 1
ATOM 2761 N N . THR B 1 36 ? 25.609 0.346 -19.984 1 24.36 36 THR B N 1
ATOM 2762 C CA . THR B 1 36 ? 25.469 1.791 -20.125 1 24.36 36 THR B CA 1
ATOM 2763 C C . THR B 1 36 ? 24 2.209 -19.953 1 24.36 36 THR B C 1
ATOM 2765 O O . THR B 1 36 ? 23.109 1.63 -20.562 1 24.36 36 THR B O 1
ATOM 2768 N N . LYS B 1 37 ? 23.672 2.631 -18.844 1 27.27 37 LYS B N 1
ATOM 2769 C CA . LYS B 1 37 ? 22.406 3.293 -18.547 1 27.27 37 LYS B CA 1
ATOM 2770 C C . LYS B 1 37 ? 22.047 4.305 -19.625 1 27.27 37 LYS B C 1
ATOM 2772 O O . LYS B 1 37 ? 22.734 5.312 -19.797 1 27.27 37 LYS B O 1
ATOM 2777 N N . ARG B 1 38 ? 21.656 3.869 -20.797 1 27.97 38 ARG B N 1
ATOM 2778 C CA . ARG B 1 38 ? 21.25 4.938 -21.703 1 27.97 38 ARG B CA 1
ATOM 2779 C C . ARG B 1 38 ? 20.328 5.926 -21 1 27.97 38 ARG B C 1
ATOM 2781 O O . ARG B 1 38 ? 19.438 5.523 -20.25 1 27.97 38 ARG B O 1
ATOM 2788 N N . LYS B 1 39 ? 20.766 7.168 -21.031 1 28.36 39 LYS B N 1
ATOM 2789 C CA . LYS B 1 39 ? 20.047 8.336 -20.547 1 28.36 39 LYS B CA 1
ATOM 2790 C C . LYS B 1 39 ? 18.594 8.336 -21.031 1 28.36 39 LYS B C 1
ATOM 2792 O O . LYS B 1 39 ? 18.328 8.039 -22.203 1 28.36 39 LYS B O 1
ATOM 2797 N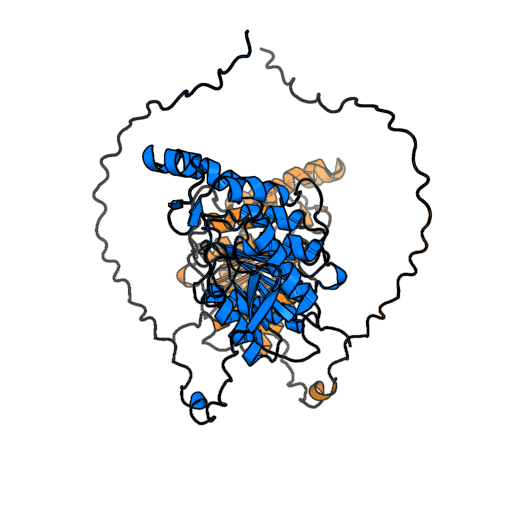 N . PRO B 1 40 ? 17.625 8.188 -20.219 1 26.25 40 PRO B N 1
ATOM 2798 C CA . PRO B 1 40 ? 16.234 8.281 -20.656 1 26.25 40 PRO B CA 1
ATOM 2799 C C . PRO B 1 40 ? 16.016 9.367 -21.703 1 26.25 40 PRO B C 1
ATOM 2801 O O . PRO B 1 40 ? 16.672 10.414 -21.656 1 26.25 40 PRO B O 1
ATOM 2804 N N . HIS B 1 41 ? 15.859 9.008 -22.922 1 25.56 41 HIS B N 1
ATOM 2805 C CA . HIS B 1 41 ? 15.508 9.984 -23.953 1 25.56 41 HIS B CA 1
ATOM 2806 C C . HIS B 1 41 ? 14.578 11.055 -23.391 1 25.56 41 HIS B C 1
ATOM 2808 O O . HIS B 1 41 ? 13.586 10.742 -22.734 1 25.56 41 HIS B O 1
ATOM 2814 N N . VAL B 1 42 ? 15.117 12.242 -23.219 1 24.72 42 VAL B N 1
ATOM 2815 C CA . VAL B 1 42 ? 14.477 13.508 -22.875 1 24.72 42 VAL B CA 1
ATOM 2816 C C . VAL B 1 42 ? 13.25 13.727 -23.766 1 24.72 42 VAL B C 1
ATOM 2818 O O . VAL B 1 42 ? 13.367 13.758 -24.984 1 24.72 42 VAL B O 1
ATOM 2821 N N . LEU B 1 43 ? 12.109 13.234 -23.422 1 25.53 43 LEU B N 1
ATOM 2822 C CA . LEU B 1 43 ? 10.891 13.727 -24.062 1 25.53 43 LEU B CA 1
ATOM 2823 C C . LEU B 1 43 ? 11.07 15.164 -24.547 1 25.53 43 LEU B C 1
ATOM 2825 O O . LEU B 1 43 ? 11.727 15.969 -23.891 1 25.53 43 LEU B O 1
ATOM 2829 N N . ASP B 1 44 ? 10.906 15.328 -25.766 1 24.52 44 ASP B N 1
ATOM 2830 C CA . ASP B 1 44 ? 11.055 16.562 -26.531 1 24.52 44 ASP B CA 1
ATOM 2831 C C . ASP B 1 44 ? 10.461 17.75 -25.766 1 24.52 44 ASP B C 1
ATOM 2833 O O . ASP B 1 44 ? 9.312 17.688 -25.312 1 24.52 44 ASP B O 1
ATOM 2837 N N . LYS B 1 45 ? 11.266 18.688 -25.359 1 29.95 45 LYS B N 1
ATOM 2838 C CA . LYS B 1 45 ? 11.109 20.016 -24.75 1 29.95 45 LYS B CA 1
ATOM 2839 C C . LYS B 1 45 ? 10.062 20.844 -25.5 1 29.95 45 LYS B C 1
ATOM 2841 O O . LYS B 1 45 ? 9.711 21.938 -25.078 1 29.95 45 LYS B O 1
ATOM 2846 N N . GLU B 1 46 ? 9.922 20.5 -26.797 1 29.02 46 GLU B N 1
ATOM 2847 C CA . GLU B 1 46 ? 9.266 21.469 -27.656 1 29.02 46 GLU B CA 1
ATOM 2848 C C . GLU B 1 46 ? 7.773 21.578 -27.344 1 29.02 46 GLU B C 1
ATOM 2850 O O . GLU B 1 46 ? 7.102 22.516 -27.797 1 29.02 46 GLU B O 1
ATOM 2855 N N . LEU B 1 47 ? 7.18 20.438 -27.031 1 27.58 47 LEU B N 1
ATOM 2856 C CA . LEU B 1 47 ? 5.758 20.719 -26.859 1 27.58 47 LEU B CA 1
ATOM 2857 C C . LEU B 1 47 ? 5.531 21.672 -25.688 1 27.58 47 LEU B C 1
ATOM 2859 O O . LEU B 1 47 ? 4.398 22.078 -25.422 1 27.58 47 LEU B O 1
ATOM 2863 N N . LEU B 1 48 ? 6.66 21.766 -24.922 1 28.97 48 LEU B N 1
ATOM 2864 C CA . LEU B 1 48 ? 6.508 22.75 -23.844 1 28.97 48 LEU B CA 1
ATOM 2865 C C . LEU B 1 48 ? 6.457 24.156 -24.406 1 28.97 48 LEU B C 1
ATOM 2867 O O . LEU B 1 48 ? 6.469 25.141 -23.656 1 28.97 48 LEU B O 1
ATOM 2871 N N . CYS B 1 49 ? 6.914 24.266 -25.656 1 27.53 49 CYS B N 1
ATOM 2872 C CA . CYS B 1 49 ? 7.301 25.641 -25.984 1 27.53 49 CYS B CA 1
ATOM 2873 C C . CYS B 1 49 ? 6.09 26.562 -25.953 1 27.53 49 CYS B C 1
ATOM 2875 O O . CYS B 1 49 ? 6.176 27.688 -25.438 1 27.53 49 CYS B O 1
ATOM 2877 N N . GLY B 1 50 ? 5.188 26.391 -27.094 1 31.06 50 GLY B N 1
ATOM 2878 C CA . GLY B 1 50 ? 4.5 27.609 -27.5 1 31.06 50 GLY B CA 1
ATOM 2879 C C . GLY B 1 50 ? 3.424 28.031 -26.531 1 31.06 50 GLY B C 1
ATOM 2880 O O . GLY B 1 50 ? 2.562 28.859 -26.875 1 31.06 50 GLY B O 1
ATOM 2881 N N . CYS B 1 51 ? 2.9 27.016 -25.688 1 31.19 51 CYS B N 1
ATOM 2882 C CA . CYS B 1 51 ? 1.799 27.625 -24.953 1 31.19 51 CYS B CA 1
ATOM 2883 C C . CYS B 1 51 ? 2.27 28.859 -24.188 1 31.19 51 CYS B C 1
ATOM 2885 O O . CYS B 1 51 ? 3.27 28.797 -23.469 1 31.19 51 CYS B O 1
ATOM 2887 N N . PHE B 1 52 ? 1.977 30.047 -24.656 1 31.48 52 PHE B N 1
ATOM 2888 C CA . PHE B 1 52 ? 2.131 31.281 -23.906 1 31.48 52 PHE B CA 1
ATOM 2889 C C . PHE B 1 52 ? 1.883 31.047 -22.422 1 31.48 52 PHE B C 1
ATOM 2891 O O . PHE B 1 52 ? 0.982 30.281 -22.047 1 31.48 52 PHE B O 1
ATOM 2898 N N . PRO B 1 53 ? 2.908 31.172 -21.609 1 33.47 53 PRO B N 1
ATOM 2899 C CA . PRO B 1 53 ? 2.688 31.078 -20.172 1 33.47 53 PRO B CA 1
ATOM 2900 C C . PRO B 1 53 ? 1.351 31.688 -19.734 1 33.47 53 PRO B C 1
ATOM 2902 O O . PRO B 1 53 ? 1.095 32.875 -19.984 1 33.47 53 PRO B O 1
ATOM 2905 N N . ARG B 1 54 ? 0.194 31.078 -20.062 1 34.31 54 ARG B N 1
ATOM 2906 C CA . ARG B 1 54 ? -0.863 31.703 -19.297 1 34.31 54 ARG B CA 1
ATOM 2907 C C . ARG B 1 54 ? -0.323 32.25 -17.969 1 34.31 54 ARG B C 1
ATOM 2909 O O . ARG B 1 54 ? 0.465 31.562 -17.297 1 34.31 54 ARG B O 1
ATOM 2916 N N . THR B 1 55 ? -0.079 33.375 -17.875 1 35.72 55 THR B N 1
ATOM 2917 C CA . THR B 1 55 ? 0.254 34.031 -16.625 1 35.72 55 THR B CA 1
ATOM 2918 C C . THR B 1 55 ? -0.333 33.281 -15.43 1 35.72 55 THR B C 1
ATOM 2920 O O . THR B 1 55 ? -1.552 33.25 -15.25 1 35.72 55 THR B O 1
ATOM 2923 N N . MET B 1 56 ? -0.016 31.953 -15.195 1 44.34 56 MET B N 1
ATOM 2924 C CA . MET B 1 56 ? -0.386 31.125 -14.055 1 44.34 56 MET B CA 1
ATOM 2925 C C . MET B 1 56 ? -0.476 31.953 -12.781 1 44.34 56 MET B C 1
ATOM 2927 O O . MET B 1 56 ? 0.542 32.406 -12.266 1 44.34 56 MET B O 1
ATOM 2931 N N . SER B 1 57 ? -1.444 32.75 -12.578 1 49.38 57 SER B N 1
ATOM 2932 C CA . SER B 1 57 ? -1.706 33.688 -11.492 1 49.38 57 SER B CA 1
ATOM 2933 C C . SER B 1 57 ? -1.288 33.094 -10.141 1 49.38 57 SER B C 1
ATOM 2935 O O . SER B 1 57 ? -1.687 31.984 -9.789 1 49.38 57 SER B O 1
ATOM 2937 N N . SER B 1 58 ? -0.066 33.344 -9.773 1 65.81 58 SER B N 1
ATOM 2938 C CA . SER B 1 58 ? 0.448 33.094 -8.422 1 65.81 58 SER B CA 1
ATOM 2939 C C . SER B 1 58 ? -0.587 33.5 -7.367 1 65.81 58 SER B C 1
ATOM 2941 O O . SER B 1 58 ? -1.247 34.531 -7.484 1 65.81 58 SER B O 1
ATOM 2943 N N . VAL B 1 59 ? -1.142 32.469 -6.633 1 84.69 59 VAL B N 1
ATOM 2944 C CA . VAL B 1 59 ? -2.102 32.719 -5.562 1 84.69 59 VAL B CA 1
ATOM 2945 C C . VAL B 1 59 ? -1.446 33.562 -4.469 1 84.69 59 VAL B C 1
ATOM 2947 O O . VAL B 1 59 ? -0.344 33.25 -4.012 1 84.69 59 VAL B O 1
ATOM 2950 N N . SER B 1 60 ? -2.008 34.781 -4.25 1 92.56 60 SER B N 1
ATOM 2951 C CA . SER B 1 60 ? -1.492 35.688 -3.217 1 92.56 60 SER B CA 1
ATOM 2952 C C . SER B 1 60 ? -1.871 35.188 -1.822 1 92.56 60 SER B C 1
ATOM 2954 O O . SER B 1 60 ? -2.887 34.531 -1.65 1 92.56 60 SER B O 1
ATOM 2956 N N . THR B 1 61 ? -0.987 35.531 -0.903 1 97.25 61 THR B N 1
ATOM 2957 C CA . THR B 1 61 ? -1.261 35.188 0.489 1 97.25 61 THR B CA 1
ATOM 2958 C C . THR B 1 61 ? -2.428 36 1.027 1 97.25 61 THR B C 1
ATOM 2960 O O . THR B 1 61 ? -2.494 37.219 0.805 1 97.25 61 THR B O 1
ATOM 2963 N N . GLN B 1 62 ? -3.367 35.344 1.612 1 97.94 62 GLN B N 1
ATOM 2964 C CA . GLN B 1 62 ? -4.48 35.969 2.336 1 97.94 62 GLN B CA 1
ATOM 2965 C C . GLN B 1 62 ? -4.375 35.688 3.834 1 97.94 62 GLN B C 1
ATOM 2967 O O . GLN B 1 62 ? -3.58 34.844 4.266 1 97.94 62 GLN B O 1
ATOM 2972 N N . PHE B 1 63 ? -5.098 36.5 4.633 1 98.31 63 PHE B N 1
ATOM 2973 C CA . PHE B 1 63 ? -5.035 36.344 6.082 1 98.31 63 PHE B CA 1
ATOM 2974 C C . PHE B 1 63 ? -6.434 36.188 6.672 1 98.31 63 PHE B C 1
ATOM 2976 O O . PHE B 1 63 ? -7.328 37 6.352 1 98.31 63 PHE B O 1
ATOM 2983 N N . LEU B 1 64 ? -6.672 35.188 7.383 1 98.25 64 LEU B N 1
ATOM 2984 C CA . LEU B 1 64 ? -7.895 35 8.156 1 98.25 64 LEU B CA 1
ATOM 2985 C C . LEU B 1 64 ? -7.734 35.531 9.57 1 98.25 64 LEU B C 1
ATOM 2987 O O . LEU B 1 64 ? -6.949 35 10.359 1 98.25 64 LEU B O 1
ATOM 2991 N N . ASP B 1 65 ? -8.445 36.531 9.891 1 97.75 65 ASP B N 1
ATOM 2992 C CA . ASP B 1 65 ? -8.375 37.188 11.203 1 97.75 65 ASP B CA 1
ATOM 2993 C C . ASP B 1 65 ? -9.242 36.438 12.219 1 97.75 65 ASP B C 1
ATOM 2995 O O . ASP B 1 65 ? -10.453 36.312 12.039 1 97.75 65 ASP B O 1
ATOM 2999 N N . LEU B 1 66 ? -8.641 35.938 13.273 1 95.69 66 LEU B N 1
ATOM 3000 C CA . LEU B 1 66 ? -9.367 35.156 14.273 1 95.69 66 LEU B CA 1
ATOM 3001 C C . LEU B 1 66 ? -9.625 36 15.523 1 95.69 66 LEU B C 1
ATOM 3003 O O . LEU B 1 66 ? -10.188 35.5 16.5 1 95.69 66 LEU B O 1
ATOM 3007 N N . GLY B 1 67 ? -9.148 37.25 15.516 1 92.38 67 GLY B N 1
ATOM 3008 C CA . GLY B 1 67 ? -9.281 38.156 16.656 1 92.38 67 GLY B CA 1
ATOM 3009 C C . GLY B 1 67 ? -8.094 38.094 17.594 1 92.38 67 GLY B C 1
ATOM 3010 O O . GLY B 1 67 ? -7.285 37.188 17.531 1 92.38 67 GLY B O 1
ATOM 3011 N N . CYS B 1 68 ? -7.93 39.094 18.438 1 89.81 68 CYS B N 1
ATOM 3012 C CA . CYS B 1 68 ? -6.91 39.188 19.484 1 89.81 68 CYS B CA 1
ATOM 3013 C C . CYS B 1 68 ? -5.512 39.062 18.891 1 89.81 68 CYS B C 1
ATOM 3015 O O . CYS B 1 68 ? -4.652 38.375 19.438 1 89.81 68 CYS B O 1
ATOM 3017 N N . GLY B 1 69 ? -5.398 39.594 17.641 1 92 69 GLY B N 1
ATOM 3018 C CA . GLY B 1 69 ? -4.086 39.656 17.031 1 92 69 GLY B CA 1
ATOM 3019 C C . GLY B 1 69 ? -3.707 38.344 16.312 1 92 69 GLY B C 1
ATOM 3020 O O . GLY B 1 69 ? -2.621 38.25 15.75 1 92 69 GLY B O 1
ATOM 3021 N N . ARG B 1 70 ? -4.566 37.406 16.328 1 95.44 70 ARG B N 1
ATOM 3022 C CA . ARG B 1 70 ? -4.293 36.125 15.664 1 95.44 70 ARG B CA 1
ATOM 3023 C C . ARG B 1 70 ? -4.773 36.156 14.219 1 95.44 70 ARG B C 1
ATOM 3025 O O . ARG B 1 70 ? -5.953 36.375 13.953 1 95.44 70 ARG B O 1
ATOM 3032 N N . LYS B 1 71 ? -3.771 35.969 13.312 1 98 71 LYS B N 1
ATOM 3033 C CA . LYS B 1 71 ? -4.051 35.875 11.883 1 98 71 LYS B CA 1
ATOM 3034 C C . LYS B 1 71 ? -3.43 34.656 11.258 1 98 71 LYS B C 1
ATOM 3036 O O . LYS B 1 71 ? -2.234 34.375 11.43 1 98 71 LYS B O 1
ATOM 3041 N N . ILE B 1 72 ? -4.262 33.938 10.531 1 98.31 72 ILE B N 1
ATOM 3042 C CA . ILE B 1 72 ? -3.775 32.75 9.828 1 98.31 72 ILE B CA 1
ATOM 3043 C C . ILE B 1 72 ? -3.48 33.094 8.375 1 98.31 72 ILE B C 1
ATOM 3045 O O . ILE B 1 72 ? -4.363 33.562 7.648 1 98.31 72 ILE B O 1
ATOM 3049 N N . ALA B 1 73 ? -2.244 32.938 7.98 1 98.69 73 ALA B N 1
ATOM 3050 C CA . ALA B 1 73 ? -1.879 33.125 6.574 1 98.69 73 ALA B CA 1
ATOM 3051 C C . ALA B 1 73 ? -2.254 31.891 5.746 1 98.69 73 ALA B C 1
ATOM 3053 O O . ALA B 1 73 ? -2.006 30.766 6.16 1 98.69 73 ALA B O 1
ATOM 3054 N N . TYR B 1 74 ? -2.916 32.156 4.613 1 98.56 74 TYR B N 1
ATOM 3055 C CA . TYR B 1 74 ? -3.277 31.047 3.732 1 98.56 74 TYR B CA 1
ATOM 3056 C C . TYR B 1 74 ? -3.295 31.484 2.275 1 98.56 74 TYR B C 1
ATOM 3058 O O . TYR B 1 74 ? -3.324 32.688 1.989 1 98.56 74 TYR B O 1
ATOM 3066 N N . LYS B 1 75 ? -3.096 30.594 1.406 1 98.31 75 LYS B N 1
ATOM 3067 C CA . LYS B 1 75 ? -3.299 30.766 -0.029 1 98.31 75 LYS B CA 1
ATOM 3068 C C . LYS B 1 75 ? -4.441 29.891 -0.531 1 98.31 75 LYS B C 1
ATOM 3070 O O . LYS B 1 75 ? -4.527 28.703 -0.181 1 98.31 75 LYS B O 1
ATOM 3075 N N . TYR B 1 76 ? -5.359 30.5 -1.221 1 97.5 76 TYR B N 1
ATOM 3076 C CA . TYR B 1 76 ? -6.531 29.812 -1.736 1 97.5 76 TYR B CA 1
ATOM 3077 C C . TYR B 1 76 ? -6.562 29.844 -3.26 1 97.5 76 TYR B C 1
ATOM 3079 O O . TYR B 1 76 ? -6.559 30.922 -3.859 1 97.5 76 TYR B O 1
ATOM 3087 N N . ARG B 1 77 ? -6.5 28.703 -3.846 1 96.75 77 ARG B N 1
ATOM 3088 C CA . ARG B 1 77 ? -6.711 28.547 -5.281 1 96.75 77 ARG B CA 1
ATOM 3089 C C . ARG B 1 77 ? -8.125 28.062 -5.57 1 96.75 77 ARG B C 1
ATOM 3091 O O . ARG B 1 77 ? -8.508 26.953 -5.188 1 96.75 77 ARG B O 1
ATOM 3098 N N . GLU B 1 78 ? -8.82 28.906 -6.289 1 95 78 GLU B N 1
ATOM 3099 C CA . GLU B 1 78 ? -10.188 28.547 -6.637 1 95 78 GLU B CA 1
ATOM 3100 C C . GLU B 1 78 ? -10.219 27.562 -7.805 1 95 78 GLU B C 1
ATOM 3102 O O . GLU B 1 78 ? -9.469 27.719 -8.773 1 95 78 GLU B O 1
ATOM 3107 N N . GLY B 1 79 ? -10.969 26.469 -7.613 1 94.31 79 GLY B N 1
ATOM 3108 C CA . GLY B 1 79 ? -11.211 25.484 -8.664 1 94.31 79 GLY B CA 1
ATOM 3109 C C . GLY B 1 79 ? -12.68 25.312 -8.984 1 94.31 79 GLY B C 1
ATOM 3110 O O . GLY B 1 79 ? -13.469 26.25 -8.836 1 94.31 79 GLY B O 1
ATOM 3111 N N . ASP B 1 80 ? -12.969 24.188 -9.562 1 92.38 80 ASP B N 1
ATOM 3112 C CA . ASP B 1 80 ? -14.352 23.859 -9.922 1 92.38 80 ASP B CA 1
ATOM 3113 C C . ASP B 1 80 ? -15.188 23.562 -8.68 1 92.38 80 ASP B C 1
ATOM 3115 O O . ASP B 1 80 ? -14.719 22.906 -7.75 1 92.38 80 ASP B O 1
ATOM 3119 N N . THR B 1 81 ? -16.438 24.031 -8.672 1 88.62 81 THR B N 1
ATOM 3120 C CA . THR B 1 81 ? -17.312 23.875 -7.523 1 88.62 81 THR B CA 1
ATOM 3121 C C . THR B 1 81 ? -17.75 22.422 -7.352 1 88.62 81 THR B C 1
ATOM 3123 O O . THR B 1 81 ? -18.25 22.047 -6.297 1 88.62 81 THR B O 1
ATOM 3126 N N . LYS B 1 82 ? -17.531 21.625 -8.328 1 90.94 82 LYS B N 1
ATOM 3127 C CA . LYS B 1 82 ? -17.891 20.203 -8.258 1 90.94 82 LYS B CA 1
ATOM 3128 C C . LYS B 1 82 ? -16.734 19.359 -7.727 1 90.94 82 LYS B C 1
ATOM 3130 O O . LYS B 1 82 ? -16.828 18.141 -7.68 1 90.94 82 LYS B O 1
ATOM 3135 N N . THR B 1 83 ? -15.695 20.047 -7.328 1 95.44 83 THR B N 1
ATOM 3136 C CA . THR B 1 83 ? -14.555 19.359 -6.75 1 95.44 83 THR B CA 1
ATOM 3137 C C . THR B 1 83 ? -14.438 19.656 -5.258 1 95.44 83 THR B C 1
ATOM 3139 O O . THR B 1 83 ? -14.906 20.688 -4.785 1 95.44 83 THR B O 1
ATOM 3142 N N . PRO B 1 84 ? -13.859 18.75 -4.539 1 98.19 84 PRO B N 1
ATOM 3143 C CA . PRO B 1 84 ? -13.578 19.062 -3.135 1 98.19 84 PRO B CA 1
ATOM 3144 C C . PRO B 1 84 ? -12.547 20.172 -2.971 1 98.19 84 PRO B C 1
ATOM 3146 O O . PRO B 1 84 ? -11.914 20.578 -3.947 1 98.19 84 PRO B O 1
ATOM 3149 N N . THR B 1 85 ? -12.516 20.734 -1.825 1 98.38 85 THR B N 1
ATOM 3150 C CA . THR B 1 85 ? -11.414 21.625 -1.476 1 98.38 85 THR B CA 1
ATOM 3151 C C . THR B 1 85 ? -10.266 20.844 -0.839 1 98.38 85 THR B C 1
ATOM 3153 O O . THR B 1 85 ? -10.438 20.25 0.232 1 98.38 85 THR B O 1
ATOM 3156 N N . VAL B 1 86 ? -9.188 20.812 -1.546 1 98.88 86 VAL B N 1
ATOM 3157 C CA . VAL B 1 86 ? -7.988 20.188 -1 1 98.88 86 VAL B CA 1
ATOM 3158 C C . VAL B 1 86 ? -7.336 21.109 0.022 1 98.88 86 VAL B C 1
ATOM 3160 O O . VAL B 1 86 ? -7.035 22.266 -0.283 1 98.88 86 VAL B O 1
ATOM 3163 N N . VAL B 1 87 ? -7.18 20.656 1.235 1 98.94 87 VAL B N 1
ATOM 3164 C CA . VAL B 1 87 ? -6.453 21.406 2.256 1 98.94 87 VAL B CA 1
ATOM 3165 C C . VAL B 1 87 ? -5.18 20.656 2.641 1 98.94 87 VAL B C 1
ATOM 3167 O O . VAL B 1 87 ? -5.238 19.516 3.096 1 98.94 87 VAL B O 1
ATOM 3170 N N . TYR B 1 88 ? -4.062 21.297 2.432 1 98.88 88 TYR B N 1
ATOM 3171 C CA . TYR B 1 88 ? -2.791 20.703 2.82 1 98.88 88 TYR B CA 1
ATOM 3172 C C . TYR B 1 88 ? -2.439 21.047 4.262 1 98.88 88 TYR B C 1
ATOM 3174 O O . TYR B 1 88 ? -2.385 22.219 4.625 1 98.88 88 TYR B O 1
ATOM 3182 N N . SER B 1 89 ? -2.244 20.031 5.078 1 98.5 89 SER B N 1
ATOM 3183 C CA . SER B 1 89 ? -1.815 20.219 6.461 1 98.5 89 SER B CA 1
ATOM 3184 C C . SER B 1 89 ? -0.338 19.875 6.629 1 98.5 89 SER B C 1
ATOM 3186 O O . SER B 1 89 ? 0.048 18.703 6.574 1 98.5 89 SER B O 1
ATOM 3188 N N . PRO B 1 90 ? 0.468 20.828 6.961 1 97.88 90 PRO B N 1
ATOM 3189 C CA . PRO B 1 90 ? 1.919 20.641 7.023 1 97.88 90 PRO B CA 1
ATOM 3190 C C . PRO B 1 90 ? 2.357 19.812 8.227 1 97.88 90 PRO B C 1
ATOM 3192 O O . PRO B 1 90 ? 1.633 19.734 9.227 1 97.88 90 PRO B O 1
ATOM 3195 N N . GLY B 1 91 ? 3.506 19.188 8.094 1 97.69 91 GLY B N 1
ATOM 3196 C CA . GLY B 1 91 ? 4.16 18.578 9.242 1 97.69 91 GLY B CA 1
ATOM 3197 C C . GLY B 1 91 ? 4.727 19.609 10.211 1 97.69 91 GLY B C 1
ATOM 3198 O O . GLY B 1 91 ? 4.574 20.812 10.008 1 97.69 91 GLY B O 1
ATOM 3199 N N . ILE B 1 92 ? 5.32 19.109 11.242 1 96.88 92 ILE B N 1
ATOM 3200 C CA . ILE B 1 92 ? 5.855 20 12.273 1 96.88 92 ILE B CA 1
ATOM 3201 C C . ILE B 1 92 ? 6.945 20.891 11.68 1 96.88 92 ILE B C 1
ATOM 3203 O O . ILE B 1 92 ? 7.812 20.406 10.945 1 96.88 92 ILE B O 1
ATOM 3207 N N . MET B 1 93 ? 6.922 22.188 11.891 1 96.25 93 MET B N 1
ATOM 3208 C CA . MET B 1 93 ? 7.895 23.219 11.523 1 96.25 93 MET B CA 1
ATOM 3209 C C . MET B 1 93 ? 7.863 23.484 10.023 1 96.25 93 MET B C 1
ATOM 3211 O O . MET B 1 93 ? 8.758 24.141 9.484 1 96.25 93 MET B O 1
ATOM 3215 N N . GLN B 1 94 ? 6.879 22.875 9.359 1 96.81 94 GLN B N 1
ATOM 3216 C CA . GLN B 1 94 ? 6.746 23.109 7.93 1 96.81 94 GLN B CA 1
ATOM 3217 C C . GLN B 1 94 ? 5.723 24.203 7.648 1 96.81 94 GLN B C 1
ATOM 3219 O O . GLN B 1 94 ? 4.906 24.547 8.516 1 96.81 94 GLN B O 1
ATOM 3224 N N . THR B 1 95 ? 5.871 24.844 6.469 1 97.62 95 THR B N 1
ATOM 3225 C CA . THR B 1 95 ? 5.012 25.953 6.094 1 97.62 95 THR B CA 1
ATOM 3226 C C . THR B 1 95 ? 4.27 25.656 4.797 1 97.62 95 THR B C 1
ATOM 3228 O O . THR B 1 95 ? 4.496 24.625 4.168 1 97.62 95 THR B O 1
ATOM 3231 N N . MET B 1 96 ? 3.406 26.594 4.398 1 97.94 96 MET B N 1
ATOM 3232 C CA . MET B 1 96 ? 2.58 26.453 3.201 1 97.94 96 MET B CA 1
ATOM 3233 C C . MET B 1 96 ? 3.428 26.562 1.938 1 97.94 96 MET B C 1
ATOM 3235 O O . MET B 1 96 ? 2.932 26.328 0.833 1 97.94 96 MET B O 1
ATOM 3239 N N . GLU B 1 97 ? 4.77 26.797 2.074 1 97.25 97 GLU B N 1
ATOM 3240 C CA . GLU B 1 97 ? 5.664 26.938 0.928 1 97.25 97 GLU B CA 1
ATOM 3241 C C . GLU B 1 97 ? 6.535 25.703 0.747 1 97.25 97 GLU B C 1
ATOM 3243 O O . GLU B 1 97 ? 7.328 25.625 -0.194 1 97.25 97 GLU B O 1
ATOM 3248 N N . ASP B 1 98 ? 6.371 24.766 1.622 1 96.75 98 ASP B N 1
ATOM 3249 C CA . ASP B 1 98 ? 7.164 23.547 1.522 1 96.75 98 ASP B CA 1
ATOM 3250 C C . ASP B 1 98 ? 6.863 22.797 0.227 1 96.75 98 ASP B C 1
ATOM 3252 O O . ASP B 1 98 ? 5.809 23 -0.38 1 96.75 98 ASP B O 1
ATOM 3256 N N . VAL B 1 99 ? 7.719 21.938 -0.132 1 96.69 99 VAL B N 1
ATOM 3257 C CA . VAL B 1 99 ? 7.742 21.297 -1.442 1 96.69 99 VAL B CA 1
ATOM 3258 C C . VAL B 1 99 ? 6.457 20.5 -1.65 1 96.69 99 VAL B C 1
ATOM 3260 O O . VAL B 1 99 ? 5.887 20.5 -2.742 1 96.69 99 VAL B O 1
ATOM 3263 N N . LYS B 1 100 ? 5.98 19.75 -0.659 1 98.25 100 LYS B N 1
ATOM 3264 C CA . LYS B 1 100 ? 4.766 18.953 -0.818 1 98.25 100 LYS B CA 1
ATOM 3265 C C . LYS B 1 100 ? 3.533 19.859 -0.93 1 98.25 100 LYS B C 1
ATOM 3267 O O . LYS B 1 100 ? 2.645 19.594 -1.745 1 98.25 100 LYS B O 1
ATOM 3272 N N . ALA B 1 101 ? 3.488 20.906 -0.157 1 98.25 101 ALA B N 1
ATOM 3273 C CA . ALA B 1 101 ? 2.375 21.844 -0.221 1 98.25 101 ALA B CA 1
ATOM 3274 C C . ALA B 1 101 ? 2.258 22.469 -1.611 1 98.25 101 ALA B C 1
ATOM 3276 O O . ALA B 1 101 ? 1.166 22.516 -2.182 1 98.25 101 ALA B O 1
ATOM 3277 N N . VAL B 1 102 ? 3.361 22.875 -2.121 1 97.88 102 VAL B N 1
ATOM 3278 C CA . VAL B 1 102 ? 3.4 23.531 -3.424 1 97.88 102 VAL B CA 1
ATOM 3279 C C . VAL B 1 102 ? 3.062 22.516 -4.52 1 97.88 102 VAL B C 1
ATOM 3281 O O . VAL B 1 102 ? 2.361 22.844 -5.48 1 97.88 102 VAL B O 1
ATOM 3284 N N . ALA B 1 103 ? 3.562 21.312 -4.371 1 98.38 103 ALA B N 1
ATOM 3285 C CA . ALA B 1 103 ? 3.26 20.266 -5.344 1 98.38 103 ALA B CA 1
ATOM 3286 C C . ALA B 1 103 ? 1.761 19.984 -5.398 1 98.38 103 ALA B C 1
ATOM 3288 O O . ALA B 1 103 ? 1.19 19.828 -6.48 1 98.38 103 ALA B O 1
ATOM 3289 N N . VAL B 1 104 ? 1.148 19.906 -4.246 1 98.62 104 VAL B N 1
ATOM 3290 C CA . VAL B 1 104 ? -0.291 19.688 -4.168 1 98.62 104 VAL B CA 1
ATOM 3291 C C . VAL B 1 104 ? -1.035 20.844 -4.816 1 98.62 104 VAL B C 1
ATOM 3293 O O . VAL B 1 104 ? -1.98 20.641 -5.582 1 98.62 104 VAL B O 1
ATOM 3296 N N . ASP B 1 105 ? -0.604 22.031 -4.547 1 98.31 105 ASP B N 1
ATOM 3297 C CA . ASP B 1 105 ? -1.205 23.234 -5.133 1 98.31 105 ASP B CA 1
ATOM 3298 C C . ASP B 1 105 ? -1.099 23.203 -6.656 1 98.31 105 ASP B C 1
ATOM 3300 O O . ASP B 1 105 ? -2.064 23.516 -7.355 1 98.31 105 ASP B O 1
ATOM 3304 N N . ASN B 1 106 ? 0.076 22.875 -7.16 1 97.94 106 ASN B N 1
ATOM 3305 C CA . ASN B 1 106 ? 0.293 22.797 -8.602 1 97.94 106 ASN B CA 1
ATOM 3306 C C . ASN B 1 106 ? -0.607 21.75 -9.25 1 97.94 106 ASN B C 1
ATOM 3308 O O . ASN B 1 106 ? -1.149 21.984 -10.328 1 97.94 106 ASN B O 1
ATOM 3312 N N . PHE B 1 107 ? -0.696 20.656 -8.617 1 98.19 107 PHE B N 1
ATOM 3313 C CA . PHE B 1 107 ? -1.614 19.625 -9.094 1 98.19 107 PHE B CA 1
ATOM 3314 C C . PHE B 1 107 ? -3.027 20.188 -9.219 1 98.19 107 PHE B C 1
ATOM 3316 O O . PHE B 1 107 ? -3.693 19.969 -10.234 1 98.19 107 PHE B O 1
ATOM 3323 N N . CYS B 1 108 ? -3.455 20.844 -8.18 1 98.25 108 CYS B N 1
ATOM 3324 C CA . CYS B 1 108 ? -4.812 21.375 -8.156 1 98.25 108 CYS B CA 1
ATOM 3325 C C . CYS B 1 108 ? -5 22.422 -9.242 1 98.25 108 CYS B C 1
ATOM 3327 O O . CYS B 1 108 ? -6.059 22.5 -9.867 1 98.25 108 CYS B O 1
ATOM 3329 N N . LYS B 1 109 ? -4.004 23.234 -9.414 1 97.56 109 LYS B N 1
ATOM 3330 C CA . LYS B 1 109 ? -4.02 24.219 -10.492 1 97.56 109 LYS B CA 1
ATOM 3331 C C . LYS B 1 109 ? -4.246 23.547 -11.844 1 97.56 109 LYS B C 1
ATOM 3333 O O . LYS B 1 109 ? -5.133 23.938 -12.602 1 97.56 109 LYS B O 1
ATOM 3338 N N . GLU B 1 110 ? -3.52 22.469 -12.094 1 97.25 110 GLU B N 1
ATOM 3339 C CA . GLU B 1 110 ? -3.531 21.797 -13.383 1 97.25 110 GLU B CA 1
ATOM 3340 C C . GLU B 1 110 ? -4.836 21.031 -13.594 1 97.25 110 GLU B C 1
ATOM 3342 O O . GLU B 1 110 ? -5.223 20.75 -14.734 1 97.25 110 GLU B O 1
ATOM 3347 N N . ASN B 1 111 ? -5.52 20.75 -12.508 1 97 111 ASN B N 1
ATOM 3348 C CA . ASN B 1 111 ? -6.695 19.891 -12.617 1 97 111 ASN B CA 1
ATOM 3349 C C . ASN B 1 111 ? -7.973 20.641 -12.258 1 97 111 ASN B C 1
ATOM 3351 O O . ASN B 1 111 ? -9.047 20.062 -12.188 1 97 111 ASN B O 1
ATOM 3355 N N . GLY B 1 112 ? -7.852 21.938 -11.984 1 96.75 112 GLY B N 1
ATOM 3356 C CA . GLY B 1 112 ? -9.008 22.766 -11.68 1 96.75 112 GLY B CA 1
ATOM 3357 C C . GLY B 1 112 ? -9.672 22.391 -10.367 1 96.75 112 GLY B C 1
ATOM 3358 O O . GLY B 1 112 ? -10.898 22.344 -10.281 1 96.75 112 GLY B O 1
ATOM 3359 N N . VAL B 1 113 ? -8.953 22.047 -9.352 1 97.75 113 VAL B N 1
ATOM 3360 C CA . VAL B 1 113 ? -9.453 21.641 -8.047 1 97.75 113 VAL B CA 1
ATOM 3361 C C . VAL B 1 113 ? -9.195 22.75 -7.023 1 97.75 113 VAL B C 1
ATOM 3363 O O . VAL B 1 113 ? -8.156 23.406 -7.062 1 97.75 113 VAL B O 1
ATOM 3366 N N . ASN B 1 114 ? -10.133 23.016 -6.16 1 97.5 114 ASN B N 1
ATOM 3367 C CA . ASN B 1 114 ? -9.914 23.969 -5.07 1 97.5 114 ASN B CA 1
ATOM 3368 C C . ASN B 1 114 ? -8.773 23.531 -4.164 1 97.5 114 ASN B C 1
ATOM 3370 O O . ASN B 1 114 ? -8.617 22.344 -3.883 1 97.5 114 ASN B O 1
ATOM 3374 N N . CYS B 1 115 ? -7.969 24.516 -3.773 1 98.56 115 CYS B N 1
ATOM 3375 C CA . CYS B 1 115 ? -6.836 24.141 -2.932 1 98.56 115 CYS B CA 1
ATOM 3376 C C . CYS B 1 115 ? -6.531 25.234 -1.921 1 98.56 115 CYS B C 1
ATOM 3378 O O . CYS B 1 115 ? -6.555 26.422 -2.26 1 98.56 115 CYS B O 1
ATOM 3380 N N . ILE B 1 116 ? -6.281 24.828 -0.717 1 98.69 116 ILE B N 1
ATOM 3381 C CA . ILE B 1 116 ? -5.844 25.75 0.325 1 98.69 116 ILE B CA 1
ATOM 3382 C C . ILE B 1 116 ? -4.57 25.219 0.98 1 98.69 116 ILE B C 1
ATOM 3384 O O . ILE B 1 116 ? -4.488 24.047 1.34 1 98.69 116 ILE B O 1
ATOM 3388 N N . ARG B 1 117 ? -3.594 26 1.066 1 98.62 117 ARG B N 1
ATOM 3389 C CA . ARG B 1 117 ? -2.443 25.797 1.942 1 98.62 117 ARG B CA 1
ATOM 3390 C C . ARG B 1 117 ? -2.322 26.922 2.961 1 98.62 117 ARG B C 1
ATOM 3392 O O . ARG B 1 117 ? -2.715 28.062 2.686 1 98.62 117 ARG B O 1
ATOM 3399 N N . TYR B 1 118 ? -1.805 26.641 4.137 1 98.69 118 TYR B N 1
ATOM 3400 C CA . TYR B 1 118 ? -1.79 27.609 5.223 1 98.69 118 TYR B CA 1
ATOM 3401 C C . TYR B 1 118 ? -0.607 27.375 6.152 1 98.69 118 TYR B C 1
ATOM 3403 O O . TYR B 1 118 ? 0.067 26.344 6.059 1 98.69 118 TYR B O 1
ATOM 3411 N N . ASP B 1 119 ? -0.311 28.359 6.949 1 98.75 119 ASP B N 1
ATOM 3412 C CA . ASP B 1 119 ? 0.729 28.281 7.973 1 98.75 119 ASP B CA 1
ATOM 3413 C C . ASP B 1 119 ? 0.12 28.188 9.367 1 98.75 119 ASP B C 1
ATOM 3415 O O . ASP B 1 119 ? -0.848 28.891 9.68 1 98.75 119 ASP B O 1
ATOM 3419 N N . TYR B 1 120 ? 0.703 27.344 10.18 1 98.31 120 TYR B N 1
ATOM 3420 C CA . TYR B 1 120 ? 0.306 27.297 11.586 1 98.31 120 TYR B CA 1
ATOM 3421 C C . TYR B 1 120 ? 0.701 28.594 12.297 1 98.31 120 TYR B C 1
ATOM 3423 O O . TYR B 1 120 ? 1.642 29.266 11.891 1 98.31 120 TYR B O 1
ATOM 3431 N N . GLU B 1 121 ? -0.024 28.859 13.359 1 97.44 121 GLU B N 1
ATOM 3432 C CA . GLU B 1 121 ? 0.367 29.969 14.219 1 97.44 121 GLU B CA 1
ATOM 3433 C C . GLU B 1 121 ? 1.839 29.875 14.609 1 97.44 121 GLU B C 1
ATOM 3435 O O . GLU B 1 121 ? 2.314 28.812 15 1 97.44 121 GLU B O 1
ATOM 3440 N N . GLY B 1 122 ? 2.531 31.016 14.406 1 96.94 122 GLY B N 1
ATOM 3441 C CA . GLY B 1 122 ? 3.928 31.078 14.805 1 96.94 122 GLY B CA 1
ATOM 3442 C C . GLY B 1 122 ? 4.883 30.625 13.719 1 96.94 122 GLY B C 1
ATOM 3443 O O . GLY B 1 122 ? 6.102 30.703 13.883 1 96.94 122 GLY B O 1
ATOM 3444 N N . LEU B 1 123 ? 4.41 30.188 12.609 1 97.44 123 LEU B N 1
ATOM 3445 C CA . LEU B 1 123 ? 5.227 29.719 11.492 1 97.44 123 LEU B CA 1
ATOM 3446 C C . LEU B 1 123 ? 4.883 30.469 10.211 1 97.44 123 LEU B C 1
ATOM 3448 O O . LEU B 1 123 ? 3.756 30.953 10.047 1 97.44 123 LEU B O 1
ATOM 3452 N N . GLY B 1 124 ? 5.891 30.562 9.344 1 97.44 124 GLY B N 1
ATOM 3453 C CA . GLY B 1 124 ? 5.656 31.188 8.055 1 97.44 124 GLY B CA 1
ATOM 3454 C C . GLY B 1 124 ? 5.148 32.625 8.164 1 97.44 124 GLY B C 1
ATOM 3455 O O . GLY B 1 124 ? 5.754 33.438 8.844 1 97.44 124 GLY B O 1
ATOM 3456 N N . GLU B 1 125 ? 3.979 32.844 7.508 1 98 125 GLU B N 1
ATOM 3457 C CA . GLU B 1 125 ? 3.463 34.188 7.445 1 98 125 GLU B CA 1
ATOM 3458 C C . GLU B 1 125 ? 2.322 34.406 8.438 1 98 125 GLU B C 1
ATOM 3460 O O . GLU B 1 125 ? 1.773 35.5 8.539 1 98 125 GLU B O 1
ATOM 3465 N N . SER B 1 126 ? 1.977 33.344 9.188 1 98.25 126 SER B N 1
ATOM 3466 C CA . SER B 1 126 ? 0.941 33.469 10.203 1 98.25 126 SER B CA 1
ATOM 3467 C C . SER B 1 126 ? 1.453 34.25 11.414 1 98.25 126 SER B C 1
ATOM 3469 O O . SER B 1 126 ? 2.656 34.25 11.688 1 98.25 126 SER B O 1
ATOM 3471 N N . SER B 1 127 ? 0.546 34.875 12.117 1 97.5 127 SER B N 1
ATOM 3472 C CA . SER B 1 127 ? 0.911 35.625 13.312 1 97.5 127 SER B CA 1
ATOM 3473 C C . SER B 1 127 ? 1.33 34.688 14.445 1 97.5 127 SER B C 1
ATOM 3475 O O . SER B 1 127 ? 1.157 33.5 14.359 1 97.5 127 SER B O 1
ATOM 3477 N N . GLY B 1 128 ? 1.935 35.281 15.43 1 95.94 128 GLY B N 1
ATOM 3478 C CA . GLY B 1 128 ? 2.297 34.531 16.625 1 95.94 128 GLY B CA 1
ATOM 3479 C C . GLY B 1 128 ? 3.752 34.094 16.641 1 95.94 128 GLY B C 1
ATOM 3480 O O . GLY B 1 128 ? 4.562 34.594 15.852 1 95.94 128 GLY B O 1
ATOM 3481 N N . SER B 1 129 ? 4.074 33.281 17.703 1 96.12 129 SER B N 1
ATOM 3482 C CA . SER B 1 129 ? 5.438 32.812 17.891 1 96.12 129 SER B CA 1
ATOM 3483 C C . SER B 1 129 ? 5.449 31.375 18.438 1 96.12 129 SER B C 1
ATOM 3485 O O . SER B 1 129 ? 4.531 30.969 19.156 1 96.12 129 SER B O 1
ATOM 3487 N N . LEU B 1 130 ? 6.48 30.672 18.094 1 96.56 130 LEU B N 1
ATOM 3488 C CA . LEU B 1 130 ? 6.656 29.328 18.609 1 96.56 130 LEU B CA 1
ATOM 3489 C C . LEU B 1 130 ? 6.906 29.344 20.109 1 96.56 130 LEU B C 1
ATOM 3491 O O . LEU B 1 130 ? 6.785 28.312 20.781 1 96.56 130 LEU B O 1
ATOM 3495 N N . ASP B 1 131 ? 7.234 30.516 20.656 1 96.5 131 ASP B N 1
ATOM 3496 C CA . ASP B 1 131 ? 7.508 30.625 22.078 1 96.5 131 ASP B CA 1
ATOM 3497 C C . ASP B 1 131 ? 6.215 30.625 22.891 1 96.5 131 ASP B C 1
ATOM 3499 O O . ASP B 1 131 ? 6.238 30.406 24.109 1 96.5 131 ASP B O 1
ATOM 3503 N N . THR B 1 132 ? 5.105 30.891 22.203 1 94.69 132 THR B N 1
ATOM 3504 C CA . THR B 1 132 ? 3.869 31.016 22.969 1 94.69 132 THR B CA 1
ATOM 3505 C C . THR B 1 132 ? 2.775 30.125 22.375 1 94.69 132 THR B C 1
ATOM 3507 O O . THR B 1 132 ? 1.806 29.797 23.062 1 94.69 132 THR B O 1
ATOM 3510 N N . ALA B 1 133 ? 2.881 29.75 21.125 1 95.56 133 ALA B N 1
ATOM 3511 C CA . ALA B 1 133 ? 1.854 28.938 20.469 1 95.56 133 ALA B CA 1
ATOM 3512 C C . ALA B 1 133 ? 1.692 27.594 21.172 1 95.56 133 ALA B C 1
ATOM 3514 O O . ALA B 1 133 ? 2.678 26.984 21.609 1 95.56 133 ALA B O 1
ATOM 3515 N N . ILE B 1 134 ? 0.465 27.125 21.312 1 96.56 134 ILE B N 1
ATOM 3516 C CA . ILE B 1 134 ? 0.199 25.797 21.859 1 96.56 134 ILE B CA 1
ATOM 3517 C C . ILE B 1 134 ? -0.411 24.906 20.766 1 96.56 134 ILE B C 1
ATOM 3519 O O . ILE B 1 134 ? -0.945 25.406 19.781 1 96.56 134 ILE B O 1
ATOM 3523 N N . PHE B 1 135 ? -0.33 23.594 20.953 1 98.25 135 PHE B N 1
ATOM 3524 C CA . PHE B 1 135 ? -0.725 22.641 19.922 1 98.25 135 PHE B CA 1
ATOM 3525 C C . PHE B 1 135 ? -2.191 22.812 19.547 1 98.25 135 PHE B C 1
ATOM 3527 O O . PHE B 1 135 ? -2.549 22.75 18.375 1 98.25 135 PHE B O 1
ATOM 3534 N N . GLY B 1 136 ? -3.041 23.062 20.5 1 98.25 136 GLY B N 1
ATOM 3535 C CA . GLY B 1 136 ? -4.457 23.281 20.266 1 98.25 136 GLY B CA 1
ATOM 3536 C C . GLY B 1 136 ? -4.734 24.406 19.281 1 98.25 136 GLY B C 1
ATOM 3537 O O . GLY B 1 136 ? -5.723 24.375 18.547 1 98.25 136 GLY B O 1
ATOM 3538 N N . GLN B 1 137 ? -3.902 25.438 19.328 1 97.56 137 GLN B N 1
ATOM 3539 C CA . GLN B 1 137 ? -4.07 26.547 18.391 1 97.56 137 GLN B CA 1
ATOM 3540 C C . GLN B 1 137 ? -3.812 26.109 16.953 1 97.56 137 GLN B C 1
ATOM 3542 O O . GLN B 1 137 ? -4.434 26.625 16.016 1 97.56 137 GLN B O 1
ATOM 3547 N N . TRP B 1 138 ? -2.883 25.172 16.75 1 98.5 138 TRP B N 1
ATOM 3548 C CA . TRP B 1 138 ? -2.645 24.625 15.422 1 98.5 138 TRP B CA 1
ATOM 3549 C C . TRP B 1 138 ? -3.855 23.844 14.93 1 98.5 138 TRP B C 1
ATOM 3551 O O . TRP B 1 138 ? -4.195 23.891 13.742 1 98.5 138 TRP B O 1
ATOM 3561 N N . ILE B 1 139 ? -4.535 23.078 15.789 1 98.69 139 ILE B N 1
ATOM 3562 C CA . ILE B 1 139 ? -5.785 22.422 15.453 1 98.69 139 ILE B CA 1
ATOM 3563 C C . ILE B 1 139 ? -6.852 23.453 15.109 1 98.69 139 ILE B C 1
ATOM 3565 O O . ILE B 1 139 ? -7.566 23.312 14.109 1 98.69 139 ILE B O 1
ATOM 3569 N N . GLU B 1 140 ? -6.902 24.547 15.914 1 98.06 140 GLU B N 1
ATOM 3570 C CA . GLU B 1 140 ? -7.867 25.625 15.688 1 98.06 140 GLU B CA 1
ATOM 3571 C C . GLU B 1 140 ? -7.613 26.312 14.344 1 98.06 140 GLU B C 1
ATOM 3573 O O . GLU B 1 140 ? -8.555 26.75 13.68 1 98.06 140 GLU B O 1
ATOM 3578 N N . ASP B 1 141 ? -6.355 26.5 14.016 1 98.5 141 ASP B N 1
ATOM 3579 C CA . ASP B 1 141 ? -6.02 27.094 12.727 1 98.5 141 ASP B CA 1
ATOM 3580 C C . ASP B 1 141 ? -6.691 26.328 11.578 1 98.5 141 ASP B C 1
ATOM 3582 O O . ASP B 1 141 ? -7.387 26.938 10.758 1 98.5 141 ASP B O 1
ATOM 3586 N N . LEU B 1 142 ? -6.5 25 11.562 1 98.75 142 LEU B N 1
ATOM 3587 C CA . LEU B 1 142 ? -7.117 24.203 10.516 1 98.75 142 LEU B CA 1
ATOM 3588 C C . LEU B 1 142 ? -8.641 24.25 10.617 1 98.75 142 LEU B C 1
ATOM 3590 O O . LEU B 1 142 ? -9.328 24.359 9.602 1 98.75 142 LEU B O 1
ATOM 3594 N N . GLN B 1 143 ? -9.141 24.172 11.82 1 98.62 143 GLN B N 1
ATOM 3595 C CA . GLN B 1 143 ? -10.586 24.219 12.023 1 98.62 143 GLN B CA 1
ATOM 3596 C C . GLN B 1 143 ? -11.188 25.484 11.43 1 98.62 143 GLN B C 1
ATOM 3598 O O . GLN B 1 143 ? -12.234 25.422 10.773 1 98.62 143 GLN B O 1
ATOM 3603 N N . ASN B 1 144 ? -10.555 26.594 11.656 1 98.5 144 ASN B N 1
ATOM 3604 C CA . ASN B 1 144 ? -11.055 27.859 11.148 1 98.5 144 ASN B CA 1
ATOM 3605 C C . ASN B 1 144 ? -10.969 27.953 9.633 1 98.5 144 ASN B C 1
ATOM 3607 O O . ASN B 1 144 ? -11.852 28.5 8.977 1 98.5 144 ASN B O 1
ATOM 3611 N N . ILE B 1 145 ? -9.867 27.438 9.062 1 98.56 145 ILE B N 1
ATOM 3612 C CA . ILE B 1 145 ? -9.758 27.359 7.613 1 98.56 145 ILE B CA 1
ATOM 3613 C C . ILE B 1 145 ? -10.945 26.578 7.051 1 98.56 145 ILE B C 1
ATOM 3615 O O . ILE B 1 145 ? -11.602 27.031 6.113 1 98.56 145 ILE B O 1
ATOM 3619 N N . VAL B 1 146 ? -11.266 25.422 7.637 1 98.56 146 VAL B N 1
ATOM 3620 C CA . VAL B 1 146 ? -12.32 24.531 7.168 1 98.56 146 VAL B CA 1
ATOM 3621 C C . VAL B 1 146 ? -13.68 25.203 7.332 1 98.56 146 VAL B C 1
ATOM 3623 O O . VAL B 1 146 ? -14.5 25.188 6.41 1 98.56 146 VAL B O 1
ATOM 3626 N N . ASP B 1 147 ? -13.883 25.906 8.414 1 97.94 147 ASP B N 1
ATOM 3627 C CA . ASP B 1 147 ? -15.188 26.484 8.742 1 97.94 147 ASP B CA 1
ATOM 3628 C C . ASP B 1 147 ? -15.438 27.766 7.945 1 97.94 147 ASP B C 1
ATOM 3630 O O . ASP B 1 147 ? -16.562 28 7.492 1 97.94 147 ASP B O 1
ATOM 3634 N N . LYS B 1 148 ? -14.398 28.547 7.742 1 97.69 148 LYS B N 1
ATOM 3635 C CA . LYS B 1 148 ? -14.633 29.922 7.281 1 97.69 148 LYS B CA 1
ATOM 3636 C C . LYS B 1 148 ? -14.25 30.078 5.816 1 97.69 148 LYS B C 1
ATOM 3638 O O . LYS B 1 148 ? -14.719 31 5.141 1 97.69 148 LYS B O 1
ATOM 3643 N N . ILE B 1 149 ? -13.359 29.203 5.316 1 97.56 149 ILE B N 1
ATOM 3644 C CA . ILE B 1 149 ? -12.836 29.438 3.977 1 97.56 149 ILE B CA 1
ATOM 3645 C C . ILE B 1 149 ? -13.344 28.359 3.02 1 97.56 149 ILE B C 1
ATOM 3647 O O . ILE B 1 149 ? -13.719 28.656 1.882 1 97.56 149 ILE B O 1
ATOM 3651 N N . CYS B 1 150 ? -13.383 27.094 3.418 1 97 150 CYS B N 1
ATOM 3652 C CA . CYS B 1 150 ? -13.75 26 2.533 1 97 150 CYS B CA 1
ATOM 3653 C C . CYS B 1 150 ? -15.234 26.031 2.193 1 97 150 CYS B C 1
ATOM 3655 O O . CYS B 1 150 ? -16.078 26.094 3.09 1 97 150 CYS B O 1
ATOM 3657 N N . LYS B 1 151 ? -15.539 25.891 0.885 1 94.88 151 LYS B N 1
ATOM 3658 C CA . LYS B 1 151 ? -16.922 26 0.411 1 94.88 151 LYS B CA 1
ATOM 3659 C C . LYS B 1 151 ? -17.453 24.641 -0.017 1 94.88 151 LYS B C 1
ATOM 3661 O O . LYS B 1 151 ? -18.672 24.453 -0.138 1 94.88 151 LYS B O 1
ATOM 3666 N N . THR B 1 152 ? -16.625 23.75 -0.322 1 96.88 152 THR B N 1
ATOM 3667 C CA . THR B 1 152 ? -16.984 22.375 -0.673 1 96.88 152 THR B CA 1
ATOM 3668 C C . THR B 1 152 ? -16.391 21.391 0.332 1 96.88 152 THR B C 1
ATOM 3670 O O . THR B 1 152 ? -15.555 21.766 1.165 1 96.88 152 THR B O 1
ATOM 3673 N N . PRO B 1 153 ? -16.875 20.125 0.306 1 97.88 153 PRO B N 1
ATOM 3674 C CA . PRO B 1 153 ? -16.297 19.141 1.228 1 97.88 153 PRO B CA 1
ATOM 3675 C C . PRO B 1 153 ? -14.773 19.078 1.126 1 97.88 153 PRO B C 1
ATOM 3677 O O . PRO B 1 153 ? -14.211 19.312 0.054 1 97.88 153 PRO B O 1
ATOM 3680 N N . VAL B 1 154 ? -14.148 18.656 2.242 1 98.75 154 VAL B N 1
ATOM 3681 C CA . VAL B 1 154 ? -12.711 18.859 2.369 1 98.75 154 VAL B CA 1
ATOM 3682 C C . VAL B 1 154 ? -11.984 17.531 2.133 1 98.75 154 VAL B C 1
ATOM 3684 O O . VAL B 1 154 ? -12.344 16.516 2.719 1 98.75 154 VAL B O 1
ATOM 3687 N N . LEU B 1 155 ? -11.094 17.484 1.246 1 98.88 155 LEU B N 1
ATOM 3688 C CA . LEU B 1 155 ? -10.07 16.469 1.108 1 98.88 155 LEU B CA 1
ATOM 3689 C C . LEU B 1 155 ? -8.773 16.891 1.783 1 98.88 155 LEU B C 1
ATOM 3691 O O . LEU B 1 155 ? -8.094 17.797 1.303 1 98.88 155 LEU B O 1
ATOM 3695 N N . TYR B 1 156 ? -8.422 16.25 2.875 1 98.94 156 TYR B N 1
ATOM 3696 C C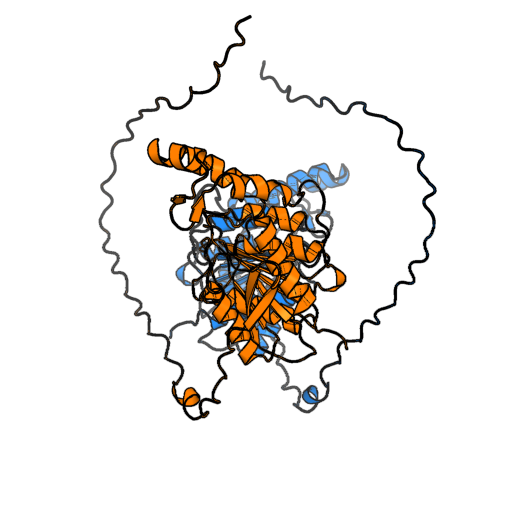A . TYR B 1 156 ? -7.195 16.578 3.6 1 98.94 156 TYR B CA 1
ATOM 3697 C C . TYR B 1 156 ? -5.996 15.859 2.998 1 98.94 156 TYR B C 1
ATOM 3699 O O . TYR B 1 156 ? -6.016 14.641 2.832 1 98.94 156 TYR B O 1
ATOM 3707 N N . VAL B 1 157 ? -5.035 16.578 2.602 1 98.94 157 VAL B N 1
ATOM 3708 C CA . VAL B 1 157 ? -3.705 16.031 2.334 1 98.94 157 VAL B CA 1
ATOM 3709 C C . VAL B 1 157 ? -2.752 16.422 3.461 1 98.94 157 VAL B C 1
ATOM 3711 O O . VAL B 1 157 ? -2.471 17.609 3.666 1 98.94 157 VAL B O 1
ATOM 3714 N N . SER B 1 158 ? -2.248 15.445 4.176 1 98.75 158 SER B N 1
ATOM 3715 C CA . SER B 1 158 ? -1.55 15.758 5.418 1 98.75 158 SER B CA 1
ATOM 3716 C C . SER B 1 158 ? -0.209 15.031 5.492 1 98.75 158 SER B C 1
ATOM 3718 O O . SER B 1 158 ? -0.101 13.875 5.098 1 98.75 158 SER B O 1
ATOM 3720 N N . PHE B 1 159 ? 0.745 15.781 5.965 1 98.56 159 PHE B N 1
ATOM 3721 C CA . PHE B 1 159 ? 2.072 15.211 6.16 1 98.56 159 PHE B CA 1
ATOM 3722 C C . PHE B 1 159 ? 2.432 15.172 7.641 1 98.56 159 PHE B C 1
ATOM 3724 O O . PHE B 1 159 ? 2.279 16.172 8.352 1 98.56 159 PHE B O 1
ATOM 3731 N N . SER B 1 160 ? 2.908 13.93 8.102 1 97.75 160 SER B N 1
ATOM 3732 C CA . SER B 1 160 ? 3.469 13.797 9.445 1 97.75 160 SER B CA 1
ATOM 3733 C C . SER B 1 160 ? 2.49 14.289 10.5 1 97.75 160 SER B C 1
ATOM 3735 O O . SER B 1 160 ? 1.347 13.836 10.562 1 97.75 160 SER B O 1
ATOM 3737 N N . MET B 1 161 ? 2.729 15.227 11.312 1 97.94 161 MET B N 1
ATOM 3738 C CA . MET B 1 161 ? 1.892 15.766 12.383 1 97.94 161 MET B CA 1
ATOM 3739 C C . MET B 1 161 ? 0.58 16.312 11.82 1 97.94 161 MET B C 1
ATOM 3741 O O . MET B 1 161 ? -0.451 16.266 12.5 1 97.94 161 MET B O 1
ATOM 3745 N N . GLY B 1 162 ? 0.637 16.781 10.594 1 98.44 162 GLY B N 1
ATOM 3746 C CA . GLY B 1 162 ? -0.57 17.266 9.945 1 98.44 162 GLY B CA 1
ATOM 3747 C C . GLY B 1 162 ? -1.673 16.219 9.883 1 98.44 162 GLY B C 1
ATOM 3748 O O . GLY B 1 162 ? -2.855 16.562 9.836 1 98.44 162 GLY B O 1
ATOM 3749 N N . GLY B 1 163 ? -1.245 14.945 9.844 1 98.38 163 GLY B N 1
ATOM 3750 C CA . GLY B 1 163 ? -2.223 13.867 9.883 1 98.38 163 GLY B CA 1
ATOM 3751 C C . GLY B 1 163 ? -3.023 13.844 11.172 1 98.38 163 GLY B C 1
ATOM 3752 O O . GLY B 1 163 ? -4.234 13.617 11.156 1 98.38 163 GLY B O 1
ATOM 3753 N N . TRP B 1 164 ? -2.352 14.07 12.305 1 98.44 164 TRP B N 1
ATOM 3754 C CA . TRP B 1 164 ? -2.996 14.172 13.609 1 98.44 164 TRP B CA 1
ATOM 3755 C C . TRP B 1 164 ? -4.004 15.312 13.633 1 98.44 164 TRP B C 1
ATOM 3757 O O . TRP B 1 164 ? -5.18 15.109 13.945 1 98.44 164 TRP B O 1
ATOM 3767 N N . ILE B 1 165 ? -3.6 16.422 13.188 1 98.81 165 ILE B N 1
ATOM 3768 C CA . ILE B 1 165 ? -4.414 17.641 13.211 1 98.81 165 ILE B CA 1
ATOM 3769 C C . ILE B 1 165 ? -5.621 17.469 12.297 1 98.81 165 ILE B C 1
ATOM 3771 O O . ILE B 1 165 ? -6.754 17.75 12.688 1 98.81 165 ILE B O 1
ATOM 3775 N N . SER B 1 166 ? -5.406 16.938 11.094 1 98.81 166 SER B N 1
ATOM 3776 C CA . SER B 1 166 ? -6.48 16.719 10.141 1 98.81 166 SER B CA 1
ATOM 3777 C C . SER B 1 166 ? -7.512 15.734 10.68 1 98.81 166 SER B C 1
ATOM 3779 O O . SER B 1 166 ? -8.719 15.906 10.469 1 98.81 166 SER B O 1
ATOM 3781 N N . THR B 1 167 ? -7.027 14.734 11.359 1 98.62 167 THR B N 1
ATOM 3782 C CA . THR B 1 167 ? -7.926 13.719 11.898 1 98.62 167 THR B CA 1
ATOM 3783 C C . THR B 1 167 ? -8.844 14.32 12.961 1 98.62 167 THR B C 1
ATOM 3785 O O . THR B 1 167 ? -10.055 14.078 12.953 1 98.62 167 THR B O 1
ATOM 3788 N N . VAL B 1 168 ? -8.273 15.125 13.836 1 98.75 168 VAL B N 1
ATOM 3789 C CA . VAL B 1 168 ? -9.055 15.758 14.891 1 98.75 168 VAL B CA 1
ATOM 3790 C C . VAL B 1 168 ? -10.125 16.656 14.273 1 98.75 168 VAL B C 1
ATOM 3792 O O . VAL B 1 168 ? -11.297 16.594 14.648 1 98.75 168 VAL B O 1
ATOM 3795 N N . VAL B 1 169 ? -9.734 17.453 13.305 1 98.81 169 VAL B N 1
ATOM 3796 C CA . VAL B 1 169 ? -10.656 18.391 12.695 1 98.81 169 VAL B CA 1
ATOM 3797 C C . VAL B 1 169 ? -11.719 17.641 11.891 1 98.81 169 VAL B C 1
ATOM 3799 O O . VAL B 1 169 ? -12.898 18 11.922 1 98.81 169 VAL B O 1
ATOM 3802 N N . ALA B 1 170 ? -11.344 16.578 11.18 1 98.62 170 ALA B N 1
ATOM 3803 C CA . ALA B 1 170 ? -12.281 15.766 10.414 1 98.62 170 ALA B CA 1
ATOM 3804 C C . ALA B 1 170 ? -13.352 15.156 11.312 1 98.62 170 ALA B C 1
ATOM 3806 O O . ALA B 1 170 ? -14.523 15.078 10.938 1 98.62 170 ALA B O 1
ATOM 3807 N N . GLN B 1 171 ? -12.938 14.75 12.477 1 97.94 171 GLN B N 1
ATOM 3808 C CA . GLN B 1 171 ? -13.883 14.172 13.43 1 97.94 171 GLN B CA 1
ATOM 3809 C C . GLN B 1 171 ? -14.867 15.227 13.938 1 97.94 171 GLN B C 1
ATOM 3811 O O . GLN B 1 171 ? -16.031 14.914 14.211 1 97.94 171 GLN B O 1
ATOM 3816 N N . ARG B 1 172 ? -14.422 16.422 14.031 1 97.5 172 ARG B N 1
ATOM 3817 C CA . ARG B 1 172 ? -15.234 17.531 14.547 1 97.5 172 ARG B CA 1
ATOM 3818 C C . ARG B 1 172 ? -16.219 18.016 13.492 1 97.5 172 ARG B C 1
ATOM 3820 O O . ARG B 1 172 ? -17.234 18.641 13.812 1 97.5 172 ARG B O 1
ATOM 3827 N N . THR B 1 173 ? -15.891 17.781 12.203 1 97.12 173 THR B N 1
ATOM 3828 C CA . THR B 1 173 ? -16.719 18.281 11.117 1 97.12 173 THR B CA 1
ATOM 3829 C C . THR B 1 173 ? -17.016 17.172 10.109 1 97.12 173 THR B C 1
ATOM 3831 O O . THR B 1 173 ? -16.719 17.312 8.922 1 97.12 173 THR B O 1
ATOM 3834 N N . PRO B 1 174 ? -17.688 16.109 10.531 1 96.62 174 PRO B N 1
ATOM 3835 C CA . PRO B 1 174 ? -17.922 14.961 9.648 1 96.62 174 PRO B CA 1
ATOM 3836 C C . PRO B 1 174 ? -18.734 15.328 8.406 1 96.62 174 PRO B C 1
ATOM 3838 O O . PRO B 1 174 ? -18.547 14.719 7.348 1 96.62 174 PRO B O 1
ATOM 3841 N N . ASN B 1 175 ? -19.547 16.344 8.516 1 96.06 175 ASN B N 1
ATOM 3842 C CA . ASN B 1 175 ? -20.391 16.75 7.398 1 96.06 175 ASN B CA 1
ATOM 3843 C C . ASN B 1 175 ? -19.578 17.438 6.305 1 96.06 175 ASN B C 1
ATOM 3845 O O . ASN B 1 175 ? -20.031 17.562 5.168 1 96.06 175 ASN B O 1
ATOM 3849 N N . LYS B 1 176 ? -18.344 17.875 6.613 1 97.44 176 LYS B N 1
ATOM 3850 C CA . LYS B 1 176 ? -17.5 18.578 5.648 1 97.44 176 LYS B CA 1
ATOM 3851 C C . LYS B 1 176 ? -16.406 17.656 5.109 1 97.44 176 LYS B C 1
ATOM 3853 O O . LYS B 1 176 ? -15.609 18.047 4.262 1 97.44 176 LYS B O 1
ATOM 3858 N N . LEU B 1 177 ? -16.422 16.438 5.559 1 98.38 177 LEU B N 1
ATOM 3859 C CA . LEU B 1 177 ? -15.328 15.531 5.23 1 98.38 177 LEU B CA 1
ATOM 3860 C C . LEU B 1 177 ? -15.578 14.836 3.895 1 98.38 177 LEU B C 1
ATOM 3862 O O . LEU B 1 177 ? -16.578 14.141 3.727 1 98.38 177 LEU B O 1
ATOM 3866 N N . HIS B 1 178 ? -14.719 15.07 2.969 1 98.5 178 HIS B N 1
ATOM 3867 C CA . HIS B 1 178 ? -14.734 14.359 1.696 1 98.5 178 HIS B CA 1
ATOM 3868 C C . HIS B 1 178 ? -13.867 13.102 1.755 1 98.5 178 HIS B C 1
ATOM 3870 O O . HIS B 1 178 ? -14.336 12.008 1.45 1 98.5 178 HIS B O 1
ATOM 3876 N N . SER B 1 179 ? -12.609 13.227 2.127 1 98.81 179 SER B N 1
ATOM 3877 C CA . SER B 1 179 ? -11.641 12.141 2.17 1 98.81 179 SER B CA 1
ATOM 3878 C C . SER B 1 179 ? -10.344 12.586 2.844 1 98.81 179 SER B C 1
ATOM 3880 O O . SER B 1 179 ? -10.18 13.766 3.16 1 98.81 179 SER B O 1
ATOM 3882 N N . LEU B 1 180 ? -9.422 11.617 3.123 1 98.88 180 LEU B N 1
ATOM 3883 C CA . LEU B 1 180 ? -8.148 11.891 3.777 1 98.88 180 LEU B CA 1
ATOM 3884 C C . LEU B 1 180 ? -7.008 11.18 3.053 1 98.88 180 LEU B C 1
ATOM 3886 O O . LEU B 1 180 ? -7.098 9.992 2.754 1 98.88 180 LEU B O 1
ATOM 3890 N N . LEU B 1 181 ? -6.008 11.891 2.719 1 98.94 181 LEU B N 1
ATOM 3891 C CA . LEU B 1 181 ? -4.734 11.367 2.227 1 98.94 181 LEU B CA 1
ATOM 3892 C C . LEU B 1 181 ? -3.609 11.672 3.209 1 98.94 181 LEU B C 1
ATOM 3894 O O . LEU B 1 181 ? -3.24 12.828 3.404 1 98.94 181 LEU B O 1
ATOM 3898 N N . TYR B 1 182 ? -3.076 10.633 3.811 1 98.81 182 TYR B N 1
ATOM 3899 C CA . TYR B 1 182 ? -1.987 10.773 4.77 1 98.81 182 TYR B CA 1
ATOM 3900 C C . TYR B 1 182 ? -0.651 10.406 4.137 1 98.81 182 TYR B C 1
ATOM 3902 O O . TYR B 1 182 ? -0.549 9.406 3.428 1 98.81 182 TYR B O 1
ATOM 3910 N N . VAL B 1 183 ? 0.332 11.219 4.391 1 98.75 183 VAL B N 1
ATOM 3911 C CA . VAL B 1 183 ? 1.71 10.891 4.047 1 98.75 183 VAL B CA 1
ATOM 3912 C C . VAL B 1 183 ? 2.564 10.859 5.312 1 98.75 183 VAL B C 1
ATOM 3914 O O . VAL B 1 183 ? 2.773 11.891 5.953 1 98.75 183 VAL B O 1
ATOM 3917 N N . SER B 1 184 ? 3.076 9.703 5.723 1 98.44 184 SER B N 1
ATOM 3918 C CA . SER B 1 184 ? 3.893 9.477 6.91 1 98.44 184 SER B CA 1
ATOM 3919 C C . SER B 1 184 ? 3.246 10.086 8.148 1 98.44 184 SER B C 1
ATOM 3921 O O . SER B 1 184 ? 3.891 10.836 8.891 1 98.44 184 SER B O 1
ATOM 3923 N N . PRO B 1 185 ? 2.035 9.719 8.406 1 98.19 185 PRO B N 1
ATOM 3924 C CA . PRO B 1 185 ? 1.349 10.391 9.516 1 98.19 185 PRO B CA 1
ATOM 3925 C C . PRO B 1 185 ? 1.945 10.031 10.875 1 98.19 185 PRO B C 1
ATOM 3927 O O . PRO B 1 185 ? 2.406 8.906 11.078 1 98.19 185 PRO B O 1
ATOM 3930 N N . GLY B 1 186 ? 1.949 10.977 11.758 1 96.62 186 GLY B N 1
ATOM 3931 C CA . GLY B 1 186 ? 2.227 10.805 13.172 1 96.62 186 GLY B CA 1
ATOM 3932 C C . GLY B 1 186 ? 1.075 11.234 14.062 1 96.62 186 GLY B C 1
ATOM 3933 O O . GLY B 1 186 ? 0.422 12.25 13.797 1 96.62 186 GLY B O 1
ATOM 3934 N N . PHE B 1 187 ? 0.792 10.375 15.055 1 97.38 187 PHE B N 1
ATOM 3935 C CA . PHE B 1 187 ? -0.318 10.656 15.953 1 97.38 187 PHE B CA 1
ATOM 3936 C C . PHE B 1 187 ? 0.146 10.648 17.406 1 97.38 187 PHE B C 1
ATOM 3938 O O . PHE B 1 187 ? 1.013 9.852 17.781 1 97.38 187 PHE B O 1
ATOM 3945 N N . ASN B 1 188 ? -0.34 11.539 18.156 1 97.44 188 ASN B N 1
ATOM 3946 C CA . ASN B 1 188 ? -0.226 11.5 19.625 1 97.44 188 ASN B CA 1
ATOM 3947 C C . ASN B 1 188 ? 1.232 11.438 20.062 1 97.44 188 ASN B C 1
ATOM 3949 O O . ASN B 1 188 ? 1.559 10.781 21.047 1 97.44 188 ASN B O 1
ATOM 3953 N N . PHE B 1 189 ? 2.139 11.992 19.406 1 96.62 189 PHE B N 1
ATOM 3954 C CA . PHE B 1 189 ? 3.529 11.625 19.625 1 96.62 189 PHE B CA 1
ATOM 3955 C C . PHE B 1 189 ? 4.273 12.734 20.359 1 96.62 189 PHE B C 1
ATOM 3957 O O . PHE B 1 189 ? 5.355 12.516 20.906 1 96.62 189 PHE B O 1
ATOM 3964 N N . LEU B 1 190 ? 3.732 13.953 20.422 1 97.44 190 LEU B N 1
ATOM 3965 C CA . LEU B 1 190 ? 4.527 15.117 20.797 1 97.44 190 LEU B CA 1
ATOM 3966 C C . LEU B 1 190 ? 5.023 15 22.234 1 97.44 190 LEU B C 1
ATOM 3968 O O . LEU B 1 190 ? 6.184 15.305 22.531 1 97.44 190 LEU B O 1
ATOM 3972 N N . TYR B 1 191 ? 4.195 14.602 23.141 1 97.62 191 TYR B N 1
ATOM 3973 C CA . TYR B 1 191 ? 4.617 14.492 24.531 1 97.62 191 TYR B CA 1
ATOM 3974 C C . TYR B 1 191 ? 5.664 13.398 24.703 1 97.62 191 TYR B C 1
ATOM 3976 O O . TYR B 1 191 ? 6.664 13.586 25.406 1 97.62 191 TYR B O 1
ATOM 3984 N N . LEU B 1 192 ? 5.414 12.25 24.109 1 95.56 192 LEU B N 1
ATOM 3985 C CA . LEU B 1 192 ? 6.383 11.164 24.156 1 95.56 192 LEU B CA 1
ATOM 3986 C C . LEU B 1 192 ? 7.727 11.602 23.594 1 95.56 192 LEU B C 1
ATOM 3988 O O . LEU B 1 192 ? 8.773 11.305 24.156 1 95.56 192 LEU B O 1
ATOM 3992 N N . TYR B 1 193 ? 7.699 12.258 22.484 1 94.56 193 TYR B N 1
ATOM 3993 C CA . TYR B 1 193 ? 8.922 12.766 21.875 1 94.56 193 TYR B CA 1
ATOM 3994 C C . TYR B 1 193 ? 9.648 13.719 22.812 1 94.56 193 TYR B C 1
ATOM 3996 O O . TYR B 1 193 ? 10.875 13.672 22.938 1 94.56 193 TYR B O 1
ATOM 4004 N N . TYR B 1 194 ? 8.867 14.633 23.406 1 96.62 194 TYR B N 1
ATOM 4005 C CA . TYR B 1 194 ? 9.461 15.547 24.375 1 96.62 194 TYR B CA 1
ATOM 4006 C C . TYR B 1 194 ? 10.227 14.789 25.438 1 96.62 194 TYR B C 1
ATOM 4008 O O . TYR B 1 194 ? 11.383 15.117 25.734 1 96.62 194 TYR B O 1
ATOM 4016 N N . LEU B 1 195 ? 9.641 13.711 26.016 1 96.56 195 LEU B N 1
ATOM 4017 C CA . LEU B 1 195 ? 10.266 12.93 27.078 1 96.56 195 LEU B CA 1
ATOM 4018 C C . LEU B 1 195 ? 11.539 12.25 26.578 1 96.56 195 LEU B C 1
ATOM 4020 O O . LEU B 1 195 ? 12.57 12.273 27.25 1 96.56 195 LEU B O 1
ATOM 4024 N N . ILE B 1 196 ? 11.438 11.688 25.422 1 95.06 196 ILE B N 1
ATOM 4025 C CA . ILE B 1 196 ? 12.562 10.953 24.859 1 95.06 196 ILE B CA 1
ATOM 4026 C C . ILE B 1 196 ? 13.719 11.914 24.578 1 95.06 196 ILE B C 1
ATOM 4028 O O . ILE B 1 196 ? 14.867 11.633 24.938 1 95.06 196 ILE B O 1
ATOM 4032 N N . PHE B 1 197 ? 13.461 13.039 24 1 95.19 197 PHE B N 1
ATOM 4033 C CA . PHE B 1 197 ? 14.516 13.961 23.594 1 95.19 197 PHE B CA 1
ATOM 4034 C C . PHE B 1 197 ? 15.062 14.727 24.781 1 95.19 197 PHE B C 1
ATOM 4036 O O . PHE B 1 197 ? 16.234 15.094 24.812 1 95.19 197 PHE B O 1
ATOM 4043 N N . TYR B 1 198 ? 14.1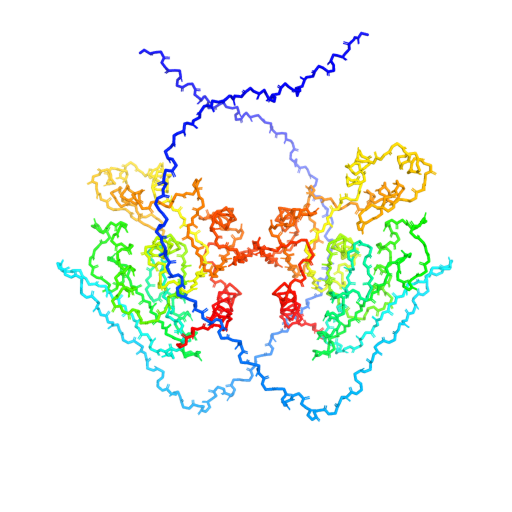88 14.992 25.75 1 96 198 TYR B N 1
ATOM 4044 C CA . TYR B 1 198 ? 14.633 15.641 26.969 1 96 198 TYR B CA 1
ATOM 4045 C C . TYR B 1 198 ? 15.82 14.914 27.578 1 96 198 TYR B C 1
ATOM 4047 O O . TYR B 1 198 ? 16.781 15.547 28.047 1 96 198 TYR B O 1
ATOM 4055 N N . GLU B 1 199 ? 15.828 13.586 27.5 1 96.44 199 GLU B N 1
ATOM 4056 C CA . GLU B 1 199 ? 16.859 12.758 28.109 1 96.44 199 GLU B CA 1
ATOM 4057 C C . GLU B 1 199 ? 18.188 12.906 27.375 1 96.44 199 GLU B C 1
ATOM 4059 O O . GLU B 1 199 ? 19.25 12.633 27.938 1 96.44 199 GLU B O 1
ATOM 4064 N N . LYS B 1 200 ? 18.078 13.32 26.188 1 95.56 200 LYS B N 1
ATOM 4065 C CA . LYS B 1 200 ? 19.281 13.406 25.359 1 95.56 200 LYS B CA 1
ATOM 4066 C C . LYS B 1 200 ? 19.906 14.797 25.438 1 95.56 200 LYS B C 1
ATOM 4068 O O . LYS B 1 200 ? 20.969 15.031 24.875 1 95.56 200 LYS B O 1
ATOM 4073 N N . LEU B 1 201 ? 19.344 15.75 26.125 1 95.81 201 LEU B N 1
ATOM 4074 C CA . LEU B 1 201 ? 19.781 17.141 26.172 1 95.81 201 LEU B CA 1
ATOM 4075 C C . LEU B 1 201 ? 20.859 17.359 27.219 1 95.81 201 LEU B C 1
ATOM 4077 O O . LEU B 1 201 ? 21.016 16.531 28.125 1 95.81 201 LEU B O 1
ATOM 4081 N N . THR B 1 202 ? 21.562 18.422 27.047 1 96.25 202 THR B N 1
ATOM 4082 C CA . THR B 1 202 ? 22.531 18.828 28.047 1 96.25 202 THR B CA 1
ATOM 4083 C C . THR B 1 202 ? 21.844 19.406 29.281 1 96.25 202 THR B C 1
ATOM 4085 O O . THR B 1 202 ? 20.656 19.75 29.234 1 96.25 202 THR B O 1
ATOM 4088 N N . ALA B 1 203 ? 22.609 19.562 30.312 1 97.06 203 ALA B N 1
ATOM 4089 C CA . ALA B 1 203 ? 22.062 20.141 31.547 1 97.06 203 ALA B CA 1
ATOM 4090 C C . ALA B 1 203 ? 21.547 21.562 31.312 1 97.06 203 ALA B C 1
ATOM 4092 O O . ALA B 1 203 ? 20.516 21.953 31.844 1 97.06 203 ALA B O 1
ATOM 4093 N N . GLU B 1 204 ? 22.266 22.266 30.547 1 97 204 GLU B N 1
ATOM 4094 C CA . GLU B 1 204 ? 21.891 23.656 30.234 1 97 204 GLU B CA 1
ATOM 4095 C C . GLU B 1 204 ? 20.594 23.703 29.438 1 97 204 GLU B C 1
ATOM 4097 O O . GLU B 1 204 ? 19.734 24.547 29.719 1 97 204 GLU B O 1
ATOM 4102 N N . GLN B 1 205 ? 20.438 22.828 28.5 1 96.5 205 GLN B N 1
ATOM 4103 C CA . GLN B 1 205 ? 19.219 22.75 27.672 1 96.5 205 GLN B CA 1
ATOM 4104 C C . GLN B 1 205 ? 18.016 22.328 28.516 1 96.5 205 GLN B C 1
ATOM 4106 O O . GLN B 1 205 ? 16.922 22.859 28.344 1 96.5 205 GLN B O 1
ATOM 4111 N N . LYS B 1 206 ? 18.234 21.406 29.375 1 97.19 206 LYS B N 1
ATOM 4112 C CA . LYS B 1 206 ? 17.172 20.953 30.266 1 97.19 206 LYS B CA 1
ATOM 4113 C C . LYS B 1 206 ? 16.688 22.078 31.172 1 97.19 206 LYS B C 1
ATOM 4115 O O . LYS B 1 206 ? 15.484 22.266 31.344 1 97.19 206 LYS B O 1
ATOM 4120 N N . GLN B 1 207 ? 17.625 22.797 31.688 1 97.12 2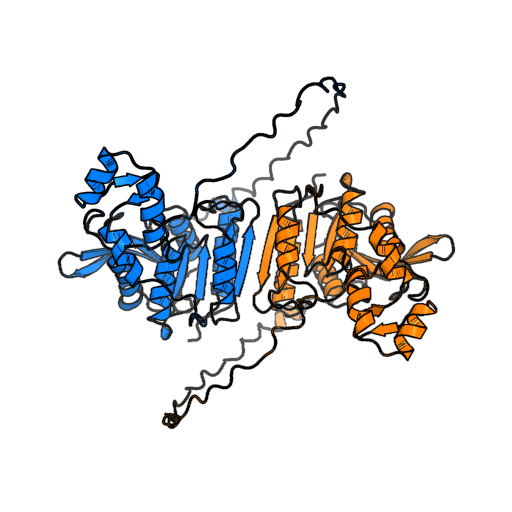07 GLN B N 1
ATOM 4121 C CA . GLN B 1 207 ? 17.266 23.922 32.531 1 97.12 207 GLN B CA 1
ATOM 4122 C C . GLN B 1 207 ? 16.453 24.953 31.766 1 97.12 207 GLN B C 1
ATOM 4124 O O . GLN B 1 207 ? 15.484 25.5 32.281 1 97.12 207 GLN B O 1
ATOM 4129 N N . ALA B 1 208 ? 16.875 25.234 30.578 1 96.69 208 ALA B N 1
ATOM 4130 C CA . ALA B 1 208 ? 16.141 26.188 29.75 1 96.69 208 ALA B CA 1
ATOM 4131 C C . ALA B 1 208 ? 14.703 25.719 29.531 1 96.69 208 ALA B C 1
ATOM 4133 O O . ALA B 1 208 ? 13.766 26.516 29.625 1 96.69 208 ALA B O 1
ATOM 4134 N N . LEU B 1 209 ? 14.523 24.453 29.188 1 96.75 209 LEU B N 1
ATOM 4135 C CA . LEU B 1 209 ? 13.195 23.875 29 1 96.75 209 LEU B CA 1
ATOM 4136 C C . LEU B 1 209 ? 12.375 23.969 30.281 1 96.75 209 LEU B C 1
ATOM 4138 O O . LEU B 1 209 ? 11.188 24.312 30.234 1 96.75 209 LEU B O 1
ATOM 4142 N N . ASP B 1 210 ? 13.031 23.656 31.375 1 96.12 210 ASP B N 1
ATOM 4143 C CA . ASP B 1 210 ? 12.359 23.672 32.688 1 96.12 210 ASP B CA 1
ATOM 4144 C C . ASP B 1 210 ? 11.945 25.094 33.062 1 96.12 210 ASP B C 1
ATOM 4146 O O . ASP B 1 210 ? 10.969 25.297 33.781 1 96.12 210 ASP B O 1
ATOM 4150 N N . ASP B 1 211 ? 12.664 26.062 32.5 1 96.56 211 ASP B N 1
ATOM 4151 C CA . ASP B 1 211 ? 12.344 27.469 32.75 1 96.56 211 ASP B CA 1
ATOM 4152 C C . ASP B 1 211 ? 11.25 27.953 31.812 1 96.56 211 ASP B C 1
ATOM 4154 O O . ASP B 1 211 ? 10.859 29.125 31.844 1 96.56 211 ASP B O 1
ATOM 4158 N N . GLY B 1 212 ? 10.789 27.109 30.984 1 95.5 212 GLY B N 1
ATOM 4159 C CA . GLY B 1 212 ? 9.672 27.422 30.125 1 95.5 212 GLY B CA 1
ATOM 4160 C C . GLY B 1 212 ? 10.094 27.906 28.75 1 95.5 212 GLY B C 1
ATOM 4161 O O . GLY B 1 212 ? 9.266 28.359 27.953 1 95.5 212 GLY B O 1
ATOM 4162 N N . LYS B 1 213 ? 11.375 27.797 28.453 1 96.75 213 LYS B N 1
ATOM 4163 C CA . LYS B 1 213 ? 11.891 28.266 27.188 1 96.75 213 LYS B CA 1
ATOM 4164 C C . LYS B 1 213 ? 11.797 27.188 26.109 1 96.75 213 LYS B C 1
ATOM 4166 O O . LYS B 1 213 ? 11.672 26.016 26.422 1 96.75 213 LYS B O 1
ATOM 4171 N N . ARG B 1 214 ? 11.773 27.625 24.891 1 96.69 214 ARG B N 1
ATOM 4172 C CA . ARG B 1 214 ? 11.82 26.75 23.719 1 96.69 214 ARG B CA 1
ATOM 4173 C C . ARG B 1 214 ? 13.258 26.453 23.328 1 96.69 214 ARG B C 1
ATOM 4175 O O . ARG B 1 214 ? 14.125 27.328 23.375 1 96.69 214 ARG B O 1
ATOM 4182 N N . ILE B 1 215 ? 13.5 25.203 22.906 1 95.62 215 ILE B N 1
ATOM 4183 C CA . ILE B 1 215 ? 14.812 24.828 22.375 1 95.62 215 ILE B CA 1
ATOM 4184 C C . ILE B 1 215 ? 14.648 24.188 21 1 95.62 215 ILE B C 1
ATOM 4186 O O . ILE B 1 215 ? 13.727 23.406 20.781 1 95.62 215 ILE B O 1
ATOM 4190 N N . LYS B 1 216 ? 15.5 24.609 20.141 1 92.62 216 LYS B N 1
ATOM 4191 C CA . LYS B 1 216 ? 15.578 23.922 18.859 1 92.62 216 LYS B CA 1
ATOM 4192 C C . LYS B 1 216 ? 16.312 22.594 18.984 1 92.62 216 LYS B C 1
ATOM 4194 O O . LYS B 1 216 ? 17.375 22.516 19.625 1 92.62 216 LYS B O 1
ATOM 4199 N N . PHE B 1 217 ? 15.758 21.609 18.531 1 90.75 217 PHE B N 1
ATOM 4200 C CA . PHE B 1 217 ? 16.359 20.281 18.531 1 90.75 217 PHE B CA 1
ATOM 4201 C C . PHE B 1 217 ? 16.219 19.609 17.172 1 90.75 217 PHE B C 1
ATOM 4203 O O . PHE B 1 217 ? 15.117 19.203 16.781 1 90.75 217 PHE B O 1
ATOM 4210 N N . ASN B 1 218 ? 17.328 19.438 16.516 1 84.75 218 ASN B N 1
ATOM 4211 C CA . ASN B 1 218 ? 17.297 18.969 15.141 1 84.75 218 ASN B CA 1
ATOM 4212 C C . ASN B 1 218 ? 16.344 19.812 14.281 1 84.75 218 ASN B C 1
ATOM 4214 O O . ASN B 1 218 ? 16.484 21.031 14.219 1 84.75 218 ASN B O 1
ATOM 4218 N N . ASP B 1 219 ? 15.375 19.156 13.719 1 85.56 219 ASP B N 1
ATOM 4219 C CA . ASP B 1 219 ? 14.516 19.891 12.797 1 85.56 219 ASP B CA 1
ATOM 4220 C C . ASP B 1 219 ? 13.188 20.266 13.461 1 85.56 219 ASP B C 1
ATOM 4222 O O . ASP B 1 219 ? 12.266 20.719 12.789 1 85.56 219 ASP B O 1
ATOM 4226 N N . ILE B 1 220 ? 13.219 20.125 14.828 1 92.56 220 ILE B N 1
ATOM 4227 C CA . ILE B 1 220 ? 11.984 20.469 15.531 1 92.56 220 ILE B CA 1
ATOM 4228 C C . ILE B 1 220 ? 12.312 21.312 16.75 1 92.56 220 ILE B C 1
ATOM 4230 O O . ILE B 1 220 ? 13.461 21.75 16.938 1 92.56 220 ILE B O 1
ATOM 4234 N N . PHE B 1 221 ? 11.227 21.703 17.469 1 95.5 221 PHE B N 1
ATOM 4235 C CA . PHE B 1 221 ? 11.43 22.422 18.719 1 95.5 221 PHE B CA 1
ATOM 4236 C C . PHE B 1 221 ? 10.844 21.656 19.891 1 95.5 221 PHE B C 1
ATOM 4238 O O . PHE B 1 221 ? 9.938 20.828 19.719 1 95.5 221 PHE B O 1
ATOM 4245 N N . LEU B 1 222 ? 11.445 21.891 21.016 1 96.75 222 LEU B N 1
ATOM 4246 C CA . LEU B 1 222 ? 10.938 21.344 22.266 1 96.75 222 LEU B CA 1
ATOM 4247 C C . LEU B 1 222 ? 10.484 22.453 23.203 1 96.75 222 LEU B C 1
ATOM 4249 O O . LEU B 1 222 ? 11.172 23.453 23.359 1 96.75 222 LEU B O 1
ATOM 4253 N N . ARG B 1 223 ? 9.391 22.266 23.688 1 97.5 223 ARG B N 1
ATOM 4254 C CA . ARG B 1 223 ? 8.828 23.125 24.719 1 97.5 223 ARG B CA 1
ATOM 4255 C C . ARG B 1 223 ? 7.812 22.375 25.578 1 97.5 223 ARG B C 1
ATOM 4257 O O . ARG B 1 223 ? 6.926 21.703 25.047 1 97.5 223 ARG B O 1
ATOM 4264 N N . TRP B 1 224 ? 7.938 22.531 26.859 1 96.62 224 TRP B N 1
ATOM 4265 C CA . TRP B 1 224 ? 7.176 21.703 27.797 1 96.62 224 TRP B CA 1
ATOM 4266 C C . TRP B 1 224 ? 5.676 21.922 27.625 1 96.62 224 TRP B C 1
ATOM 4268 O O . TRP B 1 224 ? 4.91 20.969 27.484 1 96.62 224 TRP B O 1
ATOM 4278 N N . ASP B 1 225 ? 5.242 23.109 27.703 1 97.19 225 ASP B N 1
ATOM 4279 C CA . ASP B 1 225 ? 3.809 23.406 27.688 1 97.19 225 ASP B CA 1
ATOM 4280 C C . ASP B 1 225 ? 3.182 23 26.359 1 97.19 225 ASP B C 1
ATOM 4282 O O . ASP B 1 225 ? 2.035 22.547 26.312 1 97.19 225 ASP B O 1
ATOM 4286 N N . PHE B 1 226 ? 3.861 23.188 25.219 1 98 226 PHE B N 1
ATOM 4287 C CA . PHE B 1 226 ? 3.387 22.734 23.906 1 98 226 PHE B CA 1
ATOM 4288 C C . PHE B 1 226 ? 3.154 21.234 23.906 1 98 226 PHE B C 1
ATOM 4290 O O . PHE B 1 226 ? 2.086 20.766 23.5 1 98 226 PHE B O 1
ATOM 4297 N N . ALA B 1 227 ? 4.152 20.484 24.359 1 97.94 227 ALA B N 1
ATOM 4298 C CA . ALA B 1 227 ? 4.09 19.031 24.406 1 97.94 227 ALA B CA 1
ATOM 4299 C C . ALA B 1 227 ? 3.014 18.562 25.375 1 97.94 227 ALA B C 1
ATOM 4301 O O . ALA B 1 227 ? 2.209 17.688 25.047 1 97.94 227 ALA B O 1
ATOM 4302 N N . TRP B 1 228 ? 3.008 19.188 26.5 1 97.81 228 TRP B N 1
ATOM 4303 C CA . TRP B 1 228 ? 2.059 18.781 27.547 1 97.81 228 TRP B CA 1
ATOM 4304 C C . TRP B 1 228 ? 0.624 19.031 27.094 1 97.81 228 TRP B C 1
ATOM 4306 O O . TRP B 1 228 ? -0.235 18.156 27.219 1 97.81 228 TRP B O 1
ATOM 4316 N N . GLU B 1 229 ? 0.356 20.219 26.594 1 98.38 229 GLU B N 1
ATOM 4317 C CA . GLU B 1 229 ? -0.993 20.578 26.172 1 98.38 229 GLU B CA 1
ATOM 4318 C C . GLU B 1 229 ? -1.472 19.703 25.016 1 98.38 229 GLU B C 1
ATOM 4320 O O . GLU B 1 229 ? -2.67 19.453 24.875 1 98.38 229 GLU B O 1
ATOM 4325 N N . SER B 1 230 ? -0.577 19.203 24.219 1 98.62 230 SER B N 1
ATOM 4326 C CA . SER B 1 230 ? -0.93 18.359 23.078 1 98.62 230 SER B CA 1
ATOM 4327 C C . SER B 1 230 ? -1.651 17.094 23.531 1 98.62 230 SER B C 1
ATOM 4329 O O . SER B 1 230 ? -2.418 16.516 22.766 1 98.62 230 SER B O 1
ATOM 4331 N N . LYS B 1 231 ? -1.444 16.609 24.703 1 98.38 231 LYS B N 1
ATOM 4332 C CA . LYS B 1 231 ? -2.07 15.414 25.25 1 98.38 231 LYS B CA 1
ATOM 4333 C C . LYS B 1 231 ? -3.59 15.547 25.266 1 98.38 231 LYS B C 1
ATOM 4335 O O . LYS B 1 231 ? -4.309 14.547 25.141 1 98.38 231 LYS B O 1
ATOM 4340 N N . ARG B 1 232 ? -4.031 16.766 25.406 1 98.06 232 ARG B N 1
ATOM 4341 C CA . ARG B 1 232 ? -5.465 17.031 25.469 1 98.06 232 ARG B CA 1
ATOM 4342 C C . ARG B 1 232 ? -6.137 16.703 24.141 1 98.06 232 ARG B C 1
ATOM 4344 O O . ARG B 1 232 ? -7.363 16.594 24.078 1 98.06 232 ARG B O 1
ATOM 4351 N N . HIS B 1 233 ? -5.355 16.578 23.141 1 98.38 233 HIS B N 1
ATOM 4352 C CA . HIS B 1 233 ? -5.902 16.406 21.797 1 98.38 233 HIS B CA 1
ATOM 4353 C C . HIS B 1 233 ? -5.531 15.047 21.219 1 98.38 233 HIS B C 1
ATOM 4355 O O . HIS B 1 233 ? -5.59 14.844 20.016 1 98.38 233 HIS B O 1
ATOM 4361 N N . HIS B 1 234 ? -5.141 14.125 22.094 1 98.06 234 HIS B N 1
ATOM 4362 C CA . HIS B 1 234 ? -4.855 12.766 21.672 1 98.06 234 HIS B CA 1
ATOM 4363 C C . HIS B 1 234 ? -6.09 12.102 21.078 1 98.06 234 HIS B C 1
ATOM 4365 O O . HIS B 1 234 ? -7.199 12.266 21.594 1 98.06 234 HIS B O 1
ATOM 4371 N N . ILE B 1 235 ? -5.875 11.484 20 1 97.31 235 ILE B N 1
ATOM 4372 C CA . ILE B 1 235 ? -6.906 10.602 19.469 1 97.31 235 ILE B CA 1
ATOM 4373 C C . ILE B 1 235 ? -6.957 9.312 20.281 1 97.31 235 ILE B C 1
ATOM 4375 O O . ILE B 1 235 ? -5.918 8.734 20.625 1 97.31 235 ILE B O 1
ATOM 4379 N N . ASP B 1 236 ? -8.117 8.875 20.656 1 95.94 236 ASP B N 1
ATOM 4380 C CA . ASP B 1 236 ? -8.305 7.652 21.438 1 95.94 236 ASP B CA 1
ATOM 4381 C C . ASP B 1 236 ? -8.258 6.418 20.531 1 95.94 236 ASP B C 1
ATOM 4383 O O . ASP B 1 236 ? -9.258 6.055 19.922 1 95.94 236 ASP B O 1
ATOM 4387 N N . PHE B 1 237 ? -7.152 5.73 20.547 1 94.5 237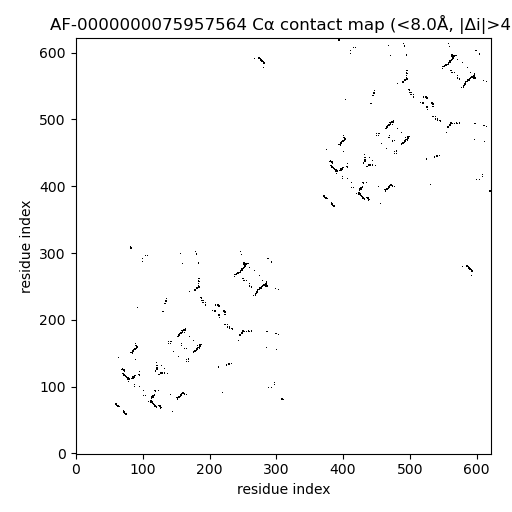 PHE B N 1
ATOM 4388 C CA . PHE B 1 237 ? -6.973 4.566 19.688 1 94.5 237 PHE B CA 1
ATOM 4389 C C . PHE B 1 237 ? -7.324 3.283 20.422 1 94.5 237 PHE B C 1
ATOM 4391 O O . PHE B 1 237 ? -6.977 2.188 19.984 1 94.5 237 PHE B O 1
ATOM 4398 N N . GLU B 1 238 ? -7.934 3.33 21.547 1 94.12 238 GLU B N 1
ATOM 4399 C CA . GLU B 1 238 ? -8.438 2.16 22.25 1 94.12 238 GLU B CA 1
ATOM 4400 C C . GLU B 1 238 ? -9.82 1.759 21.734 1 94.12 238 GLU B C 1
ATOM 4402 O O . GLU B 1 238 ? -10.328 0.69 22.078 1 94.12 238 GLU B O 1
ATOM 4407 N N . LYS B 1 239 ? -10.383 2.594 20.953 1 95.25 239 LYS B N 1
ATOM 4408 C CA . LYS B 1 239 ? -11.672 2.336 20.328 1 95.25 239 LYS B CA 1
ATOM 4409 C C . LYS B 1 239 ? -11.648 2.74 18.844 1 95.25 239 LYS B C 1
ATOM 4411 O O . LYS B 1 239 ? -10.766 3.48 18.422 1 95.25 239 LYS B O 1
ATOM 4416 N N . PRO B 1 240 ? -12.641 2.199 18.094 1 96.06 240 PRO B N 1
ATOM 4417 C CA . PRO B 1 240 ? -12.703 2.633 16.688 1 96.06 240 PRO B CA 1
ATOM 4418 C C . PRO B 1 240 ? -12.836 4.148 16.547 1 96.06 240 PRO B C 1
ATOM 4420 O O . PRO B 1 240 ? -13.531 4.789 17.344 1 96.06 240 PRO B O 1
ATOM 4423 N N . VAL B 1 241 ? -12.078 4.746 15.688 1 97.44 241 VAL B N 1
ATOM 4424 C CA . VAL B 1 241 ? -12.094 6.184 15.43 1 97.44 241 VAL B CA 1
ATOM 4425 C C . VAL B 1 241 ? -13.125 6.5 14.344 1 97.44 241 VAL B C 1
ATOM 4427 O O . VAL B 1 241 ? -13.047 5.98 13.227 1 97.44 241 VAL B O 1
ATOM 4430 N N . PRO B 1 242 ? -14.086 7.281 14.594 1 96.62 242 PRO B N 1
ATOM 4431 C CA . PRO B 1 242 ? -15.203 7.508 13.68 1 96.62 242 PRO B CA 1
ATOM 4432 C C . PRO B 1 242 ? -14.828 8.391 12.484 1 96.62 242 PRO B C 1
ATOM 4434 O O . PRO B 1 242 ? -15.102 9.586 12.492 1 96.62 242 PRO B O 1
ATOM 4437 N N . LEU B 1 243 ? -14.242 7.887 11.531 1 96.94 243 LEU B N 1
ATOM 4438 C CA . LEU B 1 243 ? -13.984 8.453 10.211 1 96.94 243 LEU B CA 1
ATOM 4439 C C . LEU B 1 243 ? -14.633 7.617 9.117 1 96.94 243 LEU B C 1
ATOM 4441 O O . LEU B 1 243 ? -14.273 6.457 8.922 1 96.94 243 LEU B O 1
ATOM 4445 N N . ASN B 1 244 ? -15.609 8.18 8.523 1 95.19 244 ASN B N 1
ATOM 4446 C CA . ASN B 1 244 ? -16.328 7.465 7.473 1 95.19 244 ASN B CA 1
ATOM 4447 C C . ASN B 1 244 ? -16.125 8.109 6.109 1 95.19 244 ASN B C 1
ATOM 4449 O O . ASN B 1 244 ? -17.031 8.734 5.566 1 95.19 244 ASN B O 1
ATOM 4453 N N . ALA B 1 245 ? -15.023 8 5.551 1 98 245 ALA B N 1
ATOM 4454 C CA . ALA B 1 245 ? -14.617 8.578 4.273 1 98 245 ALA B CA 1
ATOM 4455 C C . ALA B 1 245 ? -13.523 7.746 3.617 1 98 245 ALA B C 1
ATOM 4457 O O . ALA B 1 245 ? -12.906 6.895 4.266 1 98 245 ALA B O 1
ATOM 4458 N N . PRO B 1 246 ? -13.367 7.875 2.277 1 98.44 246 PRO B N 1
ATOM 4459 C CA . PRO B 1 246 ? -12.188 7.258 1.668 1 98.44 246 PRO B CA 1
ATOM 4460 C C . PRO B 1 246 ? -10.883 7.754 2.283 1 98.44 246 PRO B C 1
ATOM 4462 O O . PRO B 1 246 ? -10.711 8.961 2.484 1 98.44 246 PRO B O 1
ATOM 4465 N N . ILE B 1 247 ? -10.047 6.832 2.637 1 98.81 247 ILE B N 1
ATOM 4466 C CA . ILE B 1 247 ? -8.781 7.176 3.281 1 98.81 247 ILE B CA 1
ATOM 4467 C C . ILE B 1 247 ? -7.629 6.473 2.568 1 98.81 247 ILE B C 1
ATOM 4469 O O . ILE B 1 247 ? -7.723 5.285 2.242 1 98.81 247 ILE B O 1
ATOM 4473 N N . ARG B 1 248 ? -6.629 7.195 2.197 1 98.81 248 ARG B N 1
ATOM 4474 C CA . ARG B 1 248 ? -5.375 6.676 1.665 1 98.81 248 ARG B CA 1
ATOM 4475 C C . ARG B 1 248 ? -4.203 7.055 2.564 1 98.81 248 ARG B C 1
ATOM 4477 O O . ARG B 1 248 ? -4.121 8.188 3.047 1 98.81 248 ARG B O 1
ATOM 4484 N N . ILE B 1 249 ? -3.348 6.094 2.834 1 98.81 249 ILE B N 1
ATOM 4485 C CA . ILE B 1 249 ? -2.186 6.336 3.686 1 98.81 249 ILE B CA 1
ATOM 4486 C C . ILE B 1 249 ? -0.92 5.863 2.975 1 98.81 249 ILE B C 1
ATOM 4488 O O . ILE B 1 249 ? -0.836 4.711 2.543 1 98.81 249 ILE B O 1
ATOM 4492 N N . ILE B 1 250 ? -0.022 6.738 2.816 1 98.75 250 ILE B N 1
ATOM 4493 C CA . ILE B 1 250 ? 1.276 6.449 2.217 1 98.75 250 ILE B CA 1
ATOM 4494 C C . ILE B 1 250 ? 2.367 6.539 3.281 1 98.75 250 ILE B C 1
ATOM 4496 O O . ILE B 1 250 ? 2.424 7.508 4.043 1 98.75 250 ILE B O 1
ATOM 4500 N N . HIS B 1 251 ? 3.268 5.574 3.346 1 98.81 251 HIS B N 1
ATOM 4501 C CA . HIS B 1 251 ? 4.285 5.547 4.391 1 98.81 251 HIS B CA 1
ATOM 4502 C C . HIS B 1 251 ? 5.535 4.812 3.922 1 98.81 251 HIS B C 1
ATOM 4504 O O . HIS B 1 251 ? 5.449 3.869 3.135 1 98.81 251 HIS B O 1
ATOM 4510 N N . GLY B 1 252 ? 6.668 5.312 4.348 1 98.31 252 GLY B N 1
ATOM 4511 C CA . GLY B 1 252 ? 7.922 4.625 4.086 1 98.31 252 GLY B CA 1
ATOM 4512 C C . GLY B 1 252 ? 8.273 3.605 5.152 1 98.31 252 GLY B C 1
ATOM 4513 O O . GLY B 1 252 ? 8.117 3.867 6.348 1 98.31 252 GLY B O 1
ATOM 4514 N N . MET B 1 253 ? 8.805 2.459 4.734 1 97.25 253 MET B N 1
ATOM 4515 C CA . MET B 1 253 ? 9.125 1.398 5.684 1 97.25 253 MET B CA 1
ATOM 4516 C C . MET B 1 253 ? 10.445 1.688 6.391 1 97.25 253 MET B C 1
ATOM 4518 O O . MET B 1 253 ? 10.766 1.054 7.398 1 97.25 253 MET B O 1
ATOM 4522 N N . LYS B 1 254 ? 11.227 2.682 5.953 1 96.81 254 LYS B N 1
ATOM 4523 C CA . LYS B 1 254 ? 12.469 3.08 6.598 1 96.81 254 LYS B CA 1
ATOM 4524 C C . LYS B 1 254 ? 12.281 4.348 7.422 1 96.81 254 LYS B C 1
ATOM 4526 O O . LYS B 1 254 ? 13.258 5.012 7.781 1 96.81 254 LYS B O 1
ATOM 4531 N N . ASP B 1 255 ? 11.055 4.699 7.633 1 97.44 255 ASP B N 1
ATOM 4532 C CA . ASP B 1 255 ? 10.75 5.875 8.438 1 97.44 255 ASP B CA 1
ATOM 4533 C C . ASP B 1 255 ? 11.211 5.688 9.883 1 97.44 255 ASP B C 1
ATOM 4535 O O . ASP B 1 255 ? 10.648 4.871 10.617 1 97.44 255 ASP B O 1
ATOM 4539 N N . ARG B 1 256 ? 12.133 6.43 10.328 1 92.69 256 ARG B N 1
ATOM 4540 C CA . ARG B 1 256 ? 12.68 6.309 11.672 1 92.69 256 ARG B CA 1
ATOM 4541 C C . ARG B 1 256 ? 11.984 7.266 12.641 1 92.69 256 ARG B C 1
ATOM 4543 O O . ARG B 1 256 ? 12.109 7.125 13.859 1 92.69 256 ARG B O 1
ATOM 4550 N N . ASN B 1 257 ? 11.32 8.219 12.102 1 92.56 257 ASN B N 1
ATOM 4551 C CA . ASN B 1 257 ? 10.641 9.211 12.93 1 92.56 257 ASN B CA 1
ATOM 4552 C C . ASN B 1 257 ? 9.273 8.703 13.398 1 92.56 257 ASN B C 1
ATOM 4554 O O . ASN B 1 257 ? 8.875 8.945 14.539 1 92.56 257 ASN B O 1
ATOM 4558 N N . ALA B 1 258 ? 8.586 8.094 12.484 1 93 258 ALA B N 1
ATOM 4559 C CA . ALA B 1 258 ? 7.289 7.469 12.727 1 93 258 ALA B CA 1
ATOM 4560 C C . ALA B 1 258 ? 7.211 6.094 12.078 1 93 258 ALA B C 1
ATOM 4562 O O . ALA B 1 258 ? 6.969 5.98 10.875 1 93 258 ALA B O 1
ATOM 4563 N N . PRO B 1 259 ? 7.34 5.082 12.883 1 93.69 259 PRO B N 1
ATOM 4564 C CA . PRO B 1 259 ? 7.336 3.742 12.289 1 93.69 259 PRO B CA 1
ATOM 4565 C C . PRO B 1 259 ? 6.047 3.439 11.531 1 93.69 259 PRO B C 1
ATOM 4567 O O . PRO B 1 259 ? 4.961 3.834 11.969 1 93.69 259 PRO B O 1
ATOM 4570 N N . TYR B 1 260 ? 6.113 2.721 10.383 1 95.06 260 TYR B N 1
ATOM 4571 C CA . TYR B 1 260 ? 4.965 2.455 9.523 1 95.06 260 TYR B CA 1
ATOM 4572 C C . TYR B 1 260 ? 3.969 1.529 10.211 1 95.06 260 TYR B C 1
ATOM 4574 O O . TYR B 1 260 ? 2.82 1.407 9.781 1 95.06 260 TYR B O 1
ATOM 4582 N N . SER B 1 261 ? 4.387 0.865 11.273 1 92.62 261 SER B N 1
ATOM 4583 C CA . SER B 1 261 ? 3.467 0.034 12.039 1 92.62 261 SER B CA 1
ATOM 4584 C C . SER B 1 261 ? 2.312 0.859 12.602 1 92.62 261 SER B C 1
ATOM 4586 O O . SER B 1 261 ? 1.203 0.349 12.773 1 92.62 261 SER B O 1
ATOM 4588 N N . VAL B 1 262 ? 2.561 2.158 12.844 1 89.94 262 VAL B N 1
ATOM 4589 C CA . VAL B 1 262 ? 1.524 3.068 13.32 1 89.94 262 VAL B CA 1
ATOM 4590 C C . VAL B 1 262 ? 0.41 3.176 12.281 1 89.94 262 VAL B C 1
ATOM 4592 O O . VAL B 1 262 ? -0.773 3.178 12.633 1 89.94 262 VAL B O 1
ATOM 4595 N N . THR B 1 263 ? 0.84 3.209 11.039 1 94 263 THR B N 1
ATOM 4596 C CA . THR B 1 263 ? -0.097 3.297 9.93 1 94 263 THR B CA 1
ATOM 4597 C C . THR B 1 263 ? -1.008 2.072 9.891 1 94 263 THR B C 1
ATOM 4599 O O . THR B 1 263 ? -2.221 2.201 9.711 1 94 263 THR B O 1
ATOM 4602 N N . LEU B 1 264 ? -0.494 0.936 10.07 1 94.94 264 LEU B N 1
ATOM 4603 C CA . LEU B 1 264 ? -1.265 -0.302 10.031 1 94.94 264 LEU B CA 1
ATOM 4604 C C . LEU B 1 264 ? -2.248 -0.368 11.195 1 94.94 264 LEU B C 1
ATOM 4606 O O . LEU B 1 264 ? -3.396 -0.78 11.016 1 94.94 264 LEU B O 1
ATOM 4610 N N . GLU B 1 265 ? -1.819 0.105 12.32 1 93.25 265 GLU B N 1
ATOM 4611 C CA . GLU B 1 265 ? -2.674 0.135 13.508 1 93.25 265 GLU B CA 1
ATOM 4612 C C . GLU B 1 265 ? -3.836 1.106 13.32 1 93.25 265 GLU B C 1
ATOM 4614 O O . GLU B 1 265 ? -4.992 0.752 13.562 1 93.25 265 GLU B O 1
ATOM 4619 N N . VAL B 1 266 ? -3.5 2.273 12.852 1 94.38 266 VAL B N 1
ATOM 4620 C CA . VAL B 1 266 ? -4.539 3.293 12.742 1 94.38 266 VAL B CA 1
ATOM 4621 C C . VAL B 1 266 ? -5.523 2.906 11.641 1 94.38 266 VAL B C 1
ATOM 4623 O O . VAL B 1 266 ? -6.727 3.145 11.766 1 94.38 266 VAL B O 1
ATOM 4626 N N . ALA B 1 267 ? -5.012 2.332 10.555 1 95.88 267 ALA B N 1
ATOM 4627 C CA . ALA B 1 267 ? -5.887 1.857 9.492 1 95.88 267 ALA B CA 1
ATOM 4628 C C . ALA B 1 267 ? -6.914 0.862 10.023 1 95.88 267 ALA B C 1
ATOM 4630 O O . ALA B 1 267 ? -8.078 0.879 9.609 1 95.88 267 ALA B O 1
ATOM 4631 N N . SER B 1 268 ? -6.473 0.028 10.914 1 95.25 268 SER B N 1
ATOM 4632 C CA . SER B 1 268 ? -7.359 -0.985 11.477 1 95.25 268 SER B CA 1
ATOM 4633 C C . SER B 1 268 ? -8.398 -0.361 12.398 1 95.25 268 SER B C 1
ATOM 4635 O O . SER B 1 268 ? -9.508 -0.875 12.531 1 95.25 268 SER B O 1
ATOM 4637 N N . LEU B 1 269 ? -8.109 0.788 13 1 96.56 269 LEU B N 1
ATOM 4638 C CA . LEU B 1 269 ? -8.953 1.379 14.031 1 96.56 269 LEU B CA 1
ATOM 4639 C C . LEU B 1 269 ? -9.922 2.387 13.422 1 96.56 269 LEU B C 1
ATOM 4641 O O . LEU B 1 269 ? -10.938 2.725 14.039 1 96.56 269 LEU B O 1
ATOM 4645 N N . PHE B 1 270 ? -9.539 2.973 12.273 1 97.88 270 PHE B N 1
ATOM 4646 C CA . PHE B 1 270 ? -10.492 3.85 11.594 1 97.88 270 PHE B CA 1
ATOM 4647 C C . PHE B 1 270 ? -11.734 3.078 11.172 1 97.88 270 PHE B C 1
ATOM 4649 O O . PHE B 1 270 ? -11.641 1.944 10.703 1 97.88 270 PHE B O 1
ATOM 4656 N N . GLU B 1 271 ? -12.898 3.578 11.336 1 97.38 271 GLU B N 1
ATOM 4657 C CA . GLU B 1 271 ? -14.156 2.889 11.062 1 97.38 271 GLU B CA 1
ATOM 4658 C C . GLU B 1 271 ? -14.367 2.684 9.57 1 97.38 271 GLU B C 1
ATOM 4660 O O . GLU B 1 271 ? -15.023 1.725 9.156 1 97.38 271 GLU B O 1
ATOM 4665 N N . SER B 1 272 ? -13.867 3.615 8.805 1 97.81 272 SER B N 1
ATOM 4666 C CA . SER B 1 272 ? -14.039 3.508 7.355 1 97.81 272 SER B CA 1
ATOM 4667 C C . SER B 1 272 ? -13.547 2.158 6.844 1 97.81 272 SER B C 1
ATOM 4669 O O . SER B 1 272 ? -12.516 1.65 7.297 1 97.81 272 SER B O 1
ATOM 4671 N N . MET B 1 273 ? -14.227 1.617 5.859 1 96.5 273 MET B N 1
ATOM 4672 C CA . MET B 1 273 ? -13.797 0.376 5.219 1 96.5 273 MET B CA 1
ATOM 4673 C C . MET B 1 273 ? -13.102 0.661 3.893 1 96.5 273 MET B C 1
ATOM 4675 O O . MET B 1 273 ? -12.5 -0.236 3.299 1 96.5 273 MET B O 1
ATOM 4679 N N . ASP B 1 274 ? -13.219 1.887 3.482 1 97.56 274 ASP B N 1
ATOM 4680 C CA . ASP B 1 274 ? -12.539 2.307 2.26 1 97.56 274 ASP B CA 1
ATOM 4681 C C . ASP B 1 274 ? -11.172 2.914 2.572 1 97.56 274 ASP B C 1
ATOM 4683 O O . ASP B 1 274 ? -10.984 4.125 2.445 1 97.56 274 ASP B O 1
ATOM 4687 N N . ILE B 1 275 ? -10.227 2.072 2.996 1 98.56 275 ILE B N 1
ATOM 4688 C CA . ILE B 1 275 ? -8.875 2.49 3.352 1 98.56 275 ILE B CA 1
ATOM 4689 C C . ILE B 1 275 ? -7.855 1.68 2.551 1 98.56 275 ILE B C 1
ATOM 4691 O O . ILE B 1 275 ? -7.922 0.449 2.512 1 98.56 275 ILE B O 1
ATOM 4695 N N . ASP B 1 276 ? -7.02 2.354 1.854 1 98.31 276 ASP B N 1
ATOM 4696 C CA . ASP B 1 276 ? -5.863 1.742 1.206 1 98.31 276 ASP B CA 1
ATOM 4697 C C . ASP B 1 276 ? -4.559 2.262 1.808 1 98.31 276 ASP B C 1
ATOM 4699 O O . ASP B 1 276 ? -4.418 3.459 2.062 1 98.31 276 ASP B O 1
ATOM 4703 N N . VAL B 1 277 ? -3.639 1.409 2.076 1 98.56 277 VAL B N 1
ATOM 4704 C CA . VAL B 1 277 ? -2.324 1.735 2.619 1 98.56 277 VAL B CA 1
ATOM 4705 C C . VAL B 1 277 ? -1.245 1.409 1.589 1 98.56 277 VAL B C 1
ATOM 4707 O O . VAL B 1 277 ? -1.218 0.307 1.037 1 98.56 277 VAL B O 1
ATOM 4710 N N . TYR B 1 278 ? -0.432 2.346 1.326 1 98.31 278 TYR B N 1
ATOM 4711 C CA . TYR B 1 278 ? 0.705 2.182 0.427 1 98.31 278 TYR B CA 1
ATOM 4712 C C . TYR B 1 278 ? 2.021 2.264 1.191 1 98.31 278 TYR B C 1
ATOM 4714 O O . TYR B 1 278 ? 2.35 3.307 1.764 1 98.31 278 TYR B O 1
ATOM 4722 N N . LEU B 1 279 ? 2.756 1.196 1.206 1 98.44 279 LEU B N 1
ATOM 4723 C CA . LEU B 1 279 ? 4.055 1.156 1.867 1 98.44 279 LEU B CA 1
ATOM 4724 C C . LEU B 1 279 ? 5.184 1.058 0.845 1 98.44 279 LEU B C 1
ATOM 4726 O O . LEU B 1 279 ? 5.133 0.225 -0.062 1 98.44 279 LEU B O 1
ATOM 4730 N N . ARG B 1 280 ? 6.121 1.926 0.967 1 98.38 280 ARG B N 1
ATOM 4731 C CA . ARG B 1 280 ? 7.32 1.866 0.137 1 98.38 280 ARG B CA 1
ATOM 4732 C C . ARG B 1 280 ? 8.523 1.397 0.947 1 98.38 280 ARG B C 1
ATOM 4734 O O . ARG B 1 280 ? 8.906 2.037 1.93 1 98.38 280 ARG B O 1
ATOM 4741 N N . LYS B 1 281 ? 9.148 0.328 0.551 1 97.81 281 LYS B N 1
ATOM 4742 C CA . LYS B 1 281 ? 10.242 -0.279 1.309 1 97.81 281 LYS B CA 1
ATOM 4743 C C . LYS B 1 281 ? 11.375 0.716 1.529 1 97.81 281 LYS B C 1
ATOM 4745 O O . LYS B 1 281 ? 11.938 0.792 2.625 1 97.81 281 LYS B O 1
ATOM 4750 N N . SER B 1 282 ? 11.68 1.5 0.502 1 96.81 282 SER B N 1
ATOM 4751 C CA . SER B 1 282 ? 12.852 2.369 0.562 1 96.81 282 SER B CA 1
ATOM 4752 C C . SER B 1 282 ? 12.484 3.75 1.097 1 96.81 282 SER B C 1
ATOM 4754 O O . SER B 1 282 ? 13.359 4.59 1.311 1 96.81 282 SER B O 1
ATOM 4756 N N . GLY B 1 283 ? 11.227 3.992 1.328 1 97.69 283 GLY B N 1
ATOM 4757 C CA . GLY B 1 283 ? 10.789 5.32 1.724 1 97.69 283 GLY B CA 1
ATOM 4758 C C . GLY B 1 283 ? 11.172 5.68 3.146 1 97.69 283 GLY B C 1
ATOM 4759 O O . GLY B 1 283 ? 11.094 4.84 4.047 1 97.69 283 GLY B O 1
ATOM 4760 N N . GLY B 1 284 ? 11.633 6.871 3.342 1 97.38 284 GLY B N 1
ATOM 4761 C CA . GLY B 1 284 ? 11.852 7.43 4.668 1 97.38 284 GLY B CA 1
ATOM 4762 C C . GLY B 1 284 ? 10.695 8.289 5.148 1 97.38 284 GLY B C 1
ATOM 4763 O O . GLY B 1 284 ? 9.594 8.211 4.609 1 97.38 284 GLY B O 1
ATOM 4764 N N . HIS B 1 285 ? 10.883 9.07 6.156 1 97.31 285 HIS B N 1
ATOM 4765 C CA . HIS B 1 285 ? 9.82 9.859 6.77 1 97.31 285 HIS B CA 1
ATOM 4766 C C . HIS B 1 285 ? 9.32 10.938 5.816 1 97.31 285 HIS B C 1
ATOM 4768 O O . HIS B 1 285 ? 8.109 11.172 5.719 1 97.31 285 HIS B O 1
ATOM 4774 N N . ASN B 1 286 ? 10.227 11.594 5.16 1 97.06 286 ASN B N 1
ATOM 4775 C CA . ASN B 1 286 ? 9.867 12.773 4.379 1 97.06 286 ASN B CA 1
ATOM 4776 C C . ASN B 1 286 ? 9.109 12.391 3.105 1 97.06 286 ASN B C 1
ATOM 4778 O O . ASN B 1 286 ? 8.359 13.195 2.559 1 97.06 286 ASN B O 1
ATOM 4782 N N . MET B 1 287 ? 9.328 11.156 2.596 1 97.5 287 MET B N 1
ATOM 4783 C CA . MET B 1 287 ? 8.656 10.703 1.384 1 97.5 287 MET B CA 1
ATOM 4784 C C . MET B 1 287 ? 8.719 11.773 0.295 1 97.5 287 MET B C 1
ATOM 4786 O O . MET B 1 287 ? 7.691 12.141 -0.276 1 97.5 287 MET B O 1
ATOM 4790 N N . ASP B 1 288 ? 9.891 12.227 -0.058 1 96 288 ASP B N 1
ATOM 4791 C CA . ASP B 1 288 ? 9.984 13.367 -0.968 1 96 288 ASP B CA 1
ATOM 4792 C C . ASP B 1 288 ? 10.805 13.016 -2.207 1 96 288 ASP B C 1
ATOM 4794 O O . ASP B 1 288 ? 11.125 13.891 -3.014 1 96 288 ASP B O 1
ATOM 4798 N N . GLU B 1 289 ? 11.156 11.719 -2.377 1 96 289 GLU B N 1
ATOM 4799 C CA . GLU B 1 289 ? 11.734 11.297 -3.652 1 96 289 GLU B CA 1
ATOM 4800 C C . GLU B 1 289 ? 10.711 11.414 -4.781 1 96 289 GLU B C 1
ATOM 4802 O O . GLU B 1 289 ? 9.508 11.438 -4.539 1 96 289 GLU B O 1
ATOM 4807 N N . PRO B 1 290 ? 11.172 11.539 -6.012 1 95.62 290 PRO B N 1
ATOM 4808 C CA . PRO B 1 290 ? 10.258 11.719 -7.141 1 95.62 290 PRO B CA 1
ATOM 4809 C C . PRO B 1 290 ? 9.148 10.664 -7.172 1 95.62 290 PRO B C 1
ATOM 4811 O O . PRO B 1 290 ? 7.984 11 -7.414 1 95.62 290 PRO B O 1
ATOM 4814 N N . GLN B 1 291 ? 9.461 9.438 -6.836 1 94.62 291 GLN B N 1
ATOM 4815 C CA . GLN B 1 291 ? 8.469 8.367 -6.855 1 94.62 291 GLN B CA 1
ATOM 4816 C C . GLN B 1 291 ? 7.477 8.516 -5.711 1 94.62 291 GLN B C 1
ATOM 4818 O O . GLN B 1 291 ? 6.305 8.148 -5.844 1 94.62 291 GLN B O 1
ATOM 4823 N N . ASP B 1 292 ? 7.961 9.055 -4.598 1 97.62 292 ASP B N 1
ATOM 4824 C CA . ASP B 1 292 ? 7.074 9.328 -3.471 1 97.62 292 ASP B CA 1
ATOM 4825 C C . ASP B 1 292 ? 6.055 10.414 -3.824 1 97.62 292 ASP B C 1
ATOM 4827 O O . ASP B 1 292 ? 4.855 10.25 -3.578 1 97.62 292 ASP B O 1
ATOM 4831 N N . MET B 1 293 ? 6.598 11.43 -4.43 1 97.94 293 MET B N 1
ATOM 4832 C CA . MET B 1 293 ? 5.754 12.555 -4.816 1 97.94 293 MET B CA 1
ATOM 4833 C C . MET B 1 293 ? 4.715 12.133 -5.848 1 97.94 293 MET B C 1
ATOM 4835 O O . MET B 1 293 ? 3.551 12.523 -5.758 1 97.94 293 MET B O 1
ATOM 4839 N N . ALA B 1 294 ? 5.164 11.336 -6.789 1 96.5 294 ALA B N 1
ATOM 4840 C CA . ALA B 1 294 ? 4.254 10.828 -7.812 1 96.5 294 ALA B CA 1
ATOM 4841 C C . ALA B 1 294 ? 3.131 10.008 -7.184 1 96.5 294 ALA B C 1
ATOM 4843 O O . ALA B 1 294 ? 1.974 10.109 -7.598 1 96.5 294 ALA B O 1
ATOM 4844 N N . LEU B 1 295 ? 3.484 9.203 -6.223 1 97.44 295 LEU B N 1
ATOM 4845 C CA . LEU B 1 295 ? 2.5 8.383 -5.531 1 97.44 295 LEU B CA 1
ATOM 4846 C C . LEU B 1 295 ? 1.482 9.25 -4.797 1 97.44 295 LEU B C 1
ATOM 4848 O O . LEU B 1 295 ? 0.279 8.984 -4.859 1 97.44 295 LEU B O 1
ATOM 4852 N N . MET B 1 296 ? 1.941 10.25 -4.105 1 98.62 296 MET B N 1
ATOM 4853 C CA . MET B 1 296 ? 1.051 11.172 -3.406 1 98.62 296 MET B CA 1
ATOM 4854 C C . MET B 1 296 ? 0.087 11.844 -4.379 1 98.62 296 MET B C 1
ATOM 4856 O O . MET B 1 296 ? -1.124 11.859 -4.152 1 98.62 296 MET B O 1
ATOM 4860 N N . LEU B 1 297 ? 0.605 12.328 -5.496 1 98.56 297 LEU B N 1
ATOM 4861 C CA . LEU B 1 297 ? -0.209 13.078 -6.449 1 98.56 297 LEU B CA 1
ATOM 4862 C C . LEU B 1 297 ? -1.174 12.148 -7.18 1 98.56 297 LEU B C 1
ATOM 4864 O O . LEU B 1 297 ? -2.305 12.539 -7.484 1 98.56 297 LEU B O 1
ATOM 4868 N N . ALA B 1 298 ? -0.729 10.938 -7.48 1 96.94 298 ALA B N 1
ATOM 4869 C CA . ALA B 1 298 ? -1.628 9.961 -8.086 1 96.94 298 ALA B CA 1
ATOM 4870 C C . ALA B 1 298 ? -2.773 9.609 -7.137 1 96.94 298 ALA B C 1
ATOM 4872 O O . ALA B 1 298 ? -3.92 9.469 -7.57 1 96.94 298 ALA B O 1
ATOM 4873 N N . SER B 1 299 ? -2.439 9.445 -5.852 1 98.25 299 SER B N 1
ATOM 4874 C CA . SER B 1 299 ? -3.465 9.164 -4.852 1 98.25 299 SER B CA 1
ATOM 4875 C C . SER B 1 299 ? -4.461 10.312 -4.742 1 98.25 299 SER B C 1
ATOM 4877 O O . SER B 1 299 ? -5.668 10.086 -4.645 1 98.25 299 SER B O 1
ATOM 4879 N N . LEU B 1 300 ? -3.934 11.492 -4.746 1 98.69 300 LEU B N 1
ATOM 4880 C CA . LEU B 1 300 ? -4.773 12.688 -4.727 1 98.69 300 LEU B CA 1
ATOM 4881 C C . LEU B 1 300 ? -5.699 12.711 -5.938 1 98.69 300 LEU B C 1
ATOM 4883 O O . LEU B 1 300 ? -6.906 12.938 -5.801 1 98.69 300 LEU B O 1
ATOM 4887 N N . LYS B 1 301 ? -5.152 12.461 -7.094 1 97.75 301 LYS B N 1
ATOM 4888 C CA . LYS B 1 301 ? -5.926 12.445 -8.328 1 97.75 301 LYS B CA 1
ATOM 4889 C C . LYS B 1 301 ? -7.059 11.43 -8.258 1 97.75 301 LYS B C 1
ATOM 4891 O O . LYS B 1 301 ? -8.195 11.734 -8.617 1 97.75 301 LYS B O 1
ATOM 4896 N N . ASN B 1 302 ? -6.734 10.25 -7.805 1 96.56 302 ASN B N 1
ATOM 4897 C CA . ASN B 1 302 ? -7.73 9.188 -7.703 1 96.56 302 ASN B CA 1
ATOM 4898 C C . ASN B 1 302 ? -8.852 9.562 -6.742 1 96.56 302 ASN B C 1
ATOM 4900 O O . ASN B 1 302 ? -10.023 9.289 -7.012 1 96.56 302 ASN B O 1
ATOM 4904 N N . LEU B 1 303 ? -8.531 10.18 -5.613 1 98.06 303 LEU B N 1
ATOM 4905 C CA . LEU B 1 303 ? -9.547 10.578 -4.648 1 98.06 303 LEU B CA 1
ATOM 4906 C C . LEU B 1 303 ? -10.484 11.625 -5.242 1 98.06 303 LEU B C 1
ATOM 4908 O O . LEU B 1 303 ? -11.695 11.578 -5.027 1 98.06 303 LEU B O 1
ATOM 4912 N N . VAL B 1 304 ? -9.945 12.586 -6 1 97.56 304 VAL B N 1
ATOM 4913 C CA . VAL B 1 304 ? -10.742 13.648 -6.605 1 97.56 304 VAL B CA 1
ATOM 4914 C C . VAL B 1 304 ? -11.656 13.062 -7.68 1 97.56 304 VAL B C 1
ATOM 4916 O O . VAL B 1 304 ? -12.828 13.43 -7.77 1 97.56 304 VAL B O 1
ATOM 4919 N N . GLN B 1 305 ? -11.141 12.109 -8.445 1 94.5 305 GLN B N 1
ATOM 4920 C CA . GLN B 1 305 ? -11.859 11.594 -9.609 1 94.5 305 GLN B CA 1
ATOM 4921 C C . GLN B 1 305 ? -12.875 10.531 -9.203 1 94.5 305 GLN B C 1
ATOM 4923 O O . GLN B 1 305 ? -13.969 10.469 -9.766 1 94.5 305 GLN B O 1
ATOM 4928 N N . ASP B 1 306 ? -12.516 9.719 -8.242 1 93 306 ASP B N 1
ATOM 4929 C CA . ASP B 1 306 ? -13.328 8.555 -7.914 1 93 306 ASP B CA 1
ATOM 4930 C C . ASP B 1 306 ? -14.492 8.938 -7.012 1 93 306 ASP B C 1
ATOM 4932 O O . ASP B 1 306 ? -15.461 8.18 -6.879 1 93 306 ASP B O 1
ATOM 4936 N N . TYR B 1 307 ? -14.398 10.078 -6.367 1 93.31 307 TYR B N 1
ATOM 4937 C CA . TYR B 1 307 ? -15.438 10.492 -5.441 1 93.31 307 TYR B CA 1
ATOM 4938 C C . TYR B 1 307 ? -15.922 11.906 -5.762 1 93.31 307 TYR B C 1
ATOM 4940 O O . TYR B 1 307 ? -15.75 12.828 -4.961 1 93.31 307 TYR B O 1
ATOM 4948 N N . PRO B 1 308 ? -16.656 12.031 -6.824 1 88.62 308 PRO B N 1
ATOM 4949 C CA . PRO B 1 308 ? -17.156 13.359 -7.199 1 88.62 308 PRO B CA 1
ATOM 4950 C C . PRO B 1 308 ? -18.203 13.891 -6.227 1 88.62 308 PRO B C 1
ATOM 4952 O O . PRO B 1 308 ? -18.891 13.109 -5.562 1 88.62 308 PRO B O 1
ATOM 4955 N N . ILE B 1 309 ? -18.203 15.164 -6.066 1 89.06 309 ILE B N 1
ATOM 4956 C CA . ILE B 1 309 ? -19.172 15.828 -5.211 1 89.06 309 ILE B CA 1
ATOM 4957 C C . ILE B 1 309 ? -20.484 16.031 -5.98 1 89.06 309 ILE B C 1
ATOM 4959 O O . ILE B 1 309 ? -20.453 16.5 -7.129 1 89.06 309 ILE B O 1
ATOM 4963 N N . GLU B 1 310 ? -21.547 15.297 -5.539 1 71.44 310 GLU B N 1
ATOM 4964 C CA . GLU B 1 310 ? -22.844 15.5 -6.188 1 71.44 310 GLU B CA 1
ATOM 4965 C C . GLU B 1 310 ? -23.375 16.906 -5.938 1 71.44 310 GLU B C 1
ATOM 4967 O O . GLU B 1 310 ? -23.156 17.469 -4.859 1 71.44 310 GLU B O 1
ATOM 4972 N N . LYS B 1 311 ? -23.859 17.562 -7.004 1 53.03 311 LYS B N 1
ATOM 4973 C CA . LYS B 1 311 ? -24.547 18.844 -6.91 1 53.03 311 LYS B CA 1
ATOM 4974 C C . LYS B 1 311 ? -25.781 18.75 -6.02 1 53.03 311 LYS B C 1
ATOM 4976 O O . LYS B 1 311 ? -26.531 17.781 -6.086 1 53.03 311 LYS B O 1
#

Radius of gyration: 29.34 Å; Cα contacts (8 Å, |Δi|>4): 1045; chains: 2; bounding box: 78×84×91 Å

Sequence (622 aa):
MLARGRLYFAAMNGLKRSVLGVHSILKLSLTAQTFTKRKPHVLDKELLCGCFPRTMSSVSTQFLDLGCGRKIAYKYREGDTKTPTVVYSPGIMQTMEDVKAVAVDNFCKENGVNCIRYDYEGLGESSGSLDTAIFGQWIEDLQNIVDKICKTPVLYVSFSMGGWISTVVAQRTPNKLHSLLYVSPGFNFLYLYYLIFYEKLTAEQKQALDDGKRIKFNDIFLRWDFAWESKRHHIDFEKPVPLNAPIRIIHGMKDRNAPYSVTLEVASLFESMDIDVYLRKSGGHNMDEPQDMALMLASLKNLVQDYPIEKMLARGRLYFAAMNGLKRSVLGVHSILKLSLTAQTFTKRKPHVLDKELLCGCFPRTMSSVSTQFLDLGCGRKIAYKYREGDTKTPTVVYSPGIMQTMEDVKAVAVDNFCKENGVNCIRYDYEGLGESSGSLDTAIFGQWIEDLQNIVDKICKTPVLYVSFSMGGWISTVVAQRTPNKLHSLLYVSPGFNFLYLYYLIFYEKLTAEQKQALDDGKRIKFNDIFLRWDFAWESKRHHIDFEKPVPLNAPIRIIHGMKDRNAPYSVTLEVASLFESMDIDVYLRKSGGHNMDEPQDMALMLASLKNLVQDYPIEK

Secondary structure (DSSP, 8-state):
--------------------------------------------GGGGTSS-------PPEEEEEEETTEEEEEEEE---TTS-EEEEE--TT--TTSHHHHHHHHHHHHHT-EEEEE--TTSTTSSS-TTT--HHHHHHHHHHHHHHT--S-EEEEEETTHHHHHHHHHHH-GGGEEEEEEES---S-HHHHHHHHHTTS-HHHHHHHHTT--EEETTEEE-HHHHHHHGGG---TTS-B---S-EEEEEETT-SSS-THHHHHHHHHBS-S-EEEEEETT--SS--SHHHHHHHHHHHHHHHHHS----/---------GGG--------------------------------GGGGTSS-------PPEEEEEEETTEEEEEEEE---TTS-EEEEE--TT--TTSHHHHHHHHHHHHHT-EEEEE--TTSTTSSS-TTT--HHHHHHHHHHHHHHT--S-EEEEEETTHHHHHHHHHHH-GGGEEEEEEES---S-HHHHHHHHHTTS-HHHHHHHHTT--EEETTEEE-HHHHHHHGGG---TTS-B---S-EEEEEETT-SSS-THHHHHHHHHBS-S-EEEEEETT--SS--SHHHHHHHHHHHHHHHHHS----

Foldseek 3Di:
DPPCPPPDPDDPDDDDDDPDDDPDPDDPPPVPPCPPPPDPPDDDPVVVPDPDPPPLPDFDWDWDDPDPFWIKIKGKDAFDPFFFEEEEFEAALDACPDPLNVLLVVLCSVVRHIYMGIGQDQHDPTHHHPLPDAPVSRLVSVLCCLVPPTDAAYEYEYAACSQQSVLLSCLVCVVRHAEYEYELYDFLCLLVVLVVVLVVDDPVVVVCQVVQGWDDDVSHIHHNRRSVVCNVSGDDLVAAREHAYAYEYEYECAAPPHHCVVVVSNQVRHPYPNYDYHYDDHDYRVLPPPVSSVVSSVVVVCSRPVRTRDD/DCPPPDDDPPDPDDDDDDDDDDPPPDPPPPPPPCPPPPDPPDDDCVVVPDPDPPVLPDFDWDWDDPDPFWIKIKGKDAFDPFFFEEEEFEAALDACPDPLNVLLVVLCSVVRHIYMGIGQDQHDPTHHHPLPDAPVSRLVSVLCCLVPPTDAAYEYEYAACSQQSVLLSCLVCVVRHAEYEYELYDFLCLLVVLVVVLVVDDPVVVVCQVVQGWDDDVSHIHHNRRSVVCNVSGDDLVAAREHAYAYEYEYECAAPPHHCVVVVSNQVRHPYPNYDYHYDDHDYRVLPPPVSSVVSSVVVVCSRVVRTRDD

Solvent-accessible surface area (backbone atoms only — not comparable to full-atom values): 35035 Å² total; per-residue (Å²): 136,81,83,80,82,64,91,74,88,71,90,77,76,76,92,73,82,88,81,76,73,92,67,78,80,80,80,74,78,72,78,70,76,73,74,72,75,72,70,74,79,72,73,74,67,62,81,64,54,76,65,66,74,65,78,73,74,75,67,62,81,43,71,50,75,75,56,96,79,39,33,38,22,30,32,65,41,86,38,43,86,58,34,45,26,34,35,42,31,47,29,77,89,46,34,45,76,36,69,67,44,44,50,53,45,52,51,21,63,78,67,43,28,20,29,35,34,38,21,42,62,31,31,79,78,11,33,75,37,72,81,72,50,43,46,64,54,42,42,46,49,54,43,47,46,53,69,73,66,49,87,40,38,30,28,40,39,16,29,24,46,14,29,38,41,48,50,55,42,39,58,75,37,60,92,39,51,49,30,40,38,30,36,34,52,37,64,76,44,57,43,60,49,46,58,60,51,55,73,72,48,53,72,68,55,46,50,41,33,75,71,65,35,69,42,82,49,90,84,44,76,43,38,56,67,34,23,57,54,36,61,80,67,48,75,67,80,91,46,71,36,81,43,86,38,49,33,39,38,37,32,15,64,54,12,81,84,45,53,45,66,56,54,58,52,49,58,69,31,34,62,32,59,51,35,40,38,38,37,28,51,67,25,33,54,79,48,72,50,72,69,40,45,50,48,54,51,52,51,50,50,48,54,58,68,76,56,64,52,80,131,137,88,84,82,87,73,76,86,78,70,83,75,74,76,91,75,85,75,87,82,80,86,66,80,75,78,83,75,77,71,79,72,78,75,73,74,74,72,70,74,78,73,73,73,68,61,83,65,52,75,66,67,75,65,79,73,74,75,66,61,80,43,71,50,75,75,55,96,80,39,32,39,23,30,31,64,41,86,37,43,85,57,35,45,26,34,38,42,30,48,29,76,90,45,34,44,76,36,70,67,43,44,50,53,44,50,50,22,64,77,66,42,27,20,28,36,34,39,22,41,62,30,32,79,77,11,34,75,37,73,80,72,50,44,47,63,54,43,41,47,50,54,43,47,46,54,70,74,65,49,87,43,38,30,28,39,39,16,29,24,46,13,29,37,41,50,50,57,43,39,57,76,37,59,91,41,52,49,30,40,37,31,36,35,52,36,63,77,44,56,42,59,48,45,57,58,50,55,72,71,47,52,72,70,56,45,50,41,34,74,70,66,33,68,41,82,49,90,84,44,74,43,38,56,67,35,23,56,54,35,61,80,68,48,76,67,79,90,45,73,36,80,45,86,39,48,33,40,37,38,33,14,63,55,13,81,84,47,53,45,66,56,55,58,52,49,58,70,30,34,62,30,60,51,35,39,39,38,37,28,52,67,25,34,56,79,48,72,50,72,70,41,45,49,50,53,52,51,51,51,49,47,53,58,66,76,56,62,54,81,130

InterPro domains:
  IPR022742 Alpha/beta hydrolase domain-containing protein 17C-like [PF12146] (85-188)
  IPR029058 Alpha/Beta hydrolase fold [G3DSA:3.40.50.1820] (67-308)
  IPR029058 Alpha/Beta hydrolase fold [SSF53474] (37-292)
  IPR052382 Mitochondrial ABHD10 acyl-protein thioesterase [PTHR16138] (57-305)

Organism: Ladona fulva (NCBI:txid123851)